Protein AF-A0A3M2SW89-F1 (afdb_monomer_lite)

Sequence (391 aa):
MASAILSFVYPYAQQLALNALGRISGAHLKVIIQYQDPPEVIRVGDINGPEQPESTATLIVRNPSLWLRICSCFDIGFAEAYMFQEVDCDDLSKIFDIYINNRSRLGSGNPIFQLLPRLEWLLQPSNSTKEARENISSHYDISNKLFAAFLSPDMNYSCAHWEGSPFESLEKAQTRKAQNLLRKAQISSSCHVLDIGCGWGDLAIKAAQTTGCRVTGLTLSDKQKSLADQRIKEAGLDDRVHILLRDYRDVSGPEDNGGFYDRVISVGMFEHVGPGYLDQYFAIISRLLHPTHGLMVVDGITMTSMLRETKSNLPNFIGRYVFPGGYLPTIHMLLDSLHRGSSRSLEATFVQNIGPHYGRTLLAWRENFLRNWKTIELDYRAAHHEASDSE

Radius of gyration: 23.94 Å; chains: 1; bounding box: 55×47×70 Å

pLDDT: mean 90.37, std 8.99, range [48.16, 98.75]

Structure (mmCIF, N/CA/C/O backbone):
data_AF-A0A3M2SW89-F1
#
_entry.id   AF-A0A3M2SW89-F1
#
loop_
_atom_site.group_PDB
_atom_site.id
_atom_site.type_symbol
_atom_site.label_atom_id
_atom_site.label_alt_id
_atom_site.label_comp_id
_atom_site.label_asym_id
_atom_site.label_entity_id
_atom_site.label_seq_id
_atom_site.pdbx_PDB_ins_code
_atom_site.Cartn_x
_atom_site.Cartn_y
_atom_site.Cartn_z
_atom_site.occupancy
_atom_site.B_iso_or_equiv
_atom_site.auth_seq_id
_atom_site.auth_comp_id
_atom_site.auth_asym_id
_atom_site.auth_atom_id
_atom_site.pdbx_PDB_model_num
ATOM 1 N N . MET A 1 1 ? 5.355 -18.061 -40.032 1.00 49.56 1 MET A N 1
ATOM 2 C CA . MET A 1 1 ? 4.328 -17.004 -40.182 1.00 49.56 1 MET A CA 1
ATOM 3 C C . MET A 1 1 ? 4.399 -15.982 -39.041 1.00 49.56 1 MET A C 1
ATOM 5 O O . MET A 1 1 ? 4.578 -14.814 -39.343 1.00 49.56 1 MET A O 1
ATOM 9 N N . ALA A 1 2 ? 4.397 -16.391 -37.762 1.00 56.34 2 ALA A N 1
ATOM 10 C CA . ALA A 1 2 ? 4.561 -15.474 -36.617 1.00 56.34 2 ALA A CA 1
ATOM 11 C C . ALA A 1 2 ? 5.868 -14.647 -36.645 1.00 56.34 2 ALA A C 1
ATOM 13 O O . ALA A 1 2 ? 5.822 -13.430 -36.519 1.00 56.34 2 ALA A O 1
ATOM 14 N N . SER A 1 3 ? 7.020 -15.275 -36.916 1.00 63.03 3 SER A N 1
ATOM 15 C CA . SER A 1 3 ? 8.322 -14.582 -37.007 1.00 63.03 3 SER A CA 1
ATOM 16 C C . SER A 1 3 ? 8.372 -13.486 -38.091 1.00 63.03 3 SER A C 1
ATOM 18 O O . SER A 1 3 ? 8.949 -12.430 -37.854 1.00 63.03 3 SER A O 1
ATOM 20 N N . ALA A 1 4 ? 7.697 -13.686 -39.230 1.00 62.38 4 ALA A N 1
ATOM 21 C CA . ALA A 1 4 ? 7.629 -12.696 -40.310 1.00 62.38 4 ALA A CA 1
ATOM 22 C C . ALA A 1 4 ? 6.674 -11.531 -39.999 1.00 62.38 4 ALA A C 1
ATOM 24 O O . ALA A 1 4 ? 6.843 -10.441 -40.524 1.00 62.38 4 ALA A O 1
ATOM 25 N N . ILE A 1 5 ? 5.663 -11.738 -39.151 1.00 66.81 5 ILE A N 1
ATOM 26 C CA . ILE A 1 5 ? 4.781 -10.657 -38.689 1.00 66.81 5 ILE A CA 1
ATOM 27 C C . ILE A 1 5 ? 5.524 -9.804 -37.653 1.00 66.81 5 ILE A C 1
ATOM 29 O O . ILE A 1 5 ? 5.523 -8.578 -37.742 1.00 66.81 5 ILE A O 1
ATOM 33 N N . LEU A 1 6 ? 6.231 -10.447 -36.719 1.00 76.81 6 LEU A N 1
ATOM 34 C CA . LEU A 1 6 ? 7.014 -9.763 -35.687 1.00 76.81 6 LEU A CA 1
ATOM 35 C C . LEU A 1 6 ? 8.131 -8.886 -36.274 1.00 76.81 6 LEU A C 1
ATOM 37 O O . LEU A 1 6 ? 8.362 -7.790 -35.766 1.00 76.81 6 LEU A O 1
ATOM 41 N N . SER A 1 7 ? 8.750 -9.294 -37.390 1.00 75.31 7 SER A N 1
ATOM 42 C CA . SER A 1 7 ? 9.772 -8.488 -38.075 1.00 75.31 7 SER A CA 1
ATOM 43 C C . SER A 1 7 ? 9.255 -7.165 -38.653 1.00 75.31 7 SER A C 1
ATOM 45 O O . SER A 1 7 ? 10.051 -6.254 -38.848 1.00 75.31 7 SER A O 1
ATOM 47 N N . PHE A 1 8 ? 7.946 -7.024 -38.902 1.00 78.50 8 PHE A N 1
ATOM 48 C CA . PHE A 1 8 ? 7.336 -5.747 -39.309 1.00 78.50 8 PHE A CA 1
ATOM 49 C C . PHE A 1 8 ? 6.704 -4.993 -38.136 1.00 78.50 8 PHE A C 1
ATOM 51 O O . PHE A 1 8 ? 6.726 -3.763 -38.102 1.00 78.50 8 PHE A O 1
ATOM 58 N N . VAL A 1 9 ? 6.149 -5.719 -37.164 1.00 86.12 9 VAL A N 1
ATOM 59 C CA . VAL A 1 9 ? 5.445 -5.122 -36.024 1.00 86.12 9 VAL A CA 1
ATOM 60 C C . VAL A 1 9 ? 6.412 -4.438 -35.058 1.00 86.12 9 VAL A C 1
ATOM 62 O O . VAL A 1 9 ? 6.115 -3.330 -34.613 1.00 86.12 9 VAL A O 1
ATOM 65 N N . TYR A 1 10 ? 7.567 -5.042 -34.751 1.00 89.00 10 TYR A N 1
ATOM 66 C CA . TYR A 1 10 ? 8.503 -4.447 -33.790 1.00 89.00 10 TYR A CA 1
ATOM 67 C C . TYR A 1 10 ? 9.091 -3.107 -34.254 1.00 89.00 10 TYR A C 1
ATOM 69 O O . TYR A 1 10 ? 9.004 -2.160 -33.472 1.00 89.00 10 TYR A O 1
ATOM 77 N N . PRO A 1 11 ? 9.600 -2.946 -35.495 1.00 89.56 11 PRO A N 1
ATOM 78 C CA . PRO A 1 11 ? 10.103 -1.647 -35.950 1.00 89.56 11 PRO A CA 1
ATOM 79 C C . PRO A 1 11 ? 9.023 -0.559 -35.954 1.00 89.56 11 PRO A C 1
ATOM 81 O O . PRO A 1 11 ? 9.279 0.582 -35.569 1.00 89.56 11 PRO A O 1
ATOM 84 N N . TYR A 1 12 ? 7.790 -0.914 -36.330 1.00 89.31 12 TYR A N 1
ATOM 85 C CA . TYR A 1 12 ? 6.665 0.019 -36.307 1.00 89.31 12 TYR A CA 1
ATOM 86 C C . TYR A 1 12 ? 6.302 0.451 -34.876 1.00 89.31 12 TYR A C 1
ATOM 88 O O . TYR A 1 12 ? 6.148 1.643 -34.603 1.00 89.31 12 TYR A O 1
ATOM 96 N N . ALA A 1 13 ? 6.212 -0.501 -33.942 1.00 91.06 13 ALA A N 1
ATOM 97 C CA . ALA A 1 13 ? 5.956 -0.216 -32.532 1.00 91.06 13 ALA A CA 1
ATOM 98 C C . ALA A 1 13 ? 7.085 0.621 -31.906 1.00 91.06 13 ALA A C 1
ATOM 100 O O . ALA A 1 13 ? 6.812 1.568 -31.169 1.00 91.06 13 ALA A O 1
ATOM 101 N N . GLN A 1 14 ? 8.344 0.328 -32.249 1.00 93.12 14 GLN A N 1
ATOM 102 C CA . GLN A 1 14 ? 9.504 1.112 -31.826 1.00 93.12 14 GLN A CA 1
ATOM 103 C C . GLN A 1 14 ? 9.381 2.561 -32.297 1.00 93.12 14 GLN A C 1
ATOM 105 O O . GLN A 1 14 ? 9.525 3.480 -31.495 1.00 93.12 14 GLN A O 1
ATOM 110 N N . GLN A 1 15 ? 9.066 2.784 -33.575 1.00 91.88 15 GLN A N 1
ATOM 111 C CA . GLN A 1 15 ? 8.909 4.131 -34.116 1.00 91.88 15 GLN A CA 1
ATOM 112 C C . GLN A 1 15 ? 7.794 4.907 -33.398 1.00 91.88 15 GLN A C 1
ATOM 114 O O . GLN A 1 15 ? 7.981 6.072 -33.045 1.00 91.88 15 GLN A O 1
ATOM 119 N N . LEU A 1 16 ? 6.646 4.273 -33.138 1.00 90.50 16 LEU A N 1
ATOM 120 C CA . LEU A 1 16 ? 5.553 4.892 -32.384 1.00 90.50 16 LEU A CA 1
ATOM 121 C C . LEU A 1 16 ? 5.972 5.270 -30.959 1.00 90.50 16 LEU A C 1
ATOM 123 O O . LEU A 1 16 ? 5.694 6.386 -30.516 1.00 90.50 16 LEU A O 1
ATOM 127 N N . ALA A 1 17 ? 6.648 4.360 -30.258 1.00 90.75 17 ALA A N 1
ATOM 128 C CA . ALA A 1 17 ? 7.125 4.596 -28.905 1.00 90.75 17 ALA A CA 1
ATOM 129 C C . ALA A 1 17 ? 8.168 5.719 -28.850 1.00 90.75 17 ALA A C 1
ATOM 131 O O . ALA A 1 17 ? 8.022 6.645 -28.057 1.00 90.75 17 ALA A O 1
ATOM 132 N N . LEU A 1 18 ? 9.176 5.695 -29.725 1.00 91.88 18 LEU A N 1
ATOM 133 C CA . LEU A 1 18 ? 10.206 6.735 -29.793 1.00 91.88 18 LEU A CA 1
ATOM 134 C C . LEU A 1 18 ? 9.615 8.103 -30.151 1.00 91.88 18 LEU A C 1
ATOM 136 O O . LEU A 1 18 ? 10.004 9.105 -29.558 1.00 91.88 18 LEU A O 1
ATOM 140 N N . ASN A 1 19 ? 8.620 8.156 -31.042 1.00 90.81 19 ASN A N 1
ATOM 141 C CA . ASN A 1 19 ? 7.894 9.391 -31.345 1.00 90.81 19 ASN A CA 1
ATOM 142 C C . ASN A 1 19 ? 7.141 9.947 -30.127 1.00 90.81 19 ASN A C 1
ATOM 144 O O . ASN A 1 19 ? 7.025 11.165 -29.984 1.00 90.81 19 ASN A O 1
ATOM 148 N N . ALA A 1 20 ? 6.604 9.081 -29.263 1.00 89.94 20 ALA A N 1
ATOM 149 C CA . ALA A 1 20 ? 5.984 9.506 -28.012 1.00 89.94 20 ALA A CA 1
ATOM 150 C C . ALA A 1 20 ? 7.043 10.002 -27.016 1.00 89.94 20 ALA A C 1
ATOM 152 O O . ALA A 1 20 ? 6.905 11.105 -26.491 1.00 89.94 20 ALA A O 1
ATOM 153 N N . LEU A 1 21 ? 8.127 9.245 -26.819 1.00 90.75 21 LEU A N 1
ATOM 154 C CA . LEU A 1 21 ? 9.237 9.620 -25.935 1.00 90.75 21 LEU A CA 1
ATOM 155 C C . LEU A 1 21 ? 9.938 10.914 -26.384 1.00 90.75 21 LEU A C 1
ATOM 157 O O . LEU A 1 21 ? 10.375 11.698 -25.549 1.00 90.75 21 LEU A O 1
ATOM 161 N N . GLY A 1 22 ? 9.971 11.208 -27.685 1.00 90.94 22 GLY A N 1
ATOM 162 C CA . GLY A 1 22 ? 10.468 12.478 -28.222 1.00 90.94 22 GLY A CA 1
ATOM 163 C C . GLY A 1 22 ? 9.682 13.714 -27.762 1.00 90.94 22 GLY A C 1
ATOM 164 O O . GLY A 1 22 ? 10.161 14.829 -27.924 1.00 90.94 22 GLY A O 1
ATOM 165 N N . ARG A 1 23 ? 8.492 13.542 -27.170 1.00 91.81 23 ARG A N 1
ATOM 166 C CA . ARG A 1 23 ? 7.667 14.631 -26.611 1.00 91.81 23 ARG A CA 1
ATOM 167 C C . ARG A 1 23 ? 7.963 14.919 -25.140 1.00 91.81 23 ARG A C 1
ATOM 169 O O . ARG A 1 23 ? 7.302 15.778 -24.552 1.00 91.81 23 ARG A O 1
ATOM 176 N N . ILE A 1 24 ? 8.892 14.181 -24.528 1.00 92.19 24 ILE A N 1
ATOM 177 C CA . ILE A 1 24 ? 9.372 14.461 -23.174 1.00 92.19 24 ILE A CA 1
ATOM 178 C C . ILE A 1 24 ? 9.949 15.879 -23.149 1.00 92.19 24 ILE A C 1
ATOM 180 O O . ILE A 1 24 ? 10.661 16.298 -24.055 1.00 92.19 24 ILE A O 1
ATOM 184 N N . SER A 1 25 ? 9.622 16.628 -22.104 1.00 90.75 25 SER A N 1
ATOM 185 C CA . SER A 1 25 ? 10.114 17.984 -21.886 1.00 90.75 25 SER A CA 1
ATOM 186 C C . SER A 1 25 ? 10.620 18.114 -20.452 1.00 90.75 25 SER A C 1
ATOM 188 O O . SER A 1 25 ? 10.052 17.520 -19.531 1.00 90.75 25 SER A O 1
ATOM 190 N N . GLY A 1 26 ? 11.713 18.865 -20.283 1.00 89.31 26 GLY A N 1
ATOM 191 C CA . GLY A 1 26 ? 12.393 19.041 -18.997 1.00 89.31 26 GLY A CA 1
ATOM 192 C C . GLY A 1 26 ? 13.233 17.840 -18.550 1.00 89.31 26 GLY A C 1
ATOM 193 O O . GLY A 1 26 ? 13.627 17.793 -17.390 1.00 89.31 26 GLY A O 1
ATOM 194 N N . ALA A 1 27 ? 13.484 16.871 -19.437 1.00 91.81 27 ALA A N 1
ATOM 195 C CA . ALA A 1 27 ? 14.310 15.703 -19.155 1.00 91.81 27 ALA A CA 1
ATOM 196 C C . ALA A 1 27 ? 14.979 15.142 -20.417 1.00 91.81 27 ALA A C 1
ATOM 198 O O . ALA A 1 27 ? 14.480 15.316 -21.533 1.00 91.81 27 ALA A O 1
ATOM 199 N N . HIS A 1 28 ? 16.083 14.429 -20.200 1.00 92.12 28 HIS A N 1
ATOM 200 C CA . HIS A 1 28 ? 16.868 13.712 -21.198 1.00 92.12 28 HIS A CA 1
ATOM 201 C C . HIS A 1 28 ? 16.760 12.213 -20.946 1.00 92.12 28 HIS A C 1
ATOM 203 O O . HIS A 1 28 ? 17.066 11.724 -19.859 1.00 92.12 28 HIS A O 1
ATOM 209 N N . LEU A 1 29 ? 16.351 11.463 -21.963 1.00 94.12 29 LEU A N 1
ATOM 210 C CA . LEU A 1 29 ? 16.259 10.013 -21.881 1.00 94.12 29 LEU A CA 1
ATOM 211 C C . LEU A 1 29 ? 17.193 9.386 -22.913 1.00 94.12 29 LEU A C 1
ATOM 213 O O . LEU A 1 29 ? 17.025 9.560 -24.123 1.00 94.12 29 LEU A O 1
ATOM 217 N N . LYS A 1 30 ? 18.186 8.644 -22.426 1.00 95.00 30 LYS A N 1
ATOM 218 C CA . LYS A 1 30 ? 19.082 7.839 -23.253 1.00 95.00 30 LYS A CA 1
ATOM 219 C C . LYS A 1 30 ? 18.504 6.435 -23.383 1.00 95.00 30 LYS A C 1
ATOM 221 O O . LYS A 1 30 ? 18.341 5.742 -22.389 1.00 95.00 30 LYS A O 1
ATOM 226 N N . VAL A 1 31 ? 18.230 5.995 -24.602 1.00 96.38 31 VAL A N 1
ATOM 227 C CA . VAL A 1 31 ? 17.732 4.652 -24.903 1.00 96.38 31 VAL A CA 1
ATOM 228 C C . VAL A 1 31 ? 18.833 3.870 -25.611 1.00 96.38 31 VAL A C 1
ATOM 230 O O . VAL A 1 31 ? 19.263 4.244 -26.699 1.00 96.38 31 VAL A O 1
ATOM 233 N N . ILE A 1 32 ? 19.308 2.797 -24.988 1.00 97.12 32 ILE A N 1
ATOM 234 C CA . ILE A 1 32 ? 20.323 1.892 -25.529 1.00 97.12 32 ILE A CA 1
ATOM 235 C C . ILE A 1 32 ? 19.612 0.643 -26.040 1.00 97.12 32 ILE A C 1
ATOM 237 O O . ILE A 1 32 ? 19.048 -0.116 -25.258 1.00 97.12 32 ILE A O 1
ATOM 241 N N . ILE A 1 33 ? 19.637 0.421 -27.346 1.00 96.38 33 ILE A N 1
ATOM 242 C CA . ILE A 1 33 ? 19.058 -0.751 -27.993 1.00 96.38 33 ILE A CA 1
ATOM 243 C C . ILE A 1 33 ? 20.134 -1.836 -28.072 1.00 96.38 33 ILE A C 1
ATOM 245 O O . ILE A 1 33 ? 20.974 -1.837 -28.967 1.00 96.38 33 ILE A O 1
ATOM 249 N N . GLN A 1 34 ? 20.119 -2.757 -27.109 1.00 95.50 34 GLN A N 1
ATOM 250 C CA . GLN A 1 34 ? 21.165 -3.767 -26.930 1.00 95.50 34 GLN A CA 1
ATOM 251 C C . GLN A 1 34 ? 20.965 -5.021 -27.796 1.00 95.50 34 GLN A C 1
ATOM 253 O O . GLN A 1 34 ? 21.912 -5.769 -28.009 1.00 95.50 34 GLN A O 1
ATOM 258 N N . TYR A 1 35 ? 19.758 -5.256 -28.319 1.00 92.38 35 TYR A N 1
ATOM 259 C CA . TYR A 1 35 ? 19.481 -6.391 -29.213 1.00 92.38 35 TYR A CA 1
ATOM 260 C C . TYR A 1 35 ? 19.924 -6.162 -30.671 1.00 92.38 35 TYR A C 1
ATOM 262 O O . TYR A 1 35 ? 19.685 -7.019 -31.520 1.00 92.38 35 TYR A O 1
ATOM 270 N N . GLN A 1 36 ? 20.530 -5.011 -30.976 1.00 90.56 36 GLN A N 1
ATOM 271 C CA . GLN A 1 36 ? 21.172 -4.727 -32.261 1.00 90.56 36 GLN A CA 1
ATOM 272 C C . GLN A 1 36 ? 22.696 -4.852 -32.133 1.00 90.56 36 GLN A C 1
ATOM 274 O O . GLN A 1 36 ? 23.248 -4.640 -31.052 1.00 90.56 36 GLN A O 1
ATOM 279 N N . ASP A 1 37 ? 23.368 -5.169 -33.241 1.00 89.38 37 ASP A N 1
ATOM 280 C CA . ASP A 1 37 ? 24.828 -5.266 -33.311 1.00 89.38 37 ASP A CA 1
ATOM 281 C C . ASP A 1 37 ? 25.379 -4.354 -34.431 1.00 89.38 37 ASP A C 1
ATOM 283 O O . ASP A 1 37 ? 25.113 -4.621 -35.609 1.00 89.38 37 ASP A O 1
ATOM 287 N N . PRO A 1 38 ? 26.108 -3.266 -34.101 1.00 92.38 38 PRO A N 1
ATOM 288 C CA . PRO A 1 38 ? 26.408 -2.791 -32.745 1.00 92.38 38 PRO A CA 1
ATOM 289 C C . PRO A 1 38 ? 25.164 -2.212 -32.036 1.00 92.38 38 PRO A C 1
ATOM 291 O O . PRO A 1 38 ? 24.223 -1.792 -32.714 1.00 92.38 38 PRO A O 1
ATOM 294 N N . PRO A 1 39 ? 25.159 -2.120 -30.689 1.00 94.88 39 PRO A N 1
ATOM 295 C CA . PRO A 1 39 ? 24.069 -1.482 -29.959 1.00 94.88 39 PRO A CA 1
ATOM 296 C C . PRO A 1 39 ? 23.826 -0.041 -30.416 1.00 94.88 39 PRO A C 1
ATOM 298 O O . PRO A 1 39 ? 24.740 0.788 -30.430 1.00 94.88 39 PRO A O 1
ATOM 301 N N . GLU A 1 40 ? 22.577 0.271 -30.746 1.00 95.94 40 GLU A N 1
ATOM 302 C CA . GLU A 1 40 ? 22.159 1.609 -31.162 1.00 95.94 40 GLU A CA 1
ATOM 303 C C . GLU A 1 40 ? 21.858 2.475 -29.928 1.00 95.94 40 GLU A C 1
ATOM 305 O O . GLU A 1 40 ? 21.247 2.021 -28.960 1.00 95.94 40 GLU A O 1
ATOM 310 N N . VAL A 1 41 ? 22.282 3.742 -29.942 1.00 95.88 41 VAL A N 1
ATOM 311 C CA . VAL A 1 41 ? 22.015 4.697 -28.855 1.00 95.88 41 VAL A CA 1
ATOM 312 C C . VAL A 1 41 ? 21.168 5.842 -29.385 1.00 95.88 41 VAL A C 1
ATOM 314 O O . VAL A 1 41 ? 21.612 6.612 -30.233 1.00 95.88 41 VAL A O 1
ATOM 317 N N . ILE A 1 42 ? 19.971 5.989 -28.827 1.00 94.88 42 ILE A N 1
ATOM 318 C CA . ILE A 1 42 ? 19.006 7.026 -29.186 1.00 94.88 42 ILE A CA 1
ATOM 319 C C . ILE A 1 42 ? 18.843 7.976 -28.001 1.00 94.88 42 ILE A C 1
ATOM 321 O O . ILE A 1 42 ? 18.740 7.545 -26.853 1.00 94.88 42 ILE A O 1
ATOM 325 N N . ARG A 1 43 ? 18.813 9.283 -28.264 1.00 93.94 43 ARG A N 1
ATOM 326 C CA . ARG A 1 43 ? 18.529 10.311 -27.254 1.00 93.94 43 ARG A CA 1
ATOM 327 C C . ARG A 1 43 ? 17.190 10.961 -27.570 1.00 93.94 43 ARG A C 1
ATOM 329 O O . ARG A 1 43 ? 16.971 11.382 -28.703 1.00 93.94 43 ARG A O 1
ATOM 336 N N . VAL A 1 44 ? 16.306 11.019 -26.581 1.00 92.62 44 VAL A N 1
ATOM 337 C CA . VAL A 1 44 ? 14.962 11.601 -26.699 1.00 92.62 44 VAL A CA 1
ATOM 338 C C . VAL A 1 44 ? 14.683 12.557 -25.539 1.00 92.62 44 VAL A C 1
ATOM 340 O O . VAL A 1 44 ? 15.346 12.500 -24.502 1.00 92.62 44 VAL A O 1
ATOM 343 N N . GLY A 1 45 ? 13.700 13.438 -25.721 1.00 89.38 45 GLY A N 1
ATOM 344 C CA . GLY A 1 45 ? 13.378 14.512 -24.783 1.00 89.38 45 GLY A CA 1
ATOM 345 C C . GLY A 1 45 ? 14.009 15.840 -25.190 1.00 89.38 45 GLY A C 1
ATOM 346 O O . GLY A 1 45 ? 14.115 16.139 -26.381 1.00 89.38 45 GLY A O 1
ATOM 347 N N . ASP A 1 46 ? 14.437 16.637 -24.215 1.00 86.62 46 ASP A N 1
ATOM 348 C CA . ASP A 1 46 ? 14.962 17.988 -24.445 1.00 86.62 46 ASP A CA 1
ATOM 349 C C . ASP A 1 46 ? 16.439 17.989 -24.870 1.00 86.62 46 ASP A C 1
ATOM 351 O O . ASP A 1 46 ? 17.281 18.638 -24.261 1.00 86.62 46 ASP A O 1
ATOM 355 N N . ILE A 1 47 ? 16.765 17.253 -25.937 1.00 83.12 47 ILE A N 1
ATOM 356 C CA . ILE A 1 47 ? 18.144 16.972 -26.381 1.00 83.12 47 ILE A CA 1
ATOM 357 C C . ILE A 1 47 ? 18.984 18.215 -26.724 1.00 83.12 47 ILE A C 1
ATOM 359 O O . ILE A 1 47 ? 20.198 18.107 -26.875 1.00 83.12 47 ILE A O 1
ATOM 363 N N . ASN A 1 48 ? 18.347 19.378 -26.883 1.00 80.44 48 ASN A N 1
ATOM 364 C CA . ASN A 1 48 ? 19.011 20.652 -27.168 1.00 80.44 48 ASN A CA 1
ATOM 365 C C . ASN A 1 48 ? 19.182 21.528 -25.912 1.00 80.44 48 ASN A C 1
ATOM 367 O O . ASN A 1 48 ? 19.866 22.550 -25.972 1.00 80.44 48 ASN A O 1
ATOM 371 N N . GLY A 1 49 ? 18.544 21.162 -24.798 1.00 77.88 49 GLY A N 1
ATOM 372 C CA . GLY A 1 49 ? 18.673 21.823 -23.505 1.00 77.88 49 GLY A CA 1
ATOM 373 C C . GLY A 1 49 ? 19.894 21.338 -22.711 1.00 77.88 49 GLY A C 1
ATOM 374 O O . GLY A 1 49 ? 20.535 20.352 -23.079 1.00 77.88 49 GLY A O 1
ATOM 375 N N . PRO A 1 50 ? 20.241 22.011 -21.600 1.00 76.25 50 PRO A N 1
ATOM 376 C CA . PRO A 1 50 ? 21.331 21.571 -20.732 1.00 76.25 50 PRO A CA 1
ATOM 377 C C . PRO A 1 50 ? 21.029 20.188 -20.126 1.00 76.25 50 PRO A C 1
ATOM 379 O O . PRO A 1 50 ? 19.940 19.965 -19.596 1.00 76.25 50 PRO A O 1
ATOM 382 N N . GLU A 1 51 ? 21.991 19.261 -20.191 1.00 77.81 51 GLU A N 1
ATOM 383 C CA . GLU A 1 51 ? 21.915 17.974 -19.485 1.00 77.81 51 GLU A CA 1
ATOM 384 C C . GLU A 1 51 ? 22.155 18.205 -17.986 1.00 77.81 51 GLU A C 1
ATOM 386 O O . GLU A 1 51 ? 23.223 18.667 -17.577 1.00 77.81 51 GLU A O 1
ATOM 391 N N . GLN A 1 52 ? 21.158 17.882 -17.160 1.00 79.00 52 GLN A N 1
ATOM 392 C CA . GLN A 1 52 ? 21.280 17.875 -15.703 1.00 79.00 52 GLN A CA 1
ATOM 393 C C . GLN A 1 52 ? 21.206 16.427 -15.189 1.00 79.00 52 GLN A C 1
ATOM 395 O O . GLN A 1 52 ? 20.344 15.670 -15.649 1.00 79.00 52 GLN A O 1
ATOM 400 N N . PRO A 1 53 ? 22.071 16.002 -14.246 1.00 78.69 53 PRO A N 1
ATOM 401 C CA . PRO A 1 53 ? 22.077 14.626 -13.732 1.00 78.69 53 PRO A CA 1
ATOM 402 C C . PRO A 1 53 ? 20.726 14.172 -13.162 1.00 78.69 53 PRO A C 1
ATOM 404 O O . PRO A 1 53 ? 20.328 13.016 -13.317 1.00 78.69 53 PRO A O 1
ATOM 407 N N . GLU A 1 54 ? 20.014 15.082 -12.508 1.00 76.25 54 GLU A N 1
ATOM 408 C CA . GLU A 1 54 ? 18.680 14.897 -11.935 1.00 76.25 54 GLU A CA 1
ATOM 409 C C . GLU A 1 54 ? 17.577 14.705 -12.984 1.00 76.25 54 GLU A C 1
ATOM 411 O O . GLU A 1 54 ? 16.582 14.048 -12.695 1.00 76.25 54 GLU A O 1
ATOM 416 N N . SER A 1 55 ? 17.761 15.211 -14.206 1.00 80.12 55 SER A N 1
ATOM 417 C CA . SER A 1 55 ? 16.789 15.101 -15.299 1.00 80.12 55 SER A CA 1
ATOM 418 C C . SER A 1 55 ? 17.230 14.140 -16.405 1.00 80.12 55 SER A C 1
ATOM 420 O O . SER A 1 55 ? 16.604 14.090 -17.462 1.00 80.12 55 SER A O 1
ATOM 422 N N . THR A 1 56 ? 18.288 13.360 -16.161 1.00 89.56 56 THR A N 1
ATOM 423 C CA . THR A 1 56 ? 18.838 12.390 -17.114 1.00 89.56 56 THR A CA 1
ATOM 424 C C . THR A 1 56 ? 18.656 10.963 -16.605 1.00 89.56 56 THR A C 1
ATOM 426 O O . THR A 1 56 ? 19.032 10.653 -15.472 1.00 89.56 56 THR A O 1
ATOM 429 N N . ALA A 1 57 ? 18.108 10.094 -17.456 1.00 94.19 57 ALA A N 1
ATOM 430 C CA . ALA A 1 57 ? 17.949 8.666 -17.182 1.00 94.19 57 ALA A CA 1
ATOM 431 C C . ALA A 1 57 ? 18.314 7.809 -18.402 1.00 94.19 57 ALA A C 1
ATOM 433 O O . ALA A 1 57 ? 18.251 8.268 -19.550 1.00 94.19 57 ALA A O 1
ATOM 434 N N . THR A 1 58 ? 18.665 6.550 -18.154 1.00 95.75 58 THR A N 1
ATOM 435 C CA . THR A 1 58 ? 19.044 5.573 -19.177 1.00 95.75 58 THR A CA 1
ATOM 436 C C . THR A 1 58 ? 18.094 4.382 -19.159 1.00 95.75 58 THR A C 1
ATOM 438 O O . THR A 1 58 ? 17.931 3.729 -18.134 1.00 95.75 58 THR A O 1
ATOM 441 N N . LEU A 1 59 ? 17.523 4.049 -20.317 1.00 96.06 59 LEU A N 1
ATOM 442 C CA . LEU A 1 59 ? 16.839 2.783 -20.576 1.00 96.06 59 LEU A CA 1
ATOM 443 C C . LEU A 1 59 ? 17.728 1.883 -21.428 1.00 96.06 59 LEU A C 1
ATOM 445 O O . LEU A 1 59 ? 18.254 2.307 -22.456 1.00 96.06 59 LEU A O 1
ATOM 449 N N . ILE A 1 60 ? 17.857 0.626 -21.027 1.00 97.25 60 ILE A N 1
ATOM 450 C CA . ILE A 1 60 ? 18.593 -0.415 -21.737 1.00 97.25 60 ILE A CA 1
ATOM 451 C C . ILE A 1 60 ? 17.567 -1.423 -22.241 1.00 97.25 60 ILE A C 1
ATOM 453 O O . ILE A 1 60 ? 16.999 -2.189 -21.470 1.00 97.25 60 ILE A O 1
ATOM 457 N N . VAL A 1 61 ? 17.302 -1.415 -23.543 1.00 97.06 61 VAL A N 1
ATOM 458 C CA . VAL A 1 61 ? 16.339 -2.314 -24.178 1.00 97.06 61 VAL A CA 1
ATOM 459 C C . VAL A 1 61 ? 17.064 -3.569 -24.643 1.00 97.06 61 VAL A C 1
ATOM 461 O O . VAL A 1 61 ? 17.833 -3.537 -25.606 1.00 97.06 61 VAL A O 1
ATOM 464 N N . ARG A 1 62 ? 16.800 -4.684 -23.964 1.00 96.06 62 ARG A N 1
ATOM 465 C CA . ARG A 1 62 ? 17.429 -5.990 -24.203 1.00 96.06 62 ARG A CA 1
ATOM 466 C C . ARG A 1 62 ? 16.632 -6.852 -25.179 1.00 96.06 62 ARG A C 1
ATOM 468 O O . ARG A 1 62 ? 17.211 -7.718 -25.824 1.00 96.06 62 ARG A O 1
ATOM 475 N N . ASN A 1 63 ? 15.327 -6.609 -25.322 1.00 94.75 63 ASN A N 1
ATOM 476 C CA . ASN A 1 63 ? 14.449 -7.367 -26.215 1.00 94.75 63 ASN A CA 1
ATOM 477 C C . ASN 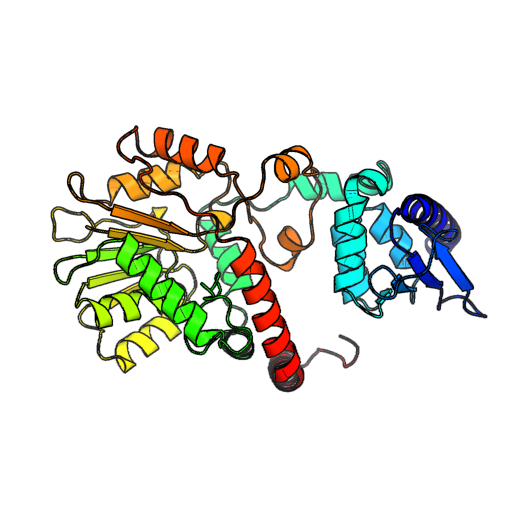A 1 63 ? 13.464 -6.439 -26.963 1.00 94.75 63 ASN A C 1
ATOM 479 O O . ASN A 1 63 ? 12.859 -5.567 -26.335 1.00 94.75 63 ASN A O 1
ATOM 483 N N . PRO A 1 64 ? 13.239 -6.624 -28.282 1.00 94.56 64 PRO A N 1
ATOM 484 C CA . PRO A 1 64 ? 12.306 -5.795 -29.056 1.00 94.56 64 PRO A CA 1
ATOM 485 C C . PRO A 1 64 ? 10.832 -5.929 -28.627 1.00 94.56 64 PRO A C 1
ATOM 487 O O . PRO A 1 64 ? 10.013 -5.080 -28.984 1.00 94.56 64 PRO A O 1
ATOM 490 N N . SER A 1 65 ? 10.479 -6.953 -27.843 1.00 92.38 65 SER A N 1
ATOM 491 C CA . SER A 1 65 ? 9.122 -7.156 -27.312 1.00 92.38 65 SER A CA 1
ATOM 492 C C . SER A 1 65 ? 8.627 -5.989 -26.453 1.00 92.38 65 SER A C 1
ATOM 494 O O . SER A 1 65 ? 7.425 -5.703 -26.476 1.00 92.38 65 SER A O 1
ATOM 496 N N . LEU A 1 66 ? 9.539 -5.243 -25.808 1.00 94.00 66 LEU A N 1
ATOM 497 C CA . LEU A 1 66 ? 9.229 -4.022 -25.057 1.00 94.00 66 LEU A CA 1
ATOM 498 C C . LEU A 1 66 ? 8.321 -3.078 -25.855 1.00 94.00 66 LEU A C 1
ATOM 500 O O . LEU A 1 66 ? 7.320 -2.590 -25.334 1.00 94.00 66 LEU A O 1
ATOM 504 N N . TRP A 1 67 ? 8.654 -2.823 -27.123 1.00 92.75 67 TRP A N 1
ATOM 505 C CA . TRP A 1 67 ? 7.968 -1.818 -27.937 1.00 92.75 67 TRP A CA 1
ATOM 506 C C . TRP A 1 67 ? 6.494 -2.146 -28.146 1.00 92.75 67 TRP A C 1
ATOM 508 O O . TRP A 1 67 ? 5.633 -1.266 -28.067 1.00 92.75 67 TRP A O 1
ATOM 518 N N . LEU A 1 68 ? 6.200 -3.425 -28.380 1.00 89.75 68 LEU A N 1
ATOM 519 C CA . LEU A 1 68 ? 4.834 -3.900 -28.541 1.00 89.75 68 LEU A CA 1
ATOM 520 C C . LEU A 1 68 ? 4.068 -3.816 -27.216 1.00 89.75 68 LEU A C 1
ATOM 522 O O . LEU A 1 68 ? 2.923 -3.354 -27.202 1.00 89.75 68 LEU A O 1
ATOM 526 N N . ARG A 1 69 ? 4.705 -4.201 -26.102 1.00 89.94 69 ARG A N 1
ATOM 527 C CA . ARG A 1 69 ? 4.110 -4.137 -24.760 1.00 89.94 69 ARG A CA 1
ATOM 528 C C . ARG A 1 69 ? 3.709 -2.709 -24.389 1.00 89.94 69 ARG A C 1
ATOM 530 O O . ARG A 1 69 ? 2.545 -2.471 -24.066 1.00 89.94 69 ARG A O 1
ATOM 537 N N . ILE A 1 70 ? 4.620 -1.742 -24.525 1.00 88.69 70 ILE A N 1
ATOM 538 C CA . ILE A 1 70 ? 4.342 -0.345 -24.149 1.00 88.69 70 ILE A CA 1
ATOM 539 C C . ILE A 1 70 ? 3.331 0.339 -25.078 1.00 88.69 70 ILE A C 1
ATOM 541 O O . ILE A 1 70 ? 2.564 1.189 -24.626 1.00 88.69 70 ILE A O 1
ATOM 545 N N . CYS A 1 71 ? 3.271 -0.047 -26.360 1.00 87.12 71 CYS A N 1
ATOM 546 C CA . CYS A 1 71 ? 2.235 0.440 -27.276 1.00 87.12 71 CYS A CA 1
ATOM 547 C C . CYS A 1 71 ? 0.838 -0.093 -26.920 1.00 87.12 71 CYS A C 1
ATOM 549 O O . CYS A 1 71 ? -0.154 0.609 -27.142 1.00 87.12 71 CYS A O 1
ATOM 551 N N . SER A 1 72 ? 0.766 -1.316 -26.382 1.00 83.25 72 SER A N 1
ATOM 552 C CA . SER A 1 72 ? -0.483 -1.999 -26.018 1.00 83.25 72 SER A CA 1
ATOM 553 C C . SER A 1 72 ? -1.056 -1.479 -24.706 1.00 83.25 72 SER A C 1
ATOM 555 O O . SER A 1 72 ? -2.212 -1.065 -24.642 1.00 83.25 72 SER A O 1
ATOM 557 N N . CYS A 1 73 ? -0.238 -1.445 -23.659 1.00 81.38 73 CYS A N 1
ATOM 558 C CA . CYS A 1 73 ? -0.592 -0.866 -22.374 1.00 81.38 73 CYS A CA 1
ATOM 559 C C . CYS A 1 73 ? 0.693 -0.345 -21.740 1.00 81.38 73 CYS A C 1
ATOM 561 O O . CYS A 1 73 ? 1.471 -1.139 -21.237 1.00 81.38 73 CYS A O 1
ATOM 563 N N . PHE A 1 74 ? 0.942 0.965 -21.785 1.00 83.19 74 PHE A N 1
ATOM 564 C CA . PHE A 1 74 ? 2.218 1.528 -21.328 1.00 83.19 74 PHE A CA 1
ATOM 565 C C . PHE A 1 74 ? 2.586 1.095 -19.899 1.00 83.19 74 PHE A C 1
ATOM 567 O O . PHE A 1 74 ? 3.697 0.637 -19.670 1.00 83.19 74 PHE A O 1
ATOM 574 N N . ASP A 1 75 ? 1.631 1.191 -18.972 1.00 85.12 75 ASP A N 1
ATOM 575 C CA . ASP A 1 75 ? 1.802 0.885 -17.546 1.00 85.12 75 ASP A CA 1
ATOM 576 C C . ASP A 1 75 ? 2.202 -0.588 -17.317 1.00 85.12 75 ASP A C 1
ATOM 578 O O . ASP A 1 75 ? 3.340 -0.879 -16.949 1.00 85.12 75 ASP A O 1
ATOM 582 N N . ILE A 1 76 ? 1.308 -1.531 -17.641 1.00 87.56 76 ILE A N 1
ATOM 583 C CA . ILE A 1 76 ? 1.578 -2.970 -17.485 1.00 87.56 76 ILE A CA 1
ATOM 584 C C . ILE A 1 76 ? 2.699 -3.427 -18.408 1.00 87.56 76 ILE A C 1
ATOM 586 O O . ILE A 1 76 ? 3.542 -4.215 -18.007 1.00 87.56 76 ILE A O 1
ATOM 590 N N . GLY A 1 77 ? 2.718 -2.943 -19.644 1.00 89.50 77 GLY A N 1
ATOM 591 C CA . GLY A 1 77 ? 3.664 -3.377 -20.654 1.00 89.50 77 GLY A CA 1
ATOM 592 C C . GLY A 1 77 ? 5.104 -3.018 -20.307 1.00 89.50 77 GLY A C 1
ATOM 593 O O . GLY A 1 77 ? 5.990 -3.841 -20.520 1.00 89.50 77 GLY A O 1
ATOM 594 N N . PHE A 1 78 ? 5.342 -1.831 -19.741 1.00 92.00 78 PHE A N 1
ATOM 595 C CA . PHE A 1 78 ? 6.659 -1.477 -19.217 1.00 92.00 78 PHE A CA 1
ATOM 596 C C . PHE A 1 78 ? 7.001 -2.308 -17.975 1.00 92.00 78 PHE A C 1
ATOM 598 O O . PHE A 1 78 ? 8.109 -2.829 -17.885 1.00 92.00 78 PHE A O 1
ATOM 605 N N . ALA A 1 79 ? 6.054 -2.477 -17.047 1.00 92.19 79 ALA A N 1
ATOM 606 C CA . ALA A 1 79 ? 6.281 -3.247 -15.826 1.00 92.19 79 ALA A CA 1
ATOM 607 C C . ALA A 1 79 ? 6.611 -4.723 -16.108 1.00 92.19 79 ALA A C 1
ATOM 609 O O . ALA A 1 79 ? 7.593 -5.241 -15.587 1.00 92.19 79 ALA A O 1
ATOM 610 N N . GLU A 1 80 ? 5.849 -5.385 -16.980 1.00 92.31 80 GLU A N 1
ATOM 611 C CA . GLU A 1 80 ? 6.115 -6.755 -17.421 1.00 92.31 80 GLU A CA 1
ATOM 612 C C . GLU A 1 80 ? 7.448 -6.850 -18.164 1.00 92.31 80 GLU A C 1
ATOM 614 O O . GLU A 1 80 ? 8.219 -7.765 -17.901 1.00 92.31 80 GLU A O 1
ATOM 619 N N . ALA A 1 81 ? 7.759 -5.902 -19.055 1.00 94.06 81 ALA A N 1
ATOM 620 C CA . ALA A 1 81 ? 9.055 -5.885 -19.730 1.00 94.06 81 ALA A CA 1
ATOM 621 C C . ALA A 1 81 ? 10.217 -5.775 -18.728 1.00 94.06 81 ALA A C 1
ATOM 623 O O . ALA A 1 81 ? 11.247 -6.416 -18.916 1.00 94.06 81 ALA A O 1
ATOM 624 N N . TYR A 1 82 ? 10.054 -4.988 -17.662 1.00 94.19 82 TYR A N 1
ATOM 625 C CA . TYR A 1 82 ? 11.051 -4.867 -16.600 1.00 94.19 82 TYR A CA 1
ATOM 626 C C . TYR A 1 82 ? 11.165 -6.165 -15.785 1.00 94.19 82 TYR A C 1
ATOM 628 O O . TYR A 1 82 ? 12.264 -6.667 -15.570 1.00 94.19 82 TYR A O 1
ATOM 636 N N . MET A 1 83 ? 10.033 -6.766 -15.399 1.00 91.56 83 MET A N 1
ATOM 637 C CA . MET A 1 83 ? 9.993 -8.049 -14.683 1.00 91.56 83 MET A CA 1
ATOM 638 C C . MET A 1 83 ? 10.632 -9.187 -15.491 1.00 91.56 83 MET A C 1
ATOM 640 O O . MET A 1 83 ? 11.383 -9.979 -14.936 1.00 91.56 83 MET A O 1
ATOM 644 N N . PHE A 1 84 ? 10.385 -9.239 -16.803 1.00 91.19 84 PHE A N 1
ATOM 645 C CA . PHE A 1 84 ? 10.960 -10.232 -17.716 1.00 91.19 84 PHE A CA 1
ATOM 646 C C . PHE A 1 84 ? 12.385 -9.898 -18.183 1.00 91.19 84 PHE A C 1
ATOM 648 O O . PHE A 1 84 ? 12.899 -10.571 -19.077 1.00 91.19 84 PHE A O 1
ATOM 655 N N . GLN A 1 85 ? 13.024 -8.861 -17.627 1.00 92.06 85 GLN A N 1
ATOM 656 C CA . GLN A 1 85 ? 14.374 -8.426 -18.011 1.00 92.06 85 GLN A CA 1
ATOM 657 C C . GLN A 1 85 ? 14.505 -8.091 -19.516 1.00 92.06 85 GLN A C 1
ATOM 659 O O . GLN A 1 85 ? 15.584 -8.164 -20.106 1.00 92.06 85 GLN A O 1
ATOM 664 N N . GLU A 1 86 ? 13.403 -7.702 -20.166 1.00 94.75 86 GLU A N 1
ATOM 665 C CA . GLU A 1 86 ? 13.371 -7.214 -21.551 1.00 94.75 86 GLU A CA 1
ATOM 666 C C . GLU A 1 86 ? 13.850 -5.756 -21.644 1.00 94.75 86 GLU A C 1
ATOM 668 O O . GLU A 1 86 ? 14.358 -5.323 -22.685 1.00 94.75 86 GLU A O 1
ATOM 673 N N . VAL A 1 87 ? 13.701 -5.004 -20.551 1.00 96.00 87 VAL A N 1
ATOM 674 C CA . VAL A 1 87 ? 14.206 -3.642 -20.370 1.00 96.00 87 VAL A CA 1
ATOM 675 C C . VAL A 1 87 ? 14.821 -3.495 -18.985 1.00 96.00 87 VAL A C 1
ATOM 677 O O . VAL A 1 87 ? 14.362 -4.102 -18.024 1.00 96.00 87 VAL A O 1
ATOM 680 N N . ASP A 1 88 ? 15.848 -2.665 -18.892 1.00 95.62 88 ASP A N 1
ATOM 681 C CA . ASP A 1 88 ? 16.543 -2.327 -17.656 1.00 95.62 88 ASP A CA 1
ATOM 682 C C . ASP A 1 88 ? 16.829 -0.816 -17.627 1.00 95.62 88 ASP A C 1
ATOM 684 O O . ASP A 1 88 ? 16.653 -0.122 -18.636 1.00 95.62 88 ASP A O 1
ATOM 688 N N . CYS A 1 89 ? 17.238 -0.274 -16.485 1.00 95.38 89 CYS A N 1
ATOM 689 C CA . CYS A 1 89 ? 17.501 1.153 -16.332 1.00 95.38 89 CYS A CA 1
ATOM 690 C C . CYS A 1 89 ? 18.545 1.454 -15.258 1.00 95.38 89 CYS A C 1
ATOM 692 O O . CYS A 1 89 ? 18.748 0.673 -14.334 1.00 95.38 89 CYS A O 1
ATOM 694 N N . ASP A 1 90 ? 19.167 2.627 -15.350 1.00 93.38 90 ASP A N 1
ATOM 695 C CA . ASP A 1 90 ? 20.093 3.115 -14.324 1.00 93.38 90 ASP A CA 1
ATOM 696 C C . ASP A 1 90 ? 19.380 3.527 -13.025 1.00 93.38 90 ASP A C 1
ATOM 698 O O . ASP A 1 90 ? 19.852 3.211 -11.933 1.00 93.38 90 ASP A O 1
ATOM 702 N N . ASP A 1 91 ? 18.237 4.205 -13.134 1.00 91.38 91 ASP A N 1
ATOM 703 C CA . ASP A 1 91 ? 17.419 4.626 -11.998 1.00 91.38 91 ASP A CA 1
ATOM 704 C C . ASP A 1 91 ? 15.926 4.604 -12.346 1.00 91.38 91 ASP A C 1
ATOM 706 O O . ASP A 1 91 ? 15.388 5.498 -13.007 1.00 91.38 91 ASP A O 1
ATOM 710 N N . LEU A 1 92 ? 15.233 3.582 -11.843 1.00 91.31 92 LEU A N 1
ATOM 711 C CA . LEU A 1 92 ? 13.802 3.401 -1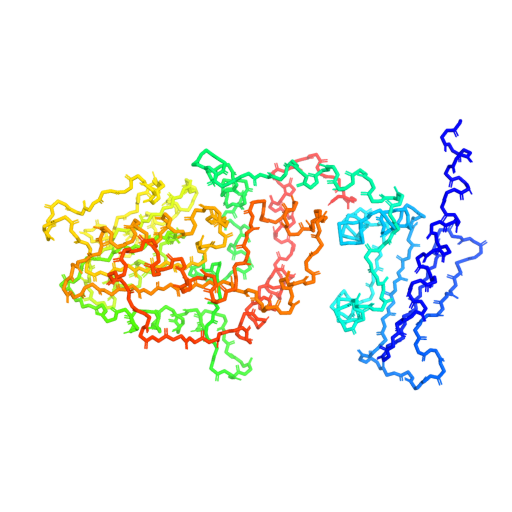2.067 1.00 91.31 92 LEU A CA 1
ATOM 712 C C . LEU A 1 92 ? 12.967 4.573 -11.516 1.00 91.31 92 LEU A C 1
ATOM 714 O O . LEU A 1 92 ? 11.931 4.909 -12.088 1.00 91.31 92 LEU A O 1
ATOM 718 N N . SER A 1 93 ? 13.421 5.231 -10.443 1.00 89.56 93 SER A N 1
ATOM 719 C CA . SER A 1 93 ? 12.714 6.371 -9.840 1.00 89.56 93 SER A CA 1
ATOM 720 C C . SER A 1 93 ? 12.705 7.559 -10.796 1.00 89.56 93 SER A C 1
ATOM 722 O O . SER A 1 93 ? 11.653 8.150 -11.028 1.00 89.56 93 SER A O 1
ATOM 724 N N . LYS A 1 94 ? 13.843 7.838 -11.446 1.00 91.06 94 LYS A N 1
ATOM 725 C CA . LYS A 1 94 ? 13.928 8.889 -12.469 1.00 91.06 94 LYS A CA 1
ATOM 726 C C . LYS A 1 94 ? 13.051 8.585 -13.677 1.00 91.06 94 LYS A C 1
ATOM 728 O O . LYS A 1 94 ? 12.417 9.492 -14.207 1.00 91.06 94 LYS A O 1
ATOM 733 N N . ILE A 1 95 ? 12.968 7.320 -14.102 1.00 91.81 95 ILE A N 1
ATOM 734 C CA . ILE A 1 95 ? 12.051 6.918 -15.180 1.00 91.81 95 ILE A CA 1
ATOM 735 C C . ILE A 1 95 ? 10.597 7.237 -14.801 1.00 91.81 95 ILE A C 1
ATOM 737 O O . ILE A 1 95 ? 9.865 7.815 -15.612 1.00 91.81 95 ILE A O 1
ATOM 741 N N . PHE A 1 96 ? 10.188 6.933 -13.565 1.00 89.62 96 PHE A N 1
ATOM 742 C CA . PHE A 1 96 ? 8.859 7.295 -13.068 1.00 89.62 96 PHE A CA 1
ATOM 743 C C . PHE A 1 96 ? 8.652 8.810 -12.980 1.00 89.62 96 PHE A C 1
ATOM 745 O O . PHE A 1 96 ? 7.605 9.284 -13.419 1.00 89.62 96 PHE A O 1
ATOM 752 N N . ASP A 1 97 ? 9.628 9.578 -12.495 1.00 89.62 97 ASP A N 1
ATOM 753 C CA . ASP A 1 97 ? 9.534 11.041 -12.421 1.00 89.62 97 ASP A CA 1
ATOM 754 C C . ASP A 1 97 ? 9.367 11.667 -13.810 1.00 89.62 97 ASP A C 1
ATOM 756 O O . ASP A 1 97 ? 8.497 12.519 -14.021 1.00 89.62 97 ASP A O 1
ATOM 760 N N . ILE A 1 98 ? 10.147 11.206 -14.793 1.00 90.00 98 ILE A N 1
ATOM 761 C CA . ILE A 1 98 ? 10.025 11.637 -16.189 1.00 90.00 98 ILE A CA 1
ATOM 762 C C . ILE A 1 98 ? 8.622 11.322 -16.715 1.00 90.00 98 ILE A C 1
ATOM 764 O O . ILE A 1 98 ? 7.984 12.198 -17.308 1.00 90.00 98 ILE A O 1
ATOM 768 N N . TYR A 1 99 ? 8.121 10.106 -16.482 1.00 88.00 99 TYR A N 1
ATOM 769 C CA . TYR A 1 99 ? 6.785 9.697 -16.913 1.00 88.00 99 TYR A CA 1
ATOM 770 C C . TYR A 1 99 ? 5.680 10.535 -16.257 1.00 88.00 99 TYR A C 1
ATOM 772 O O . TYR A 1 99 ? 4.825 11.071 -16.962 1.00 88.00 99 TYR A O 1
ATOM 780 N N . ILE A 1 100 ? 5.701 10.698 -14.931 1.00 86.75 100 ILE A N 1
ATOM 781 C CA . ILE A 1 100 ? 4.686 11.443 -14.173 1.00 86.75 100 ILE A CA 1
ATOM 782 C C . ILE A 1 100 ? 4.627 12.900 -14.647 1.00 86.75 100 ILE A C 1
ATOM 784 O O . ILE A 1 100 ? 3.540 13.404 -14.938 1.00 86.75 100 ILE A O 1
ATOM 788 N N . ASN A 1 101 ? 5.785 13.545 -14.821 1.00 88.31 101 ASN A N 1
ATOM 789 C CA . ASN A 1 101 ? 5.879 14.936 -15.273 1.00 88.31 101 ASN A CA 1
ATOM 790 C C . ASN A 1 101 ? 5.517 15.132 -16.757 1.00 88.31 101 ASN A C 1
ATOM 792 O O . ASN A 1 101 ? 5.245 16.254 -17.186 1.00 88.31 101 ASN A O 1
ATOM 796 N N . ASN A 1 102 ? 5.484 14.058 -17.553 1.00 88.25 102 ASN A N 1
ATOM 797 C CA . ASN A 1 102 ? 5.193 14.105 -18.990 1.00 88.25 102 ASN A CA 1
ATOM 798 C C . ASN A 1 102 ? 3.964 13.284 -19.403 1.00 88.25 102 ASN A C 1
ATOM 800 O O . ASN A 1 102 ? 3.718 13.112 -20.598 1.00 88.25 102 ASN A O 1
ATOM 804 N N . ARG A 1 103 ? 3.148 12.817 -18.451 1.00 83.19 103 ARG A N 1
ATOM 805 C CA . ARG A 1 103 ? 2.025 11.898 -18.705 1.00 83.19 103 ARG A CA 1
ATOM 806 C C . ARG A 1 103 ? 1.055 12.408 -19.776 1.00 83.19 103 ARG A C 1
ATOM 808 O O . ARG A 1 103 ? 0.633 11.649 -20.643 1.00 83.19 103 ARG A O 1
ATOM 815 N N . SER A 1 104 ? 0.735 13.703 -19.761 1.00 82.12 104 SER A N 1
ATOM 816 C CA . SER A 1 104 ? -0.142 14.333 -20.761 1.00 82.12 104 SER A CA 1
ATOM 817 C C . SER A 1 104 ? 0.489 14.435 -22.156 1.00 82.12 104 SER A C 1
ATOM 819 O O . SER A 1 104 ? -0.235 14.461 -23.148 1.00 82.12 104 SER A O 1
ATOM 821 N N . ARG A 1 105 ? 1.826 14.467 -22.250 1.00 85.00 105 ARG A N 1
ATOM 822 C CA . ARG A 1 105 ? 2.584 14.582 -23.509 1.00 85.00 105 ARG A CA 1
ATOM 823 C C . ARG A 1 105 ? 2.839 13.227 -24.166 1.00 85.00 105 ARG A C 1
ATOM 825 O O . ARG A 1 105 ? 2.791 13.117 -25.392 1.00 85.00 105 ARG A O 1
ATOM 832 N N . LEU A 1 106 ? 3.082 12.203 -23.348 1.00 82.56 106 LEU A N 1
ATOM 833 C CA . LEU A 1 106 ? 3.321 10.828 -23.794 1.00 82.56 106 LEU A CA 1
ATOM 834 C C . LEU A 1 106 ? 2.046 10.168 -24.349 1.00 82.56 106 LEU A C 1
ATOM 836 O O . LEU A 1 106 ? 2.126 9.279 -25.196 1.00 82.56 106 LEU A O 1
ATOM 840 N N . GLY A 1 107 ? 0.869 10.662 -23.952 1.00 73.25 107 GLY A N 1
ATOM 841 C CA . GLY A 1 107 ? -0.421 10.119 -24.372 1.00 73.25 107 GLY A CA 1
ATOM 842 C C . GLY A 1 107 ? -0.731 8.777 -23.705 1.00 73.25 107 GLY A C 1
ATOM 843 O O . GLY A 1 107 ? 0.003 8.301 -22.845 1.00 73.25 107 GLY A O 1
ATOM 844 N N . SER A 1 108 ? -1.855 8.161 -24.077 1.00 65.12 108 SER A N 1
ATOM 845 C CA . SER A 1 108 ? -2.304 6.898 -23.472 1.00 65.12 108 SER A CA 1
ATOM 846 C C . SER A 1 108 ? -1.855 5.645 -24.229 1.00 65.12 108 SER A C 1
ATOM 848 O O . SER A 1 108 ? -2.093 4.548 -23.735 1.00 65.12 108 SER A O 1
ATOM 850 N N . GLY A 1 109 ? -1.228 5.789 -25.403 1.00 68.31 109 GLY A N 1
ATOM 851 C CA . GLY A 1 109 ? -0.816 4.702 -26.303 1.00 68.31 109 GLY A CA 1
ATOM 852 C C . GLY A 1 109 ? -1.608 4.675 -27.618 1.00 68.31 109 GLY A C 1
ATOM 853 O O . GLY A 1 109 ? -2.244 5.662 -27.993 1.00 68.31 109 GLY A O 1
ATOM 854 N N . ASN A 1 110 ? -1.558 3.552 -28.341 1.00 73.69 110 ASN A N 1
ATOM 855 C CA . ASN A 1 110 ? -2.208 3.405 -29.647 1.00 73.69 110 ASN A CA 1
ATOM 856 C C . ASN A 1 110 ? -3.560 2.662 -29.518 1.00 73.69 110 ASN A C 1
ATOM 858 O O . ASN A 1 110 ? -3.580 1.540 -29.007 1.00 73.69 110 ASN A O 1
ATOM 862 N N . PRO A 1 111 ? -4.682 3.216 -30.023 1.00 75.50 111 PRO A N 1
ATOM 863 C CA . PRO A 1 111 ? -6.006 2.599 -29.895 1.00 75.50 111 PRO A CA 1
ATOM 864 C C . PRO A 1 111 ? -6.123 1.172 -30.446 1.00 75.50 111 PRO A C 1
ATOM 866 O O . PRO A 1 111 ? -6.895 0.388 -29.902 1.00 75.50 111 PRO A O 1
ATOM 869 N N . ILE A 1 112 ? -5.370 0.832 -31.498 1.00 78.06 112 ILE A N 1
ATOM 870 C CA . ILE A 1 112 ? -5.394 -0.497 -32.128 1.00 78.06 112 ILE A CA 1
ATOM 871 C C . ILE A 1 112 ? -4.747 -1.525 -31.196 1.00 78.06 112 ILE A C 1
ATOM 873 O O . ILE A 1 112 ? -5.331 -2.574 -30.932 1.00 78.06 112 ILE A O 1
ATOM 877 N N . PHE A 1 113 ? -3.578 -1.199 -30.639 1.00 77.00 113 PHE A N 1
ATOM 878 C CA . PHE A 1 113 ? -2.872 -2.073 -29.697 1.00 77.00 113 PHE A CA 1
ATOM 879 C C . PHE A 1 113 ? -3.582 -2.171 -28.330 1.00 77.00 113 PHE A C 1
ATOM 881 O O . PHE A 1 113 ? -3.368 -3.120 -27.584 1.00 77.00 113 PHE A O 1
ATOM 888 N N . GLN A 1 114 ? -4.482 -1.234 -28.020 1.00 82.62 114 GLN A N 1
ATOM 889 C CA . GLN A 1 114 ? -5.252 -1.208 -26.772 1.00 82.62 114 GLN A CA 1
ATOM 890 C C . GLN A 1 114 ? -6.551 -2.019 -26.790 1.00 82.62 114 GLN A C 1
ATOM 892 O O . GLN A 1 114 ? -7.202 -2.106 -25.749 1.00 82.62 114 GLN A O 1
ATOM 897 N N . LEU A 1 115 ? -6.968 -2.591 -27.925 1.00 81.44 115 LEU A N 1
ATOM 898 C CA . LEU A 1 115 ? -8.255 -3.293 -28.009 1.00 81.44 115 LEU A CA 1
ATOM 899 C C . LEU A 1 115 ? -8.366 -4.432 -26.985 1.00 81.44 115 LEU A C 1
ATOM 901 O O . LEU A 1 115 ? -9.349 -4.489 -26.251 1.00 81.44 115 LEU A O 1
ATOM 905 N N . LEU A 1 116 ? -7.344 -5.289 -26.890 1.00 80.44 116 LEU A N 1
ATOM 906 C CA . LEU A 1 116 ? -7.328 -6.408 -25.942 1.00 80.44 116 LEU A CA 1
ATOM 907 C C . LEU A 1 116 ? -7.267 -5.933 -24.476 1.00 80.44 116 LEU A C 1
ATOM 909 O O . LEU A 1 116 ? -8.169 -6.297 -23.723 1.00 80.44 116 LEU A O 1
ATOM 913 N N . PRO A 1 117 ? -6.334 -5.048 -24.062 1.00 79.25 117 PRO A N 1
ATOM 914 C CA . PRO A 1 117 ? -6.335 -4.497 -22.705 1.00 79.25 117 PRO A CA 1
ATOM 915 C C . PRO A 1 117 ? -7.650 -3.820 -22.293 1.00 79.25 117 PRO A C 1
ATOM 917 O O . PRO A 1 117 ? -8.059 -3.914 -21.140 1.00 79.25 117 PRO A O 1
ATOM 920 N N . ARG A 1 118 ? -8.349 -3.141 -23.215 1.00 81.75 118 ARG A N 1
ATOM 921 C CA . ARG A 1 118 ? -9.662 -2.536 -22.922 1.00 81.75 118 ARG A CA 1
ATOM 922 C C . ARG A 1 118 ? -10.743 -3.578 -22.655 1.00 81.75 118 ARG A C 1
ATOM 924 O O . ARG A 1 118 ? -11.621 -3.324 -21.838 1.00 81.75 118 ARG A O 1
ATOM 931 N N . LEU A 1 119 ? -10.690 -4.726 -23.328 1.00 80.50 119 LEU A N 1
ATOM 932 C CA . LEU A 1 119 ? -11.585 -5.848 -23.041 1.00 80.50 119 LEU A CA 1
ATOM 933 C C . LEU A 1 119 ? -11.230 -6.498 -21.701 1.00 80.50 119 LEU A C 1
ATOM 935 O O . LEU A 1 119 ? -12.128 -6.753 -20.906 1.00 80.50 119 LEU A O 1
ATOM 939 N N . GLU A 1 120 ? -9.940 -6.686 -21.407 1.00 79.06 120 GLU A N 1
ATOM 940 C CA . GLU A 1 120 ? -9.481 -7.178 -20.098 1.00 79.06 120 GLU A CA 1
ATOM 941 C C . GLU A 1 120 ? -9.924 -6.265 -18.950 1.00 79.06 120 GLU A C 1
ATOM 943 O O . GLU A 1 120 ? -10.284 -6.743 -17.878 1.00 79.06 120 GLU A O 1
ATOM 948 N N . TRP A 1 121 ? -9.960 -4.948 -19.170 1.00 77.31 121 TRP A N 1
ATOM 949 C CA . TRP A 1 121 ? -10.450 -3.995 -18.173 1.00 77.31 121 TRP A CA 1
ATOM 950 C C . TRP A 1 121 ? -11.908 -4.249 -17.757 1.00 77.31 121 TRP A C 1
ATOM 952 O O . TRP A 1 121 ? -12.267 -3.987 -16.612 1.00 77.31 121 TRP A O 1
ATOM 962 N N . LEU A 1 122 ? -12.742 -4.805 -18.641 1.00 77.56 122 LEU A N 1
ATOM 963 C CA . LEU A 1 122 ? -14.127 -5.167 -18.314 1.00 77.56 122 LEU A CA 1
ATOM 964 C C . LEU A 1 122 ? -14.226 -6.398 -17.399 1.00 77.56 122 LEU A C 1
ATOM 966 O O . LEU A 1 122 ? -15.286 -6.643 -16.832 1.00 77.56 122 LEU A O 1
ATOM 970 N N . LEU A 1 123 ? -13.138 -7.158 -17.253 1.00 77.56 123 LEU A N 1
ATOM 971 C CA . LEU A 1 123 ? -13.047 -8.361 -16.424 1.00 77.56 123 LEU A CA 1
ATOM 972 C C . LEU A 1 123 ? -12.394 -8.086 -15.061 1.00 77.56 123 LEU A C 1
ATOM 974 O O . LEU A 1 123 ? -11.948 -9.021 -14.398 1.00 77.56 123 LEU A O 1
ATOM 978 N N . GLN A 1 124 ? -12.284 -6.818 -14.645 1.00 70.56 124 GLN A N 1
ATOM 979 C CA . GLN A 1 124 ? -11.684 -6.498 -13.351 1.00 70.56 124 GLN A CA 1
ATOM 980 C C . GLN A 1 124 ? -12.461 -7.140 -12.190 1.00 70.56 124 GLN A C 1
ATOM 982 O O . GLN A 1 124 ? -13.695 -7.158 -12.231 1.00 70.56 124 GLN A O 1
ATOM 987 N N . PRO A 1 125 ? -11.754 -7.628 -11.148 1.00 71.56 125 PRO A N 1
ATOM 988 C CA . PRO A 1 125 ? -12.397 -8.187 -9.968 1.00 71.56 125 PRO A CA 1
ATOM 989 C C . PRO A 1 125 ? -13.376 -7.186 -9.354 1.00 71.56 125 PRO A C 1
ATOM 991 O O . PRO A 1 125 ? -13.089 -5.990 -9.259 1.00 71.56 125 PRO A O 1
ATOM 994 N N . SER A 1 126 ? -14.527 -7.682 -8.919 1.00 76.12 126 SER A N 1
ATOM 995 C CA . SER A 1 126 ? -15.451 -6.950 -8.064 1.00 76.12 126 SER A CA 1
ATOM 996 C C . SER A 1 126 ? -14.971 -6.966 -6.603 1.00 76.12 126 SER A C 1
ATOM 998 O O . SER A 1 126 ? -13.995 -7.616 -6.226 1.00 76.12 126 SER A O 1
ATOM 1000 N N . ASN A 1 127 ? -15.679 -6.232 -5.745 1.00 81.25 127 ASN A N 1
ATOM 1001 C CA . ASN A 1 127 ? -15.432 -6.193 -4.300 1.00 81.25 127 ASN A CA 1
ATOM 1002 C C . ASN A 1 127 ? -16.540 -6.920 -3.511 1.00 81.25 127 ASN A C 1
ATOM 1004 O O . ASN A 1 127 ? -16.870 -6.550 -2.379 1.00 81.25 127 ASN A O 1
ATOM 1008 N N . SER A 1 128 ? -17.143 -7.958 -4.110 1.00 81.50 128 SER A N 1
ATOM 1009 C CA . SER A 1 128 ? -18.070 -8.857 -3.407 1.00 81.50 128 SER A CA 1
ATOM 1010 C C . SER A 1 128 ? -17.401 -9.497 -2.176 1.00 81.50 128 SER A C 1
ATOM 1012 O O . SER A 1 128 ? -16.180 -9.471 -2.031 1.00 81.50 128 SER A O 1
ATOM 1014 N N . THR A 1 129 ? -18.174 -10.064 -1.246 1.00 77.69 129 THR A N 1
ATOM 1015 C CA . THR A 1 129 ? -17.622 -10.723 -0.040 1.00 77.69 129 THR A CA 1
ATOM 1016 C C . THR A 1 129 ? -16.639 -11.837 -0.371 1.00 77.69 129 THR A C 1
ATOM 1018 O O . THR A 1 129 ? -15.557 -11.907 0.211 1.00 77.69 129 THR A O 1
ATOM 1021 N N . LYS A 1 130 ? -16.985 -12.667 -1.358 1.00 78.56 130 LYS A N 1
ATOM 1022 C CA . LYS A 1 130 ? -16.128 -13.751 -1.834 1.00 78.56 130 LYS A CA 1
ATOM 1023 C C . LYS A 1 130 ? -14.819 -13.218 -2.424 1.00 78.56 130 LYS A C 1
ATOM 1025 O O . LYS A 1 130 ? -13.750 -13.645 -2.005 1.00 78.56 130 LYS A O 1
ATOM 1030 N N . GLU A 1 131 ? -14.899 -12.258 -3.340 1.00 79.56 131 GLU A N 1
ATOM 1031 C CA . GLU A 1 131 ? -13.716 -11.736 -4.036 1.00 79.56 131 GLU A CA 1
ATOM 1032 C C . GLU A 1 131 ? -12.829 -10.887 -3.124 1.00 79.56 131 GLU A C 1
ATOM 1034 O O . GLU A 1 131 ? -11.611 -10.957 -3.221 1.00 79.56 131 GLU A O 1
ATOM 1039 N N . ALA A 1 132 ? -13.399 -10.155 -2.161 1.00 75.69 132 ALA A N 1
ATOM 1040 C CA . ALA A 1 132 ? -12.611 -9.452 -1.148 1.00 75.69 132 ALA A CA 1
ATOM 1041 C C . ALA A 1 132 ? -11.729 -10.419 -0.337 1.00 75.69 132 ALA A C 1
ATOM 1043 O O . ALA A 1 132 ? -10.570 -10.108 -0.058 1.00 75.69 132 ALA A O 1
ATOM 1044 N N . ARG A 1 133 ? -12.252 -11.610 -0.006 1.00 76.19 133 ARG A N 1
ATOM 1045 C CA . ARG A 1 133 ? -11.489 -12.667 0.671 1.00 76.19 133 ARG A CA 1
ATOM 1046 C C . ARG A 1 133 ? -10.408 -13.276 -0.228 1.00 76.19 133 ARG A C 1
ATOM 1048 O O . ARG A 1 133 ? -9.315 -13.557 0.251 1.00 76.19 133 ARG A O 1
ATOM 1055 N N . GLU A 1 134 ? -10.685 -13.470 -1.512 1.00 78.25 134 GLU A N 1
ATOM 1056 C CA . GLU A 1 134 ? -9.683 -13.961 -2.470 1.00 78.25 134 GLU A CA 1
ATOM 1057 C C . GLU A 1 134 ? -8.560 -12.927 -2.676 1.00 78.25 134 GLU A C 1
ATOM 1059 O O . GLU A 1 134 ? -7.380 -13.270 -2.590 1.00 78.25 134 GLU A O 1
ATOM 1064 N N . ASN A 1 135 ? -8.910 -11.646 -2.829 1.00 79.06 135 ASN A N 1
ATOM 1065 C CA . ASN A 1 135 ? -7.958 -10.551 -3.025 1.00 79.06 135 ASN A CA 1
ATOM 1066 C C . ASN A 1 135 ? -7.020 -10.395 -1.817 1.00 79.06 135 ASN A C 1
ATOM 1068 O O . ASN A 1 135 ? -5.801 -10.360 -1.987 1.00 79.06 135 ASN A O 1
ATOM 1072 N N . ILE A 1 136 ? -7.556 -10.362 -0.589 1.00 73.44 136 ILE A N 1
ATOM 1073 C CA . ILE A 1 136 ? -6.725 -10.235 0.619 1.00 73.44 136 ILE A CA 1
ATOM 1074 C C . ILE A 1 136 ? -5.860 -11.480 0.850 1.00 73.44 136 ILE A C 1
ATOM 1076 O O . ILE A 1 136 ? -4.694 -11.338 1.208 1.00 73.44 136 ILE A O 1
ATOM 1080 N N . SER A 1 137 ? -6.383 -12.684 0.592 1.00 69.44 137 SER A N 1
ATOM 1081 C CA . SER A 1 137 ? -5.604 -13.917 0.735 1.00 69.44 137 SER A CA 1
ATOM 1082 C C . SER A 1 137 ? -4.443 -13.946 -0.260 1.00 69.44 137 SER A C 1
ATOM 1084 O O . SER A 1 137 ? -3.301 -14.163 0.136 1.00 69.44 137 SER A O 1
ATOM 1086 N N . SER A 1 138 ? -4.690 -13.594 -1.527 1.00 67.81 138 SER A N 1
ATOM 1087 C CA . SER A 1 138 ? -3.638 -13.564 -2.551 1.00 67.81 138 SER A CA 1
ATOM 1088 C C . SER A 1 138 ? -2.489 -12.596 -2.227 1.00 67.81 138 SER A C 1
ATOM 1090 O O . SER A 1 138 ? -1.342 -12.885 -2.557 1.00 67.81 138 SER A O 1
ATOM 1092 N N . HIS A 1 139 ? -2.772 -11.480 -1.543 1.00 73.19 139 HIS A N 1
ATOM 1093 C CA . HIS A 1 139 ? -1.768 -10.467 -1.211 1.00 73.19 139 HIS A CA 1
ATOM 1094 C C . HIS A 1 139 ? -1.091 -10.692 0.151 1.00 73.19 139 HIS A C 1
ATOM 1096 O O . HIS A 1 139 ? 0.129 -10.593 0.277 1.00 73.19 139 HIS A O 1
ATOM 1102 N N . TYR A 1 140 ? -1.864 -10.983 1.199 1.00 70.88 140 TYR A N 1
ATOM 1103 C CA . TYR A 1 140 ? -1.356 -11.034 2.574 1.00 70.88 140 TYR A CA 1
ATOM 1104 C C . TYR A 1 140 ? -0.984 -12.442 3.033 1.00 70.88 140 TYR A C 1
ATOM 1106 O O . TYR A 1 140 ? -0.168 -12.582 3.947 1.00 70.88 140 TYR A O 1
ATOM 1114 N N . ASP A 1 141 ? -1.489 -13.487 2.370 1.00 72.19 141 ASP A N 1
ATOM 1115 C CA . ASP A 1 141 ? -1.118 -14.862 2.699 1.00 72.19 141 ASP A CA 1
ATOM 1116 C C . ASP A 1 141 ? 0.152 -15.327 1.966 1.00 72.19 141 ASP A C 1
ATOM 1118 O O . ASP A 1 141 ? 0.495 -16.506 2.038 1.00 72.19 141 ASP A O 1
ATOM 1122 N N . ILE A 1 142 ? 0.917 -14.420 1.341 1.00 72.44 142 ILE A N 1
ATOM 1123 C CA . ILE A 1 142 ? 2.220 -14.730 0.729 1.00 72.44 142 ILE A CA 1
ATOM 1124 C C . ILE A 1 142 ? 3.187 -15.224 1.817 1.00 72.44 142 ILE A C 1
ATOM 1126 O O . ILE A 1 142 ? 3.458 -16.421 1.937 1.00 72.44 142 ILE A O 1
ATOM 1130 N N . SER A 1 143 ? 3.675 -14.332 2.687 1.00 82.06 143 SER A N 1
ATOM 1131 C CA . SER A 1 143 ? 4.596 -14.704 3.766 1.00 82.06 143 SER A CA 1
ATOM 1132 C C . SER A 1 143 ? 4.768 -13.595 4.803 1.00 82.06 143 SER A C 1
ATOM 1134 O O . SER A 1 143 ? 5.221 -12.502 4.476 1.00 82.06 143 SER A O 1
ATOM 1136 N N . ASN A 1 144 ? 4.531 -13.904 6.084 1.00 86.00 144 ASN A N 1
ATOM 1137 C CA . ASN A 1 144 ? 4.868 -12.988 7.182 1.00 86.00 144 ASN A CA 1
ATOM 1138 C C . ASN A 1 144 ? 6.374 -12.671 7.220 1.00 86.00 144 ASN A C 1
ATOM 1140 O O . ASN A 1 144 ? 6.740 -11.570 7.617 1.00 86.00 144 ASN A O 1
ATOM 1144 N N . LYS A 1 145 ? 7.247 -13.590 6.772 1.00 89.00 145 LYS A N 1
ATOM 1145 C CA . LYS A 1 145 ? 8.696 -13.338 6.694 1.00 89.00 145 LYS A CA 1
ATOM 1146 C C . LYS A 1 145 ? 9.035 -12.271 5.655 1.00 89.00 145 LYS A C 1
ATOM 1148 O O . LYS A 1 145 ? 9.862 -11.410 5.930 1.00 89.00 145 LYS A O 1
ATOM 1153 N N . LEU A 1 146 ? 8.364 -12.301 4.498 1.00 91.31 146 LEU A N 1
ATOM 1154 C CA . LEU A 1 146 ? 8.537 -11.288 3.455 1.00 91.31 146 LEU A CA 1
ATOM 1155 C C . LEU A 1 146 ? 8.186 -9.902 4.002 1.00 91.31 146 LEU A C 1
ATOM 1157 O O . LEU A 1 146 ? 8.997 -8.988 3.914 1.00 91.31 146 LEU A O 1
ATOM 1161 N N . PHE A 1 147 ? 7.010 -9.763 4.620 1.00 93.56 147 PHE A N 1
ATOM 1162 C CA . PHE A 1 147 ? 6.590 -8.496 5.220 1.00 93.56 147 PHE A CA 1
ATOM 1163 C C . PHE A 1 147 ? 7.538 -8.054 6.345 1.00 93.56 147 PHE A C 1
ATOM 1165 O O . PHE A 1 147 ? 7.987 -6.910 6.355 1.00 93.56 147 PHE A O 1
ATOM 1172 N N . ALA A 1 148 ? 7.935 -8.961 7.240 1.00 94.56 148 ALA A N 1
ATOM 1173 C CA . ALA A 1 148 ? 8.876 -8.655 8.319 1.00 94.56 148 ALA A CA 1
ATOM 1174 C C . ALA A 1 148 ? 10.253 -8.181 7.819 1.00 94.56 148 ALA A C 1
ATOM 1176 O O . ALA A 1 148 ? 10.944 -7.457 8.530 1.00 94.56 148 ALA A O 1
ATOM 1177 N N . ALA A 1 149 ? 10.657 -8.557 6.601 1.00 95.44 149 ALA A N 1
ATOM 1178 C CA . ALA A 1 149 ? 11.942 -8.158 6.036 1.00 95.44 149 ALA A CA 1
ATOM 1179 C C . ALA A 1 149 ? 12.003 -6.675 5.632 1.00 95.44 149 ALA A C 1
ATOM 1181 O O . ALA A 1 149 ? 13.101 -6.121 5.539 1.00 95.44 149 ALA A O 1
ATOM 1182 N N . PHE A 1 150 ? 10.865 -6.016 5.383 1.00 96.50 150 PHE A N 1
ATOM 1183 C CA . PHE A 1 150 ? 10.856 -4.609 4.963 1.00 96.50 150 PHE A CA 1
ATOM 1184 C C . PHE A 1 150 ? 10.024 -3.670 5.844 1.00 96.50 150 PHE A C 1
ATOM 1186 O O . PHE A 1 150 ? 10.281 -2.460 5.854 1.00 96.50 150 PHE A O 1
ATOM 1193 N N . LEU A 1 151 ? 9.066 -4.200 6.605 1.00 97.44 151 LEU A N 1
ATOM 1194 C CA . LEU A 1 151 ? 8.293 -3.434 7.580 1.00 97.44 151 LEU A CA 1
ATOM 1195 C C . LEU A 1 151 ? 9.096 -3.158 8.860 1.00 97.44 151 LEU A C 1
ATOM 1197 O O . LEU A 1 151 ? 10.173 -3.703 9.092 1.00 97.44 151 LEU A O 1
ATOM 1201 N N . SER A 1 152 ? 8.562 -2.280 9.705 1.00 96.31 152 SER A N 1
ATOM 1202 C CA . SER A 1 152 ? 9.001 -2.143 11.096 1.00 96.31 152 SER A CA 1
ATOM 1203 C C . SER A 1 152 ? 8.586 -3.364 11.935 1.00 96.31 152 SER A C 1
ATOM 1205 O O . SER A 1 152 ? 7.684 -4.100 11.529 1.00 96.31 152 SER A O 1
ATOM 1207 N N . PRO A 1 153 ? 9.196 -3.581 13.121 1.00 95.38 153 PRO A N 1
ATOM 1208 C CA . PRO A 1 153 ? 8.903 -4.738 13.983 1.00 95.38 153 PRO A CA 1
ATOM 1209 C C . PRO A 1 153 ? 7.431 -4.881 14.393 1.00 95.38 153 PRO A C 1
ATOM 1211 O O . PRO A 1 153 ? 6.965 -5.971 14.717 1.00 95.38 153 PRO A O 1
ATOM 1214 N N . ASP A 1 154 ? 6.685 -3.779 14.364 1.00 93.94 154 ASP A N 1
ATOM 1215 C CA . ASP A 1 154 ? 5.249 -3.745 14.612 1.00 93.94 154 ASP A CA 1
ATOM 1216 C C . ASP A 1 154 ? 4.397 -4.357 13.478 1.00 93.94 154 ASP A C 1
ATOM 1218 O O . ASP A 1 154 ? 3.193 -4.554 13.657 1.00 93.94 154 ASP A O 1
ATOM 1222 N N . MET A 1 155 ? 5.009 -4.719 12.345 1.00 96.06 155 MET A N 1
ATOM 1223 C CA . MET A 1 155 ? 4.363 -5.270 11.149 1.00 96.06 155 MET A CA 1
ATOM 1224 C C . MET A 1 155 ? 3.310 -4.329 10.550 1.00 96.06 155 MET A C 1
ATOM 1226 O O . MET A 1 155 ? 2.295 -4.772 10.020 1.00 96.06 155 MET A O 1
ATOM 1230 N N . ASN A 1 156 ? 3.508 -3.011 10.629 1.00 94.44 156 ASN A N 1
ATOM 1231 C CA . ASN A 1 156 ? 2.526 -2.063 10.112 1.00 94.44 156 ASN A CA 1
ATOM 1232 C C . ASN A 1 156 ? 2.710 -1.800 8.601 1.00 94.44 156 ASN A C 1
ATOM 1234 O O . ASN A 1 156 ? 3.592 -1.038 8.198 1.00 94.44 156 ASN A O 1
ATOM 1238 N N . TYR A 1 157 ? 1.857 -2.395 7.755 1.00 96.38 157 TYR A N 1
ATOM 1239 C CA . TYR A 1 157 ? 1.832 -2.148 6.302 1.00 96.38 157 TYR A CA 1
ATOM 1240 C C . TYR A 1 157 ? 0.868 -1.015 5.919 1.00 96.38 157 TYR A C 1
ATOM 1242 O O . TYR A 1 157 ? -0.070 -1.190 5.149 1.00 96.38 157 TYR A O 1
ATOM 1250 N N . SER A 1 158 ? 1.082 0.164 6.502 1.00 96.75 158 SER A N 1
ATOM 1251 C CA . SER A 1 158 ? 0.369 1.400 6.151 1.00 96.75 158 SER A CA 1
ATOM 1252 C C . SER A 1 158 ? 1.252 2.627 6.413 1.00 96.75 158 SER A C 1
ATOM 1254 O O . SER A 1 158 ? 2.381 2.487 6.893 1.00 96.75 158 SER A O 1
ATOM 1256 N N . CYS A 1 159 ? 0.770 3.827 6.078 1.00 97.81 159 CYS A N 1
ATOM 1257 C CA . CYS A 1 159 ? 1.526 5.072 6.236 1.00 97.81 159 CYS A CA 1
ATOM 1258 C C . CYS A 1 159 ? 2.036 5.273 7.673 1.00 97.81 159 CYS A C 1
ATOM 1260 O O . CYS A 1 159 ? 1.261 5.192 8.624 1.00 97.81 159 CYS A O 1
ATOM 1262 N N . ALA A 1 160 ? 3.313 5.635 7.821 1.00 97.75 160 ALA A N 1
ATOM 1263 C CA . ALA A 1 160 ? 3.872 6.100 9.092 1.00 97.75 160 ALA A CA 1
ATOM 1264 C C . ALA A 1 160 ? 3.691 7.622 9.236 1.00 97.75 160 ALA A C 1
ATOM 1266 O O . ALA A 1 160 ? 3.482 8.310 8.241 1.00 97.75 160 ALA A O 1
ATOM 1267 N N . HIS A 1 161 ? 3.793 8.180 10.448 1.00 97.25 161 HIS A N 1
ATOM 1268 C CA . HIS A 1 161 ? 3.725 9.632 10.683 1.00 97.25 161 HIS A CA 1
ATOM 1269 C C . HIS A 1 161 ? 5.093 10.150 11.136 1.00 97.25 161 HIS A C 1
ATOM 1271 O O . HIS A 1 161 ? 5.495 9.960 12.285 1.00 97.25 161 HIS A O 1
ATOM 1277 N N . TRP A 1 162 ? 5.795 10.822 10.228 1.00 97.00 162 TRP A N 1
ATOM 1278 C CA . TRP A 1 162 ? 7.152 11.340 10.435 1.00 97.00 162 TRP A CA 1
ATOM 1279 C C . TRP A 1 162 ? 7.163 12.720 11.099 1.00 97.00 162 TRP A C 1
ATOM 1281 O O . TRP A 1 162 ? 6.301 13.549 10.829 1.00 97.00 162 TRP A O 1
ATOM 1291 N N . GLU A 1 163 ? 8.179 12.995 11.908 1.00 93.44 163 GLU A N 1
ATOM 1292 C CA . GLU A 1 163 ? 8.403 14.304 12.545 1.00 93.44 163 GLU A CA 1
ATOM 1293 C C . GLU A 1 163 ? 9.292 15.233 11.700 1.00 93.44 163 GLU A C 1
ATOM 1295 O O . GLU A 1 163 ? 9.441 16.412 11.995 1.00 93.44 163 GLU A O 1
ATOM 1300 N N . GLY A 1 164 ? 9.873 14.705 10.619 1.00 86.62 164 GLY A N 1
ATOM 1301 C CA . GLY A 1 164 ? 10.718 15.459 9.688 1.00 86.62 164 GLY A CA 1
ATOM 1302 C C . GLY A 1 164 ? 12.217 15.343 9.964 1.00 86.62 164 GLY A C 1
ATOM 1303 O O . GLY A 1 164 ? 13.014 15.698 9.101 1.00 86.62 164 GLY A O 1
ATOM 1304 N N . SER A 1 165 ? 12.627 14.757 11.095 1.00 91.19 165 SER A N 1
ATOM 1305 C CA . SER A 1 165 ? 14.039 14.428 11.337 1.00 91.19 165 SER A CA 1
ATOM 1306 C C . SER A 1 165 ? 14.533 13.395 10.313 1.00 91.19 165 SER A C 1
ATOM 1308 O O . SER A 1 165 ? 13.868 12.368 10.147 1.00 91.19 165 SER A O 1
ATOM 1310 N N . PRO A 1 166 ? 15.678 13.597 9.637 1.00 86.62 166 PRO A N 1
ATOM 1311 C CA . PRO A 1 166 ? 16.195 12.652 8.644 1.00 86.62 166 PRO A CA 1
ATOM 1312 C C . PRO A 1 166 ? 16.667 11.327 9.265 1.00 86.62 166 PRO A C 1
ATOM 1314 O O . PRO A 1 166 ? 16.642 10.302 8.596 1.00 86.62 166 PRO A O 1
ATOM 1317 N N . PHE A 1 167 ? 17.020 11.322 10.554 1.00 91.19 167 PHE A N 1
ATOM 1318 C CA . PHE A 1 167 ? 17.520 10.140 11.277 1.00 91.19 167 PHE A CA 1
ATOM 1319 C C . PHE A 1 167 ? 16.432 9.371 12.029 1.00 91.19 167 PHE A C 1
ATOM 1321 O O . PHE A 1 167 ? 16.712 8.434 12.777 1.00 91.19 167 PHE A O 1
ATOM 1328 N N . GLU A 1 168 ? 15.182 9.801 11.897 1.00 95.31 168 GLU A N 1
ATOM 1329 C CA . GLU A 1 168 ? 14.062 9.083 12.475 1.00 95.31 168 GLU A CA 1
ATOM 1330 C C . GLU A 1 168 ? 13.914 7.687 11.848 1.00 95.31 168 GLU A C 1
ATOM 1332 O O . GLU A 1 168 ? 13.940 7.545 10.626 1.00 95.31 168 GLU A O 1
ATOM 1337 N N . SER A 1 169 ? 13.721 6.667 12.691 1.00 96.44 169 SER A N 1
ATOM 1338 C CA . SER A 1 169 ? 13.449 5.300 12.250 1.00 96.44 169 SER A CA 1
ATOM 1339 C C . SER A 1 169 ? 11.979 5.106 11.868 1.00 96.44 169 SER A C 1
ATOM 1341 O O . SER A 1 169 ? 11.082 5.735 12.437 1.00 96.44 169 SER A O 1
ATOM 1343 N N . LEU A 1 170 ? 11.725 4.167 10.949 1.00 97.44 170 LEU A N 1
ATOM 1344 C CA . LEU A 1 170 ? 10.371 3.761 10.554 1.00 97.44 170 LEU A CA 1
ATOM 1345 C C . LEU A 1 170 ? 9.517 3.345 11.763 1.00 97.44 170 LEU A C 1
ATOM 1347 O O . LEU A 1 170 ? 8.368 3.755 11.869 1.00 97.44 170 LEU A O 1
ATOM 1351 N N . GLU A 1 171 ? 10.096 2.602 12.707 1.00 97.25 171 GLU A N 1
ATOM 1352 C CA . GLU A 1 171 ? 9.429 2.155 13.939 1.00 97.25 171 GLU A CA 1
ATOM 1353 C C . GLU A 1 171 ? 8.917 3.322 14.800 1.00 97.25 171 GLU A C 1
ATOM 1355 O O . GLU A 1 171 ? 7.775 3.309 15.267 1.00 97.25 171 GLU A O 1
ATOM 1360 N N . LYS A 1 172 ? 9.728 4.376 14.982 1.00 97.19 172 LYS A N 1
ATOM 1361 C CA . LYS A 1 172 ? 9.300 5.576 15.718 1.00 97.19 172 LYS A CA 1
ATOM 1362 C C . LYS A 1 172 ? 8.165 6.289 14.988 1.00 97.19 172 LYS A C 1
ATOM 1364 O O . LYS A 1 172 ? 7.189 6.696 15.621 1.00 97.19 172 LYS A O 1
ATOM 1369 N N . ALA A 1 173 ? 8.261 6.392 13.663 1.00 97.81 173 ALA A N 1
ATOM 1370 C CA . ALA A 1 173 ? 7.225 7.001 12.839 1.00 97.81 173 ALA A CA 1
ATOM 1371 C C . ALA A 1 173 ? 5.900 6.216 12.870 1.00 97.81 173 ALA A C 1
ATOM 1373 O O . ALA A 1 173 ? 4.829 6.828 12.929 1.00 97.81 173 A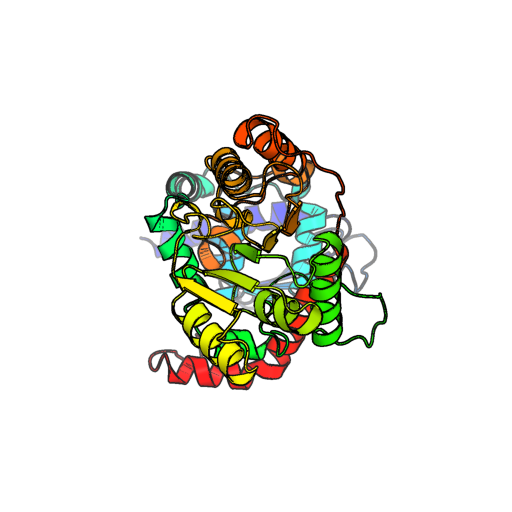LA A O 1
ATOM 1374 N N . GLN A 1 174 ? 5.945 4.881 12.889 1.00 97.94 174 GLN A N 1
ATOM 1375 C CA . GLN A 1 174 ? 4.748 4.043 13.021 1.00 97.94 174 GLN A CA 1
ATOM 1376 C C . GLN A 1 174 ? 4.148 4.108 14.426 1.00 97.94 174 GLN A C 1
ATOM 1378 O O . GLN A 1 174 ? 2.942 4.317 14.576 1.00 97.94 174 GLN A O 1
ATOM 1383 N N . THR A 1 175 ? 4.988 4.082 15.466 1.00 97.00 175 THR A N 1
ATOM 1384 C CA . THR A 1 175 ? 4.542 4.297 16.852 1.00 97.00 175 THR A CA 1
ATOM 1385 C C . THR A 1 175 ? 3.813 5.635 16.993 1.00 97.00 175 THR A C 1
ATOM 1387 O O . THR A 1 175 ? 2.746 5.706 17.609 1.00 97.00 175 THR A O 1
ATOM 1390 N N . ARG A 1 176 ? 4.342 6.702 16.381 1.00 97.00 176 ARG A N 1
ATOM 1391 C CA . ARG A 1 176 ? 3.693 8.019 16.376 1.00 97.00 176 ARG A CA 1
ATOM 1392 C C . ARG A 1 176 ? 2.371 8.002 15.616 1.00 97.00 176 ARG A C 1
ATOM 1394 O O . ARG A 1 176 ? 1.412 8.635 16.060 1.00 97.00 176 ARG A O 1
ATOM 1401 N N . LYS A 1 177 ? 2.290 7.303 14.482 1.00 97.62 177 LYS A N 1
ATOM 1402 C CA . LYS A 1 177 ? 1.033 7.116 13.744 1.00 97.62 177 LYS A CA 1
ATOM 1403 C C . LYS A 1 177 ? -0.017 6.441 14.622 1.00 97.62 177 LYS A C 1
ATOM 1405 O O . LYS A 1 177 ? -1.096 7.007 14.783 1.00 97.62 177 LYS A O 1
ATOM 1410 N N . ALA A 1 178 ? 0.319 5.335 15.284 1.00 97.12 178 ALA A N 1
ATOM 1411 C CA . ALA A 1 178 ? -0.587 4.671 16.220 1.00 97.12 178 ALA A CA 1
ATOM 1412 C C . ALA A 1 178 ? -1.056 5.634 17.327 1.00 97.12 178 ALA A C 1
ATOM 1414 O O . ALA A 1 178 ? -2.254 5.843 17.495 1.00 97.12 178 ALA A O 1
ATOM 1415 N N . GLN A 1 179 ? -0.138 6.326 18.008 1.00 96.50 179 GLN A N 1
ATOM 1416 C CA . GLN A 1 179 ? -0.484 7.313 19.043 1.00 96.50 179 GLN A CA 1
ATOM 1417 C C . GLN A 1 179 ? -1.397 8.437 18.528 1.00 96.50 179 GLN A C 1
ATOM 1419 O O . GLN A 1 179 ? -2.318 8.861 19.225 1.00 96.50 179 GLN A O 1
ATOM 1424 N N . ASN A 1 180 ? -1.157 8.930 17.310 1.00 96.44 180 ASN A N 1
ATOM 1425 C CA . ASN A 1 180 ? -1.999 9.942 16.677 1.00 96.44 180 ASN A CA 1
ATOM 1426 C C . ASN A 1 180 ? -3.421 9.430 16.433 1.00 96.44 180 ASN A C 1
ATOM 1428 O O . ASN A 1 180 ? -4.371 10.155 16.730 1.00 96.44 180 ASN A O 1
ATOM 1432 N N . LEU A 1 181 ? -3.571 8.207 15.918 1.00 97.38 181 LEU A N 1
ATOM 1433 C CA . LEU A 1 181 ? -4.877 7.589 15.683 1.00 97.38 181 LEU A CA 1
ATOM 1434 C C . LEU A 1 181 ? -5.639 7.388 16.996 1.00 97.38 181 LEU A C 1
ATOM 1436 O O . LEU A 1 181 ? -6.784 7.819 17.100 1.00 97.38 181 LEU A O 1
ATOM 1440 N N . LEU A 1 182 ? -4.984 6.839 18.026 1.00 97.12 182 LEU A N 1
ATOM 1441 C CA . LEU A 1 182 ? -5.602 6.621 19.339 1.00 97.12 182 LEU A CA 1
ATOM 1442 C C . LEU A 1 182 ? -6.050 7.935 19.996 1.00 97.12 182 LEU A C 1
ATOM 1444 O O . LEU A 1 182 ? -7.133 8.004 20.576 1.00 97.12 182 LEU A O 1
ATOM 1448 N N . ARG A 1 183 ? -5.247 9.002 19.864 1.00 96.81 183 ARG A N 1
ATOM 1449 C CA . ARG A 1 183 ? -5.597 10.337 20.372 1.00 96.81 183 ARG A CA 1
ATOM 1450 C C . ARG A 1 183 ? -6.794 10.929 19.636 1.00 96.81 183 ARG A C 1
ATOM 1452 O O . ARG A 1 183 ? -7.697 11.447 20.282 1.00 96.81 183 ARG A O 1
ATOM 1459 N N . LYS A 1 184 ? -6.811 10.852 18.300 1.00 96.94 184 LYS A N 1
ATOM 1460 C CA . LYS A 1 184 ? -7.944 11.316 17.480 1.00 96.94 184 LYS A CA 1
ATOM 1461 C C . LYS A 1 184 ? -9.221 10.551 17.814 1.00 96.94 184 LYS A C 1
ATOM 1463 O O . LYS A 1 184 ? -10.285 11.155 17.885 1.00 96.94 184 LYS A O 1
ATOM 1468 N N . ALA A 1 185 ? -9.093 9.253 18.073 1.00 97.31 185 ALA A N 1
ATOM 1469 C CA . ALA A 1 185 ? -10.194 8.413 18.504 1.00 97.31 185 ALA A CA 1
ATOM 1470 C C . ALA A 1 185 ? -10.623 8.695 19.952 1.00 97.31 185 ALA A C 1
ATOM 1472 O O . ALA A 1 185 ? -11.675 8.226 20.339 1.00 97.31 185 ALA A O 1
ATOM 1473 N N . GLN A 1 186 ? -9.874 9.444 20.769 1.00 97.56 186 GLN A N 1
ATOM 1474 C CA . GLN A 1 186 ? -10.224 9.714 22.174 1.00 97.56 186 GLN A CA 1
ATOM 1475 C C . GLN A 1 186 ? -10.566 8.428 22.952 1.00 97.56 186 GLN A C 1
ATOM 1477 O O . GLN A 1 186 ? -11.616 8.331 23.594 1.00 97.56 186 GLN A O 1
ATOM 1482 N N . ILE A 1 187 ? -9.722 7.402 22.816 1.00 97.50 187 ILE A N 1
ATOM 1483 C CA . ILE A 1 187 ? -9.921 6.110 23.485 1.00 97.50 187 ILE A CA 1
ATOM 1484 C C . ILE A 1 187 ? -9.598 6.249 24.978 1.00 97.50 187 ILE A C 1
ATOM 1486 O O . ILE A 1 187 ? -8.523 6.727 25.341 1.00 97.50 187 ILE A O 1
ATOM 1490 N N . SER A 1 188 ? -10.502 5.774 25.833 1.00 96.75 188 SER A N 1
ATOM 1491 C CA . SER A 1 188 ? -10.299 5.612 27.278 1.00 96.75 188 SER A CA 1
ATOM 1492 C C . SER A 1 188 ? -10.358 4.133 27.678 1.00 96.75 188 SER A C 1
ATOM 1494 O O . SER A 1 188 ? -10.716 3.278 26.869 1.00 96.75 188 SER A O 1
ATOM 1496 N N . SER A 1 189 ? -10.043 3.825 28.938 1.00 97.25 189 SER A N 1
ATOM 1497 C CA . SER A 1 189 ? -10.133 2.467 29.500 1.00 97.25 189 SER A CA 1
ATOM 1498 C C . SER A 1 189 ? -11.539 1.869 29.456 1.00 97.25 189 SER A C 1
ATOM 1500 O O . SER A 1 189 ? -11.682 0.652 29.408 1.00 97.25 189 SER A O 1
ATOM 1502 N N . SER A 1 190 ? -12.579 2.706 29.462 1.00 96.00 190 SER A N 1
ATOM 1503 C CA . SER A 1 190 ? -13.973 2.260 29.403 1.00 96.00 190 SER A CA 1
ATOM 1504 C C . SER A 1 190 ? -14.441 1.919 27.989 1.00 96.00 190 SER A C 1
ATOM 1506 O O . SER A 1 190 ? -15.528 1.375 27.845 1.00 96.00 190 SER A O 1
ATOM 1508 N N . CYS A 1 191 ? -13.663 2.257 26.955 1.00 98.19 191 CYS A N 1
ATOM 1509 C CA . CYS A 1 191 ? -14.071 2.035 25.576 1.00 98.19 191 CYS A CA 1
ATOM 1510 C C . CYS A 1 191 ? -13.961 0.561 25.159 1.00 98.19 191 CYS A C 1
ATOM 1512 O O . CYS A 1 191 ? -12.993 -0.133 25.485 1.00 98.19 191 CYS A O 1
ATOM 1514 N N . HIS A 1 192 ? -14.895 0.134 24.315 1.00 98.38 192 HIS A N 1
ATOM 1515 C CA . HIS A 1 192 ? -14.762 -0.999 23.410 1.00 98.38 192 HIS A CA 1
ATOM 1516 C C . HIS A 1 192 ? -14.548 -0.485 21.983 1.00 98.38 192 HIS A C 1
ATOM 1518 O O . HIS A 1 192 ? -15.400 0.190 21.403 1.00 98.38 192 HIS A O 1
ATOM 1524 N N . VAL A 1 193 ? -13.376 -0.783 21.427 1.00 98.69 193 VAL A N 1
ATOM 1525 C CA . VAL A 1 193 ? -12.933 -0.350 20.100 1.00 98.69 193 VAL A CA 1
ATOM 1526 C C . VAL A 1 193 ? -13.150 -1.465 19.077 1.00 98.69 193 VAL A C 1
ATOM 1528 O O . VAL A 1 193 ? -12.778 -2.610 19.325 1.00 98.69 193 VAL A O 1
ATOM 1531 N N . LEU A 1 194 ? -13.691 -1.124 17.911 1.00 98.75 194 LEU A N 1
ATOM 1532 C CA . LEU A 1 194 ? -13.666 -1.970 16.719 1.00 98.75 194 LEU A CA 1
ATOM 1533 C C . LEU A 1 194 ? -12.528 -1.520 15.794 1.00 98.75 194 LEU A C 1
ATOM 1535 O O . LEU A 1 194 ? -12.512 -0.370 15.360 1.00 98.75 194 LEU A O 1
ATOM 1539 N N . ASP A 1 195 ? -11.600 -2.419 15.479 1.00 98.69 195 ASP A N 1
ATOM 1540 C CA . ASP A 1 195 ? -10.508 -2.198 14.523 1.00 98.69 195 ASP A CA 1
ATOM 1541 C C . ASP A 1 195 ? -10.798 -2.968 13.222 1.00 98.69 195 ASP A C 1
ATOM 1543 O O . ASP A 1 195 ? -10.644 -4.191 13.151 1.00 98.69 195 ASP A O 1
ATOM 1547 N N . ILE A 1 196 ? -11.303 -2.263 12.207 1.00 98.38 196 ILE A N 1
ATOM 1548 C CA . ILE A 1 196 ? -11.678 -2.842 10.912 1.00 98.38 196 ILE A CA 1
ATOM 1549 C C . ILE A 1 196 ? -10.437 -2.902 10.023 1.00 98.38 196 ILE A C 1
ATOM 1551 O O . ILE A 1 196 ? -9.924 -1.856 9.619 1.00 98.38 196 ILE A O 1
ATOM 1555 N N . GLY A 1 197 ? -10.010 -4.118 9.671 1.00 96.44 197 GLY A N 1
ATOM 1556 C CA . GLY A 1 197 ? -8.759 -4.346 8.948 1.00 96.44 197 GLY A CA 1
ATOM 1557 C C . GLY A 1 197 ? -7.551 -4.255 9.875 1.00 96.44 197 GLY A C 1
ATOM 1558 O O . GLY A 1 197 ? -6.589 -3.554 9.582 1.00 96.44 197 GLY A O 1
ATOM 1559 N N . CYS A 1 198 ? -7.584 -4.976 10.997 1.00 97.00 198 CYS A N 1
ATOM 1560 C CA . CYS A 1 198 ? -6.608 -4.847 12.085 1.00 97.00 198 CYS A CA 1
ATOM 1561 C C . CYS A 1 198 ? -5.179 -5.311 11.734 1.00 97.00 198 CYS A C 1
ATOM 1563 O O . CYS A 1 198 ? -4.267 -5.216 12.562 1.00 97.00 198 CYS A O 1
ATOM 1565 N N . GLY A 1 199 ? -4.973 -5.874 10.538 1.00 95.56 199 GLY A N 1
ATOM 1566 C CA . GLY A 1 199 ? -3.701 -6.441 10.104 1.00 95.56 199 GLY A CA 1
ATOM 1567 C C . GLY A 1 199 ? -3.162 -7.456 11.113 1.00 95.56 199 GLY A C 1
ATOM 1568 O O . GLY A 1 199 ? -3.890 -8.314 11.608 1.00 95.56 199 GLY A O 1
ATOM 1569 N N . TRP A 1 200 ? -1.887 -7.312 11.477 1.00 96.75 200 TRP A N 1
ATOM 1570 C CA . TRP A 1 200 ? -1.216 -8.148 12.479 1.00 96.75 200 TRP A CA 1
ATOM 1571 C C . TRP A 1 200 ? -1.443 -7.697 13.937 1.00 96.75 200 TRP A C 1
ATOM 1573 O O . TRP A 1 200 ? -0.644 -8.038 14.809 1.00 96.75 200 TRP A O 1
ATOM 1583 N N . GLY A 1 201 ? -2.494 -6.913 14.206 1.00 97.00 201 GLY A N 1
ATOM 1584 C CA . GLY A 1 201 ? -2.970 -6.584 15.555 1.00 97.00 201 GLY A CA 1
ATOM 1585 C C . GLY A 1 201 ? -2.222 -5.463 16.281 1.00 97.00 201 GLY A C 1
ATOM 1586 O O . GLY A 1 201 ? -2.519 -5.195 17.440 1.00 97.00 201 GLY A O 1
ATOM 1587 N N . ASP A 1 202 ? -1.273 -4.789 15.629 1.00 96.69 202 ASP A N 1
ATOM 1588 C CA . ASP A 1 202 ? -0.435 -3.757 16.255 1.00 96.69 202 ASP A CA 1
ATOM 1589 C C . ASP A 1 202 ? -1.242 -2.623 16.902 1.00 96.69 202 ASP A C 1
ATOM 1591 O O . ASP A 1 202 ? -1.061 -2.309 18.079 1.00 96.69 202 ASP A O 1
ATOM 1595 N N . LEU A 1 203 ? -2.186 -2.043 16.154 1.00 97.44 203 LEU A N 1
ATOM 1596 C CA . LEU A 1 203 ? -2.993 -0.936 16.656 1.00 97.44 203 LEU A CA 1
ATOM 1597 C C . LEU A 1 203 ? -3.886 -1.375 17.823 1.00 97.44 203 LEU A C 1
ATOM 1599 O O . LEU A 1 203 ? -3.987 -0.653 18.816 1.00 97.44 203 LEU A O 1
ATOM 1603 N N . ALA A 1 204 ? -4.471 -2.570 17.730 1.00 98.25 204 ALA A N 1
ATOM 1604 C CA . ALA A 1 204 ? -5.280 -3.166 18.785 1.00 98.25 204 ALA A CA 1
ATOM 1605 C C . ALA A 1 204 ? -4.473 -3.398 20.074 1.00 98.25 204 ALA A C 1
ATOM 1607 O O . ALA A 1 204 ? -4.890 -2.974 21.154 1.00 98.25 204 ALA A O 1
ATOM 1608 N N . ILE A 1 205 ? -3.279 -3.989 19.956 1.00 98.31 205 ILE A N 1
ATOM 1609 C CA . ILE A 1 205 ? -2.340 -4.179 21.070 1.00 98.31 205 ILE A CA 1
ATOM 1610 C C . ILE A 1 205 ? -1.978 -2.822 21.679 1.00 98.31 205 ILE A C 1
ATOM 1612 O O . ILE A 1 205 ? -2.087 -2.635 22.892 1.00 98.31 205 ILE A O 1
ATOM 1616 N N . LYS A 1 206 ? -1.603 -1.838 20.852 1.00 97.81 206 LYS A N 1
ATOM 1617 C CA . LYS A 1 206 ? -1.183 -0.519 21.334 1.00 97.81 206 LYS A CA 1
ATOM 1618 C C . LYS A 1 206 ? -2.307 0.227 22.046 1.00 97.81 206 LYS A C 1
ATOM 1620 O O . LYS A 1 206 ? -2.046 0.864 23.069 1.00 97.81 206 LYS A O 1
ATOM 1625 N N . ALA A 1 207 ? -3.534 0.148 21.531 1.00 98.25 207 ALA A N 1
ATOM 1626 C CA . ALA A 1 207 ? -4.715 0.730 22.158 1.00 98.25 207 ALA A CA 1
ATOM 1627 C C . ALA A 1 207 ? -4.907 0.159 23.567 1.00 98.25 207 ALA A C 1
ATOM 1629 O O . ALA A 1 207 ? -4.907 0.908 24.544 1.00 98.25 207 ALA A O 1
ATOM 1630 N N . ALA A 1 208 ? -4.964 -1.167 23.677 1.00 98.38 208 ALA A N 1
ATOM 1631 C CA . ALA A 1 208 ? -5.170 -1.869 24.935 1.00 98.38 208 ALA A CA 1
ATOM 1632 C C . ALA A 1 208 ? -4.041 -1.631 25.955 1.00 98.38 208 ALA A C 1
ATOM 1634 O O . ALA A 1 208 ? -4.322 -1.411 27.133 1.00 98.38 208 ALA A O 1
ATOM 1635 N N . GLN A 1 209 ? -2.775 -1.602 25.520 1.00 97.62 209 GLN A N 1
ATOM 1636 C CA . GLN A 1 209 ? -1.630 -1.296 26.393 1.00 97.62 209 GLN A CA 1
ATOM 1637 C C . GLN A 1 209 ? -1.648 0.141 26.913 1.00 97.62 209 GLN A C 1
ATOM 1639 O O . GLN A 1 209 ? -1.292 0.390 28.061 1.00 97.62 209 GLN A O 1
ATOM 1644 N N . THR A 1 210 ? -2.020 1.096 26.059 1.00 96.81 210 THR A N 1
ATOM 1645 C CA . THR A 1 210 ? -1.906 2.524 26.386 1.00 96.81 210 THR A CA 1
ATOM 1646 C C . THR A 1 210 ? -3.076 3.004 27.237 1.00 96.81 210 THR A C 1
ATOM 1648 O O . THR A 1 210 ? -2.896 3.872 28.087 1.00 96.81 210 THR A O 1
ATOM 1651 N N . THR A 1 211 ? -4.277 2.472 27.003 1.00 97.69 211 THR A N 1
ATOM 1652 C CA . THR A 1 211 ? -5.504 2.990 27.625 1.00 97.69 211 THR A CA 1
ATOM 1653 C C . THR A 1 211 ? -6.198 1.984 28.530 1.00 97.69 211 THR A C 1
ATOM 1655 O O . THR A 1 211 ? -7.022 2.393 29.338 1.00 97.69 211 THR A O 1
ATOM 1658 N N . GLY A 1 212 ? -5.901 0.687 28.413 1.00 97.88 212 GLY A N 1
ATOM 1659 C CA . GLY A 1 212 ? -6.648 -0.372 29.094 1.00 97.88 212 GLY A CA 1
ATOM 1660 C C . GLY A 1 212 ? -8.002 -0.702 28.457 1.00 97.88 212 GLY A C 1
ATOM 1661 O O . GLY A 1 212 ? -8.770 -1.437 29.066 1.00 97.88 212 GLY A O 1
ATOM 1662 N N . CYS A 1 213 ? -8.308 -0.164 27.271 1.00 98.31 213 CYS A N 1
ATOM 1663 C CA . CYS A 1 213 ? -9.557 -0.448 26.557 1.00 98.31 213 CYS A CA 1
ATOM 1664 C C . CYS A 1 213 ? -9.667 -1.908 26.089 1.00 98.31 213 CYS A C 1
ATOM 1666 O O . CYS A 1 213 ? -8.675 -2.642 26.024 1.00 98.31 213 CYS A O 1
ATOM 1668 N N . ARG A 1 214 ? -10.884 -2.294 25.694 1.00 98.50 214 ARG A N 1
ATOM 1669 C CA . ARG A 1 214 ? -11.144 -3.544 24.971 1.00 98.50 214 ARG A CA 1
ATOM 1670 C C . ARG A 1 214 ? -11.106 -3.297 23.473 1.00 98.50 214 ARG A C 1
ATOM 1672 O O . ARG A 1 214 ? -11.566 -2.253 23.010 1.00 98.50 214 ARG A O 1
ATOM 1679 N N . VAL A 1 215 ? -10.613 -4.264 22.707 1.00 98.69 215 VAL A N 1
ATOM 1680 C CA . VAL A 1 215 ? -10.531 -4.166 21.248 1.00 98.69 215 VAL A CA 1
ATOM 1681 C C . VAL A 1 215 ? -11.030 -5.444 20.587 1.00 98.69 215 VAL A C 1
ATOM 1683 O O . VAL A 1 215 ? -10.572 -6.542 20.894 1.00 98.69 215 VAL A O 1
ATOM 1686 N N . THR A 1 216 ? -11.934 -5.291 19.626 1.00 98.62 216 THR A N 1
ATOM 1687 C CA . THR A 1 216 ? -12.272 -6.329 18.653 1.00 98.62 216 THR A CA 1
ATOM 1688 C C . THR A 1 216 ? -11.643 -5.954 17.317 1.00 98.62 216 THR A C 1
ATOM 1690 O O . THR A 1 216 ? -12.031 -4.959 16.715 1.00 98.62 216 THR A O 1
ATOM 1693 N N . GLY A 1 217 ? -10.664 -6.728 16.856 1.00 98.44 217 GLY A N 1
ATOM 1694 C CA . GLY A 1 217 ? -10.049 -6.557 15.541 1.00 98.44 217 GLY A CA 1
ATOM 1695 C C . GLY A 1 217 ? -10.663 -7.491 14.507 1.00 98.44 217 GLY A C 1
ATOM 1696 O O . GLY A 1 217 ? -11.005 -8.629 14.827 1.00 98.44 217 GLY A O 1
ATOM 1697 N N . LEU A 1 218 ? -10.798 -7.026 13.268 1.00 98.31 218 LEU A N 1
ATOM 1698 C CA . LEU A 1 218 ? -11.293 -7.818 12.144 1.00 98.31 218 LEU A CA 1
ATOM 1699 C C . LEU A 1 218 ? -10.214 -7.967 11.074 1.00 98.31 218 LEU A C 1
ATOM 1701 O O . LEU A 1 218 ? -9.640 -6.976 10.623 1.00 98.31 218 LEU A O 1
ATOM 1705 N N . THR A 1 219 ? -10.001 -9.192 10.606 1.00 96.06 219 THR A N 1
ATOM 1706 C CA . THR A 1 219 ? -9.221 -9.477 9.396 1.00 96.06 219 THR A CA 1
ATOM 1707 C C . THR A 1 219 ? -9.875 -10.602 8.597 1.00 96.06 219 THR A C 1
ATOM 1709 O O . THR A 1 219 ? -10.674 -11.377 9.120 1.00 96.06 219 THR A O 1
ATOM 1712 N N . LEU A 1 220 ? -9.535 -10.691 7.315 1.00 93.81 220 LEU A N 1
ATOM 1713 C CA . LEU A 1 220 ? -9.891 -11.803 6.435 1.00 93.81 220 LEU A CA 1
ATOM 1714 C C . LEU A 1 220 ? -8.697 -12.731 6.141 1.00 93.81 220 LEU A C 1
ATOM 1716 O O . LEU A 1 220 ? -8.892 -13.750 5.484 1.00 93.81 220 LEU A O 1
ATOM 1720 N N . SER A 1 221 ? -7.490 -12.404 6.624 1.00 93.44 221 SER A N 1
ATOM 1721 C CA . SER A 1 221 ? -6.282 -13.221 6.451 1.00 93.44 221 SER A CA 1
ATOM 1722 C C . SER A 1 221 ? -6.029 -14.109 7.670 1.00 93.44 221 SER A C 1
ATOM 1724 O O . SER A 1 221 ? -5.837 -13.635 8.796 1.00 93.44 221 SER A O 1
ATOM 1726 N N . ASP A 1 222 ? -5.958 -15.417 7.424 1.00 92.00 222 ASP A N 1
ATOM 1727 C CA . ASP A 1 222 ? -5.608 -16.424 8.426 1.00 92.00 222 ASP A CA 1
ATOM 1728 C C . ASP A 1 222 ? -4.175 -16.226 8.954 1.00 92.00 222 ASP A C 1
ATOM 1730 O O . ASP A 1 222 ? -3.923 -16.387 10.155 1.00 92.00 222 ASP A O 1
ATOM 1734 N N . LYS A 1 223 ? -3.230 -15.807 8.094 1.00 91.38 223 LYS A N 1
ATOM 1735 C CA . LYS A 1 223 ? -1.838 -15.534 8.499 1.00 91.38 223 LYS A CA 1
ATOM 1736 C C . LYS A 1 223 ? -1.720 -14.294 9.383 1.00 91.38 223 LYS A C 1
ATOM 1738 O O . LYS A 1 223 ? -0.926 -14.305 10.330 1.00 91.38 223 LYS A O 1
ATOM 1743 N N . GLN A 1 224 ? -2.503 -13.250 9.100 1.00 94.69 224 GLN A N 1
ATOM 1744 C CA . GLN A 1 224 ? -2.572 -12.056 9.943 1.00 94.69 224 GLN A CA 1
ATOM 1745 C C . GLN A 1 224 ? -3.155 -12.382 11.313 1.00 94.69 224 GLN A C 1
ATOM 1747 O O . GLN A 1 224 ? -2.520 -12.070 12.319 1.00 94.69 224 GLN A O 1
ATOM 1752 N N . LYS A 1 225 ? -4.308 -13.066 11.355 1.00 95.81 225 LYS A N 1
ATOM 1753 C CA . LYS A 1 225 ? -4.939 -13.474 12.616 1.00 95.81 225 LYS A CA 1
ATOM 1754 C C . LYS A 1 225 ? -3.991 -14.314 13.466 1.00 95.81 225 LYS A C 1
ATOM 1756 O O . LYS A 1 225 ? -3.801 -14.007 14.637 1.00 95.81 225 LYS A O 1
ATOM 1761 N N . SER A 1 226 ? -3.379 -15.339 12.875 1.00 95.88 226 SER A N 1
ATOM 1762 C CA . SER A 1 226 ? -2.517 -16.272 13.611 1.00 95.88 226 SER A CA 1
ATOM 1763 C C . SER A 1 226 ? -1.345 -15.560 14.298 1.00 95.88 226 SER A C 1
ATOM 1765 O O . SER A 1 226 ? -1.076 -15.802 15.472 1.00 95.88 226 SER A O 1
ATOM 1767 N N . LEU A 1 227 ? -0.671 -14.642 13.593 1.00 95.94 227 LEU A N 1
ATOM 1768 C CA . LEU A 1 227 ? 0.423 -13.860 14.179 1.00 95.94 227 LEU A CA 1
ATOM 1769 C C . LEU A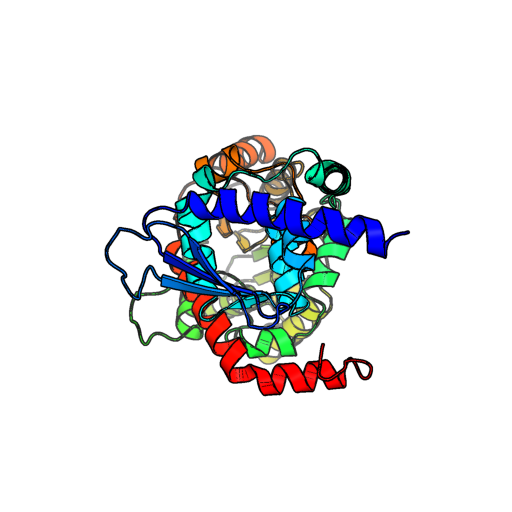 1 227 ? -0.089 -12.779 15.146 1.00 95.94 227 LEU A C 1
ATOM 1771 O O . LEU A 1 227 ? 0.560 -12.513 16.154 1.00 95.94 227 LEU A O 1
ATOM 1775 N N . ALA A 1 228 ? -1.249 -12.172 14.884 1.00 97.44 228 ALA A N 1
ATOM 1776 C CA . ALA A 1 228 ? -1.859 -11.216 15.805 1.00 97.44 228 ALA A CA 1
ATOM 1777 C C . ALA A 1 228 ? -2.202 -11.872 17.154 1.00 97.44 228 ALA A C 1
ATOM 1779 O O . ALA A 1 228 ? -1.821 -11.341 18.193 1.00 97.44 228 ALA A O 1
ATOM 1780 N N . ASP A 1 229 ? -2.840 -13.047 17.147 1.00 98.25 229 ASP A N 1
ATOM 1781 C CA . ASP A 1 229 ? -3.182 -13.804 18.359 1.00 98.25 229 ASP A CA 1
ATOM 1782 C C . ASP A 1 229 ? -1.927 -14.159 19.173 1.00 98.25 229 ASP A C 1
ATOM 1784 O O . ASP A 1 229 ? -1.915 -14.014 20.398 1.00 98.25 229 ASP A O 1
ATOM 1788 N N . GLN A 1 230 ? -0.846 -14.574 18.499 1.00 97.81 230 GLN A N 1
ATOM 1789 C CA . GLN A 1 230 ? 0.442 -14.823 19.148 1.00 97.81 230 GLN A CA 1
ATOM 1790 C C . GLN A 1 230 ? 0.964 -13.557 19.843 1.00 97.81 230 GLN A C 1
ATOM 1792 O O . GLN A 1 230 ? 1.266 -13.595 21.035 1.00 97.81 230 GLN A O 1
ATOM 1797 N N . ARG A 1 231 ? 1.020 -12.428 19.126 1.00 97.81 231 ARG A N 1
ATOM 1798 C CA . ARG A 1 231 ? 1.512 -11.148 19.663 1.00 97.81 231 ARG A CA 1
ATOM 1799 C C . ARG A 1 231 ? 0.660 -10.635 20.826 1.00 97.81 231 ARG A C 1
ATOM 1801 O O . ARG A 1 231 ? 1.198 -10.091 21.785 1.00 97.81 231 ARG A O 1
ATOM 1808 N N . ILE A 1 232 ? -0.659 -10.816 20.761 1.00 98.56 232 ILE A N 1
ATOM 1809 C CA . ILE A 1 232 ? -1.598 -10.449 21.832 1.00 98.56 232 ILE A CA 1
ATOM 1810 C C . ILE A 1 232 ? -1.316 -11.261 23.096 1.00 98.56 232 ILE A C 1
ATOM 1812 O O . ILE A 1 232 ? -1.234 -10.693 24.186 1.00 98.56 232 ILE A O 1
ATOM 1816 N N . LYS A 1 233 ? -1.125 -12.576 22.948 1.00 98.19 233 LYS A N 1
ATOM 1817 C CA . LYS A 1 233 ? -0.807 -13.471 24.062 1.00 98.19 233 LYS A CA 1
ATOM 1818 C C . LYS A 1 233 ? 0.560 -13.161 24.672 1.00 98.19 233 LYS A C 1
ATOM 1820 O O . LYS A 1 233 ? 0.686 -13.112 25.889 1.00 98.19 233 LYS A O 1
ATOM 1825 N N . GLU A 1 234 ? 1.573 -12.916 23.843 1.00 97.94 234 GLU A N 1
ATOM 1826 C CA . GLU A 1 234 ? 2.909 -12.499 24.294 1.00 97.94 234 GLU A CA 1
ATOM 1827 C C . GLU A 1 234 ? 2.873 -11.163 25.052 1.00 97.94 234 GLU A C 1
ATOM 1829 O O . GLU A 1 234 ? 3.635 -10.966 25.996 1.00 97.94 234 GLU A O 1
ATOM 1834 N N . ALA A 1 235 ? 1.954 -10.268 24.682 1.00 97.88 235 ALA A N 1
ATOM 1835 C CA . ALA A 1 235 ? 1.718 -9.010 25.380 1.00 97.88 235 ALA A CA 1
ATOM 1836 C C . ALA A 1 235 ? 0.843 -9.144 26.645 1.00 97.88 235 ALA A C 1
ATOM 1838 O O . ALA A 1 235 ? 0.703 -8.157 27.368 1.00 97.88 235 ALA A O 1
ATOM 1839 N N . GLY A 1 236 ? 0.257 -10.319 26.914 1.00 98.38 236 GLY A N 1
ATOM 1840 C CA . GLY A 1 236 ? -0.637 -10.563 28.053 1.00 98.38 236 GLY A CA 1
ATOM 1841 C C . GLY A 1 236 ? -1.961 -9.795 27.978 1.00 98.38 236 GLY A C 1
ATOM 1842 O O . GLY A 1 236 ? -2.420 -9.277 28.993 1.00 98.38 236 GLY A O 1
ATOM 1843 N N . LEU A 1 237 ? -2.525 -9.648 26.773 1.00 98.50 237 LEU A N 1
ATOM 1844 C CA . LEU A 1 237 ? -3.740 -8.857 26.506 1.00 98.50 237 LEU A CA 1
ATOM 1845 C C . LEU A 1 237 ? -4.905 -9.713 25.988 1.00 98.50 237 LEU A C 1
ATOM 1847 O O . LEU A 1 237 ? -5.859 -9.183 25.414 1.00 98.50 237 LEU A O 1
ATOM 1851 N N . ASP A 1 238 ? -4.826 -11.032 26.138 1.00 96.44 238 ASP A N 1
ATOM 1852 C CA . ASP A 1 238 ? -5.848 -11.976 25.678 1.00 96.44 238 ASP A CA 1
ATOM 1853 C C . ASP A 1 238 ? -7.196 -11.816 26.401 1.00 96.44 238 ASP A C 1
ATOM 1855 O O . ASP A 1 238 ? -8.218 -12.261 25.886 1.00 96.44 238 ASP A O 1
ATOM 1859 N N . ASP A 1 239 ? -7.220 -11.113 27.537 1.00 97.12 239 ASP A N 1
ATOM 1860 C CA . ASP A 1 239 ? -8.423 -10.740 28.288 1.00 97.12 239 ASP A CA 1
ATOM 1861 C C . ASP A 1 239 ? -9.212 -9.575 27.664 1.00 97.12 239 ASP A C 1
ATOM 1863 O O . ASP A 1 239 ? -10.371 -9.356 28.018 1.00 97.12 239 ASP A O 1
ATOM 1867 N N . ARG A 1 240 ? -8.589 -8.798 26.769 1.00 97.25 240 ARG A N 1
ATOM 1868 C CA . ARG A 1 240 ? -9.151 -7.527 26.278 1.00 97.25 240 ARG A CA 1
ATOM 1869 C C . ARG A 1 240 ? -9.037 -7.306 24.777 1.00 97.25 240 ARG A C 1
ATOM 1871 O O . ARG A 1 240 ? -9.770 -6.470 24.252 1.00 97.25 240 ARG A O 1
ATOM 1878 N N . VAL A 1 241 ? -8.135 -8.003 24.088 1.00 98.62 241 VAL A N 1
ATOM 1879 C CA . VAL A 1 241 ? -7.980 -7.916 22.631 1.00 98.62 241 VAL A CA 1
ATOM 1880 C C . VAL A 1 241 ? -8.376 -9.238 21.990 1.00 98.62 241 VAL A C 1
ATOM 1882 O O . VAL A 1 241 ? -7.786 -10.280 22.264 1.00 98.62 241 VAL A O 1
ATOM 1885 N N . HIS A 1 242 ? -9.344 -9.181 21.079 1.00 97.81 242 HIS A N 1
ATOM 1886 C CA . HIS A 1 242 ? -9.817 -10.346 20.339 1.00 97.81 242 HIS A CA 1
ATOM 1887 C C . HIS A 1 242 ? -9.813 -10.074 18.838 1.00 97.81 242 HIS A C 1
ATOM 1889 O O . HIS A 1 242 ? -10.436 -9.117 18.378 1.00 97.81 242 HIS A O 1
ATOM 1895 N N . ILE A 1 243 ? -9.147 -10.935 18.066 1.00 98.25 243 ILE A N 1
ATOM 1896 C CA . ILE A 1 243 ? -9.112 -10.847 16.603 1.00 98.25 243 ILE A CA 1
ATOM 1897 C C . ILE A 1 243 ? -10.065 -11.873 16.002 1.00 98.25 243 ILE A C 1
ATOM 1899 O O . ILE A 1 243 ? -9.943 -13.077 16.245 1.00 98.25 243 ILE A O 1
ATOM 1903 N N . LEU A 1 244 ? -11.001 -11.405 15.185 1.00 97.69 244 LEU A N 1
ATOM 1904 C CA . LEU A 1 244 ? -11.970 -12.231 14.479 1.00 97.69 244 LEU A CA 1
ATOM 1905 C C . LEU A 1 244 ? -11.571 -12.356 13.008 1.00 97.69 244 LEU A C 1
ATOM 1907 O O . LEU A 1 244 ? -11.322 -11.357 12.332 1.00 97.69 244 LEU A O 1
ATOM 1911 N N . LEU A 1 245 ? -11.569 -13.592 12.505 1.00 96.69 245 LEU A N 1
ATOM 1912 C CA . LEU A 1 245 ? -11.482 -13.857 11.073 1.00 96.69 245 LEU A CA 1
ATOM 1913 C C . LEU A 1 245 ? -12.876 -13.690 10.462 1.00 96.69 245 LEU A C 1
ATOM 1915 O O . LEU A 1 245 ? -13.666 -14.638 10.417 1.00 96.69 245 LEU A O 1
ATOM 1919 N N . ARG A 1 246 ? -13.230 -12.459 10.102 1.00 95.56 246 ARG A N 1
ATOM 1920 C CA . ARG A 1 246 ? -14.591 -12.107 9.693 1.00 95.56 246 ARG A CA 1
ATOM 1921 C C . ARG A 1 246 ? -14.598 -10.889 8.784 1.00 95.56 246 ARG A C 1
ATOM 1923 O O . ARG A 1 246 ? -13.850 -9.939 8.996 1.00 95.56 246 ARG A O 1
ATOM 1930 N N . ASP A 1 247 ? -15.494 -10.914 7.803 1.00 95.62 247 ASP A N 1
ATOM 1931 C CA . ASP A 1 247 ? -15.795 -9.743 6.991 1.00 95.62 247 ASP A CA 1
ATOM 1932 C C . ASP A 1 247 ? -16.530 -8.704 7.843 1.00 95.62 247 ASP A C 1
ATOM 1934 O O . ASP A 1 247 ? -17.484 -9.025 8.554 1.00 95.62 247 ASP A O 1
ATOM 1938 N N . TYR A 1 248 ? -16.114 -7.444 7.761 1.00 96.06 248 TYR A N 1
ATOM 1939 C CA . TYR A 1 248 ? -16.754 -6.356 8.498 1.00 96.06 248 TYR A CA 1
ATOM 1940 C C . TYR A 1 248 ? -18.238 -6.189 8.138 1.00 96.06 248 TYR A C 1
ATOM 1942 O O . TYR A 1 248 ? -19.012 -5.692 8.952 1.00 96.06 248 TYR A O 1
ATOM 1950 N N . ARG A 1 249 ? -18.663 -6.647 6.954 1.00 95.44 249 ARG A N 1
ATOM 1951 C CA . ARG A 1 249 ? -20.070 -6.647 6.526 1.00 95.44 249 ARG A CA 1
ATOM 1952 C C . ARG A 1 249 ? -20.960 -7.555 7.372 1.00 95.44 249 ARG A C 1
ATOM 1954 O O . ARG A 1 249 ? -22.133 -7.235 7.562 1.00 95.44 249 ARG A O 1
ATOM 1961 N N . ASP A 1 250 ? -20.382 -8.604 7.950 1.00 95.00 250 ASP A N 1
ATOM 1962 C CA . ASP A 1 250 ? -21.088 -9.623 8.732 1.00 95.00 250 ASP A CA 1
ATOM 1963 C C . ASP A 1 250 ? -20.871 -9.468 10.247 1.00 95.00 250 ASP A C 1
ATOM 1965 O O . ASP A 1 250 ? -21.290 -10.315 11.042 1.00 95.00 250 ASP A O 1
ATOM 1969 N N . VAL A 1 251 ? -20.192 -8.402 10.684 1.00 94.31 251 VAL A N 1
ATOM 1970 C CA . VAL A 1 251 ? -19.940 -8.173 12.109 1.00 94.31 251 VAL A CA 1
ATOM 1971 C C . VAL A 1 251 ? -21.203 -7.662 12.812 1.00 94.31 251 VAL A C 1
ATOM 1973 O O . VAL A 1 251 ? -21.943 -6.815 12.301 1.00 94.31 251 VAL A O 1
ATOM 1976 N N . SER A 1 252 ? -21.440 -8.200 14.006 1.00 94.00 252 SER A N 1
ATOM 1977 C CA . SER A 1 252 ? -22.455 -7.728 14.950 1.00 94.00 252 SER A CA 1
ATOM 1978 C C . SER A 1 252 ? -21.779 -6.941 16.070 1.00 94.00 252 SER A C 1
ATOM 1980 O O . SER A 1 252 ? -20.578 -7.094 16.289 1.00 94.00 252 SER A O 1
ATOM 1982 N N . GLY A 1 253 ? -22.539 -6.098 16.764 1.00 93.62 253 GLY A N 1
ATOM 1983 C CA . GLY A 1 253 ? -22.036 -5.391 17.938 1.00 93.62 253 GLY A CA 1
ATOM 1984 C C . GLY A 1 253 ? -21.678 -6.325 19.101 1.00 93.62 253 GLY A C 1
ATOM 1985 O O . GLY A 1 253 ? -22.037 -7.507 19.067 1.00 93.62 253 GLY A O 1
ATOM 1986 N N . PRO A 1 254 ? -20.977 -5.812 20.127 1.00 94.25 254 PRO A N 1
ATOM 1987 C CA . PRO A 1 254 ? -20.704 -6.572 21.343 1.00 94.25 254 PRO A CA 1
ATOM 1988 C C . PRO A 1 254 ? -22.000 -6.948 22.075 1.00 94.25 254 PRO A C 1
ATOM 1990 O O . PRO A 1 254 ? -23.023 -6.292 21.923 1.00 94.25 254 PRO A O 1
ATOM 1993 N N . GLU A 1 255 ? -21.974 -8.005 22.888 1.00 91.56 255 GLU A N 1
ATOM 1994 C CA . GLU A 1 255 ? -23.147 -8.403 23.692 1.00 91.56 255 GLU A CA 1
ATOM 1995 C C . GLU A 1 255 ? -23.474 -7.388 24.801 1.00 91.56 255 GLU A C 1
ATOM 1997 O O . GLU A 1 255 ? -24.599 -7.331 25.297 1.00 91.56 255 GLU A O 1
ATOM 2002 N N . ASP A 1 256 ? -22.492 -6.570 25.177 1.00 89.88 256 ASP A N 1
ATOM 2003 C CA . ASP A 1 256 ? -22.642 -5.467 26.115 1.00 89.88 256 ASP A CA 1
ATOM 2004 C C . ASP A 1 256 ? -22.797 -4.114 25.402 1.00 89.88 256 ASP A C 1
ATOM 2006 O O . ASP A 1 256 ? -22.983 -4.036 24.188 1.00 89.88 256 ASP A O 1
ATOM 2010 N N . ASN A 1 257 ? -22.817 -3.031 26.185 1.00 89.69 257 ASN A N 1
ATOM 2011 C CA . ASN A 1 257 ? -22.921 -1.654 25.691 1.00 89.69 257 ASN A CA 1
ATOM 2012 C C . ASN A 1 257 ? -24.089 -1.424 24.707 1.00 89.69 257 ASN A C 1
ATOM 2014 O O . ASN A 1 257 ? -24.000 -0.630 23.772 1.00 89.69 257 ASN A O 1
ATOM 2018 N N . GLY A 1 258 ? -25.185 -2.172 24.885 1.00 92.56 258 GLY A N 1
ATOM 2019 C CA . GLY A 1 258 ? -26.364 -2.103 24.023 1.00 92.56 258 GLY A CA 1
ATOM 2020 C C . GLY A 1 258 ? -26.140 -2.570 22.581 1.00 92.56 258 GLY A C 1
ATOM 2021 O O . GLY A 1 258 ? -26.960 -2.235 21.731 1.00 92.56 258 GLY A O 1
ATOM 2022 N N . GLY A 1 259 ? -25.069 -3.316 22.287 1.00 95.88 259 GLY A N 1
ATOM 2023 C CA . GLY A 1 259 ? -24.750 -3.715 20.916 1.00 95.88 259 GLY A CA 1
ATOM 2024 C C . GLY A 1 259 ? -23.872 -2.724 20.158 1.00 95.88 259 GLY A C 1
ATOM 2025 O O . GLY A 1 259 ? -23.835 -2.786 18.930 1.00 95.88 259 GLY A O 1
ATOM 2026 N N . PHE A 1 260 ? -23.183 -1.807 20.845 1.00 98.00 260 PHE A N 1
ATOM 2027 C CA . PHE A 1 260 ? -22.419 -0.741 20.198 1.00 98.00 260 PHE A CA 1
ATOM 2028 C C . PHE A 1 260 ? -20.952 -0.701 20.622 1.00 98.00 260 PHE A C 1
ATOM 2030 O O . PHE A 1 260 ? -20.597 -0.918 21.779 1.00 98.00 260 PHE A O 1
ATOM 2037 N N . TYR A 1 261 ? -20.098 -0.334 19.674 1.00 98.56 261 TYR A N 1
ATOM 2038 C CA . TYR A 1 261 ? -18.722 0.062 19.931 1.00 98.56 261 TYR A CA 1
ATOM 2039 C C . TYR A 1 261 ? -18.652 1.559 20.218 1.00 98.56 261 TYR A C 1
ATOM 2041 O O . TYR A 1 261 ? -19.279 2.373 19.536 1.00 98.56 261 TYR A O 1
ATOM 2049 N N . ASP A 1 262 ? -17.821 1.947 21.180 1.00 98.56 262 ASP A N 1
ATOM 2050 C CA . ASP A 1 262 ? -17.612 3.361 21.497 1.00 98.56 262 ASP A CA 1
ATOM 2051 C C . ASP A 1 262 ? -16.742 4.032 20.435 1.00 98.56 262 ASP A C 1
ATOM 2053 O O . ASP A 1 262 ? -16.858 5.236 20.191 1.00 98.56 262 ASP A O 1
ATOM 2057 N N . ARG A 1 263 ? -15.841 3.254 19.822 1.00 98.62 263 ARG A N 1
ATOM 2058 C CA . ARG A 1 263 ? -14.860 3.717 18.841 1.00 98.62 263 ARG A CA 1
ATOM 2059 C C . ARG A 1 263 ? -14.744 2.750 17.678 1.00 98.62 263 ARG A C 1
ATOM 2061 O O . ARG A 1 263 ? -14.713 1.542 17.882 1.00 98.62 263 ARG A O 1
ATOM 2068 N N . VAL A 1 264 ? -14.579 3.292 16.479 1.00 98.62 264 VAL A N 1
ATOM 2069 C CA . VAL A 1 264 ? -14.189 2.526 15.292 1.00 98.62 264 VAL A CA 1
ATOM 2070 C C . VAL A 1 264 ? -12.887 3.102 14.756 1.00 98.62 264 VAL A C 1
ATOM 2072 O O . VAL A 1 264 ? -12.780 4.308 14.544 1.00 98.62 264 VAL A O 1
ATOM 2075 N N . ILE A 1 265 ? -11.892 2.260 14.516 1.00 98.62 265 ILE A N 1
ATOM 2076 C CA . ILE A 1 265 ? -10.720 2.636 13.732 1.00 98.62 265 ILE A CA 1
ATOM 2077 C C . ILE A 1 265 ? -10.678 1.754 12.492 1.00 98.62 265 ILE A C 1
ATOM 2079 O O . ILE A 1 265 ? -10.966 0.563 12.557 1.00 98.62 265 ILE A O 1
ATOM 2083 N N . SER A 1 266 ? -10.367 2.352 11.348 1.00 98.44 266 SER A N 1
ATOM 2084 C CA . SER A 1 266 ? -10.176 1.618 10.107 1.00 98.44 266 SER A CA 1
ATOM 2085 C C . SER A 1 266 ? -9.028 2.221 9.315 1.00 98.44 266 SER A C 1
ATOM 2087 O O . SER A 1 266 ? -9.088 3.387 8.923 1.00 98.44 266 SER A O 1
ATOM 2089 N N . VAL A 1 267 ? -7.967 1.438 9.122 1.00 98.06 267 VAL A N 1
ATOM 2090 C CA . VAL A 1 267 ? -6.737 1.878 8.455 1.00 98.06 267 VAL A CA 1
ATOM 2091 C C . VAL A 1 267 ? -6.495 1.038 7.208 1.00 98.06 267 VAL A C 1
ATOM 2093 O O . VAL A 1 267 ? -6.448 -0.183 7.302 1.00 98.06 267 VAL A O 1
ATOM 2096 N N . GLY A 1 268 ? -6.302 1.685 6.057 1.00 94.88 268 GLY A N 1
ATOM 2097 C CA . GLY A 1 268 ? -5.965 1.010 4.799 1.00 94.88 268 GLY A CA 1
ATOM 2098 C C . GLY A 1 268 ? -7.050 0.052 4.298 1.00 94.88 268 GLY A C 1
ATOM 2099 O O . GLY A 1 268 ? -6.741 -0.967 3.688 1.00 94.88 268 GLY A O 1
ATOM 2100 N N . MET A 1 269 ? -8.315 0.325 4.630 1.00 94.00 269 MET A N 1
ATOM 2101 C CA . MET A 1 269 ? -9.438 -0.570 4.345 1.00 94.00 269 MET A CA 1
ATOM 2102 C C . MET A 1 269 ? -10.308 -0.117 3.181 1.00 94.00 269 MET A C 1
ATOM 2104 O O . MET A 1 269 ? -10.702 -0.941 2.354 1.00 94.00 269 MET A O 1
ATOM 2108 N N . PHE A 1 270 ? -10.660 1.170 3.107 1.00 95.00 270 PHE A N 1
ATOM 2109 C CA . PHE A 1 270 ? -11.633 1.631 2.112 1.00 95.00 270 PHE A CA 1
ATOM 2110 C C . PHE A 1 270 ? -11.097 1.525 0.676 1.00 95.00 270 PHE A C 1
ATOM 2112 O O . PHE A 1 270 ? -11.882 1.473 -0.271 1.00 95.00 270 PHE A O 1
ATOM 2119 N N . GLU A 1 271 ? -9.778 1.417 0.514 1.00 94.56 271 GLU A N 1
ATOM 2120 C CA . GLU A 1 271 ? -9.096 1.124 -0.743 1.00 94.56 271 GLU A CA 1
ATOM 2121 C C . GLU A 1 271 ? -9.514 -0.226 -1.339 1.00 94.56 271 GLU A C 1
ATOM 2123 O O . GLU A 1 271 ? -9.428 -0.425 -2.548 1.00 94.56 271 GLU A O 1
ATOM 2128 N N . HIS A 1 272 ? -10.004 -1.147 -0.508 1.00 91.38 272 HIS A N 1
ATOM 2129 C CA . HIS A 1 272 ? -10.421 -2.493 -0.903 1.00 91.38 272 HIS A CA 1
ATOM 2130 C C . HIS A 1 272 ? -11.945 -2.680 -0.908 1.00 91.38 272 HIS A C 1
ATOM 2132 O O . HIS A 1 272 ? -12.436 -3.747 -1.278 1.00 91.38 272 HIS A O 1
ATOM 2138 N N . VAL A 1 273 ? -12.705 -1.649 -0.526 1.00 91.81 273 VAL A N 1
ATOM 2139 C CA . VAL A 1 273 ? -14.177 -1.689 -0.478 1.00 91.81 273 VAL A CA 1
ATOM 2140 C C . VAL A 1 273 ? -14.780 -1.610 -1.878 1.00 91.81 273 VAL A C 1
ATOM 2142 O O . VAL A 1 273 ? -15.779 -2.264 -2.161 1.00 91.81 273 VAL A O 1
ATOM 2145 N N . GLY A 1 274 ? -14.170 -0.830 -2.769 1.00 86.88 274 GLY A N 1
ATOM 2146 C CA . GLY A 1 274 ? -14.699 -0.591 -4.109 1.00 86.88 274 GLY A CA 1
ATOM 2147 C C . GLY A 1 274 ? -15.810 0.468 -4.149 1.00 86.88 274 GLY A C 1
ATOM 2148 O O . GLY A 1 274 ? -16.521 0.695 -3.169 1.00 86.88 274 GLY A O 1
ATOM 2149 N N . PRO A 1 275 ? -16.000 1.139 -5.298 1.00 86.31 275 PRO A N 1
ATOM 2150 C CA . PRO A 1 275 ? -16.840 2.333 -5.388 1.00 86.31 275 PRO A CA 1
ATOM 2151 C C . PRO A 1 275 ? -18.323 2.062 -5.104 1.00 86.31 275 PRO A C 1
ATOM 2153 O O . PRO A 1 275 ? -18.985 2.905 -4.509 1.00 86.31 275 PRO A O 1
ATOM 2156 N N . GLY A 1 276 ? -18.840 0.894 -5.501 1.00 89.19 276 GLY A N 1
ATOM 2157 C CA . GLY A 1 276 ? -20.248 0.524 -5.309 1.00 89.19 276 GLY A CA 1
ATOM 2158 C C . GLY A 1 276 ? -20.627 0.174 -3.867 1.00 89.19 276 GLY A C 1
ATOM 2159 O O . GLY A 1 276 ? -21.811 0.072 -3.567 1.00 89.19 276 GLY A O 1
ATOM 2160 N N . TYR A 1 277 ? -19.643 0.009 -2.978 1.00 93.75 277 TYR A N 1
ATOM 2161 C CA . TYR A 1 277 ? -19.856 -0.437 -1.600 1.00 93.75 277 TYR A CA 1
ATOM 2162 C C . TYR A 1 277 ? -19.456 0.614 -0.554 1.00 93.75 277 TYR A C 1
ATOM 2164 O O . TYR A 1 277 ? -19.593 0.358 0.641 1.00 93.75 277 TYR A O 1
ATOM 2172 N N . LEU A 1 278 ? -19.003 1.808 -0.962 1.00 96.12 278 LEU A N 1
ATOM 2173 C CA . LEU A 1 278 ? -18.612 2.874 -0.026 1.00 96.12 278 LEU A CA 1
ATOM 2174 C C . LEU A 1 278 ? -19.782 3.335 0.859 1.00 96.12 278 LEU A C 1
ATOM 2176 O O . LEU A 1 278 ? -19.603 3.501 2.064 1.00 96.12 278 LEU A O 1
ATOM 2180 N N . ASP A 1 279 ? -20.985 3.480 0.295 1.00 97.75 279 ASP A N 1
ATOM 2181 C CA . ASP A 1 279 ? -22.188 3.814 1.070 1.00 97.75 279 ASP A CA 1
ATOM 2182 C C . ASP A 1 279 ? -22.489 2.697 2.098 1.00 97.75 279 ASP A C 1
ATOM 2184 O O . ASP A 1 279 ? -22.739 2.976 3.270 1.00 97.75 279 ASP A O 1
ATOM 2188 N N . GLN A 1 280 ? -22.377 1.419 1.705 1.00 97.56 280 GLN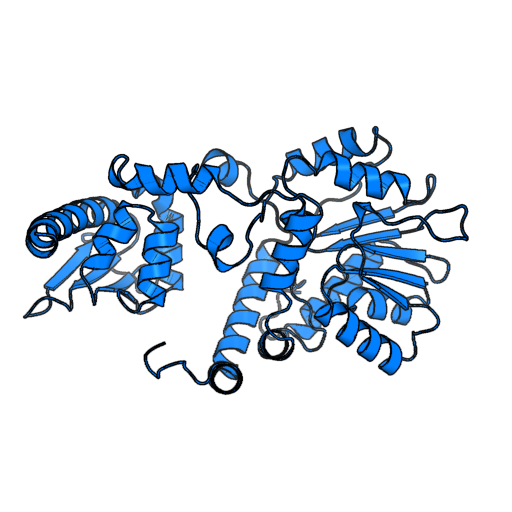 A N 1
ATOM 2189 C CA . GLN A 1 280 ? -22.557 0.280 2.619 1.00 97.56 280 GLN A CA 1
ATOM 2190 C C . GLN A 1 280 ? -21.496 0.266 3.731 1.00 97.56 280 GLN A C 1
ATOM 2192 O O . GLN A 1 280 ? -21.816 -0.018 4.884 1.00 97.56 280 GLN A O 1
ATOM 2197 N N . TYR A 1 281 ? -20.244 0.591 3.405 1.00 97.88 281 TYR A N 1
ATOM 2198 C CA . TYR A 1 281 ? -19.146 0.663 4.365 1.00 97.88 281 TYR A CA 1
ATOM 2199 C C . TYR A 1 281 ? -19.444 1.646 5.503 1.00 97.88 281 TYR A C 1
ATOM 2201 O O . TYR A 1 281 ? -19.378 1.268 6.674 1.00 97.88 281 TYR A O 1
ATOM 2209 N N . PHE A 1 282 ? -19.881 2.866 5.180 1.00 98.25 282 PHE A N 1
ATOM 2210 C CA . PHE A 1 282 ? -20.271 3.837 6.205 1.00 98.25 282 PHE A CA 1
ATOM 2211 C C . PHE A 1 282 ? -21.592 3.489 6.901 1.00 98.25 282 PHE A C 1
ATOM 2213 O O . PHE A 1 282 ? -21.728 3.771 8.091 1.00 98.25 282 PHE A O 1
ATOM 2220 N N . ALA A 1 283 ? -22.537 2.835 6.216 1.00 98.19 283 ALA A N 1
ATOM 2221 C CA . ALA A 1 283 ? -23.767 2.340 6.840 1.00 98.19 283 ALA A CA 1
ATOM 2222 C C . ALA A 1 283 ? -23.476 1.320 7.953 1.00 98.19 283 ALA A C 1
ATOM 2224 O O . ALA A 1 283 ? -24.054 1.385 9.037 1.00 98.19 283 ALA A O 1
ATOM 2225 N N . ILE A 1 284 ? -22.541 0.397 7.707 1.00 97.94 284 ILE A N 1
ATOM 2226 C CA . ILE A 1 284 ? -22.121 -0.609 8.689 1.00 97.94 284 ILE A CA 1
ATOM 2227 C C . ILE A 1 284 ? -21.447 0.054 9.888 1.00 97.94 284 ILE A C 1
ATOM 2229 O O . ILE A 1 284 ? -21.813 -0.251 11.023 1.00 97.94 284 ILE A O 1
ATOM 2233 N N . ILE A 1 285 ? -20.516 0.984 9.654 1.00 98.12 285 ILE A N 1
ATOM 2234 C CA . ILE A 1 285 ? -19.862 1.725 10.740 1.00 98.12 285 ILE A CA 1
ATOM 2235 C C . ILE A 1 285 ? -20.905 2.481 11.566 1.00 98.12 285 ILE A C 1
ATOM 2237 O O . ILE A 1 285 ? -20.929 2.341 12.784 1.00 98.12 285 ILE A O 1
ATOM 2241 N N . SER A 1 286 ? -21.815 3.212 10.915 1.00 97.94 286 SER A N 1
ATOM 2242 C CA . SER A 1 286 ? -22.887 3.946 11.594 1.00 97.94 286 SER A CA 1
ATOM 2243 C C . SER A 1 286 ? -23.777 3.045 12.449 1.00 97.94 286 SER A C 1
ATOM 2245 O O . SER A 1 286 ? -24.195 3.473 13.519 1.00 97.94 286 SER A O 1
ATOM 2247 N N . ARG A 1 287 ? -24.086 1.826 11.991 1.00 97.31 287 ARG A N 1
ATOM 2248 C CA . ARG A 1 287 ? -24.916 0.864 12.732 1.00 97.31 287 ARG A CA 1
ATOM 2249 C C . ARG A 1 287 ? -24.225 0.346 13.994 1.00 97.31 287 ARG A C 1
ATOM 2251 O O . ARG A 1 287 ? -24.899 0.046 14.971 1.00 97.31 287 ARG A O 1
ATOM 2258 N N . LEU A 1 288 ? -22.907 0.172 13.939 1.00 97.88 288 LEU A N 1
ATOM 2259 C CA . LEU A 1 288 ? -22.108 -0.448 15.000 1.00 97.88 288 LEU A CA 1
ATOM 2260 C C . LEU A 1 288 ? -21.586 0.557 16.025 1.00 97.88 288 LEU A C 1
ATOM 2262 O O . LEU A 1 288 ? -21.155 0.161 17.104 1.00 97.88 288 LEU A O 1
ATOM 2266 N N . LEU A 1 289 ? -21.575 1.839 15.678 1.00 98.12 289 LEU A N 1
ATOM 2267 C CA . LEU A 1 289 ? -21.023 2.897 16.504 1.00 98.12 289 LEU A CA 1
ATOM 2268 C C . LEU A 1 289 ? -22.075 3.423 17.493 1.00 98.12 289 LEU A C 1
ATOM 2270 O O . LEU A 1 289 ? -23.243 3.582 17.143 1.00 98.12 289 LEU A O 1
ATOM 2274 N N . HIS A 1 290 ? -21.662 3.721 18.727 1.00 97.94 290 HIS A N 1
ATOM 2275 C CA . HIS A 1 290 ? -22.573 4.219 19.755 1.00 97.94 290 HIS A CA 1
ATOM 2276 C C . HIS A 1 290 ? -23.257 5.532 19.316 1.00 97.94 290 HIS A C 1
ATOM 2278 O O . HIS A 1 290 ? -22.563 6.491 18.961 1.00 97.94 290 HIS A O 1
ATOM 2284 N N . PRO A 1 291 ? -24.599 5.646 19.397 1.00 95.50 291 PRO A N 1
ATOM 2285 C CA . PRO A 1 291 ? -25.353 6.721 18.741 1.00 95.50 291 PRO A CA 1
ATOM 2286 C C . PRO A 1 291 ? -25.108 8.131 19.298 1.00 95.50 291 PRO A C 1
ATOM 2288 O O . PRO A 1 291 ? -25.393 9.109 18.616 1.00 95.50 291 PRO A O 1
ATOM 2291 N N . THR A 1 292 ? -24.618 8.263 20.536 1.00 93.81 292 THR A N 1
ATOM 2292 C CA . THR A 1 292 ? -24.470 9.578 21.198 1.00 93.81 292 THR A CA 1
ATOM 2293 C C . THR A 1 292 ? -23.034 10.048 21.411 1.00 93.81 292 THR A C 1
ATOM 2295 O O . THR A 1 292 ? -22.804 11.246 21.541 1.00 93.81 292 THR A O 1
ATOM 2298 N N . HIS A 1 293 ? -22.069 9.133 21.486 1.00 95.12 293 HIS A N 1
ATOM 2299 C CA . HIS A 1 293 ? -20.673 9.451 21.820 1.00 95.12 293 HIS A CA 1
ATOM 2300 C C . HIS A 1 293 ? -19.666 8.645 20.994 1.00 95.12 293 HIS A C 1
ATOM 2302 O O . HIS A 1 293 ? -18.470 8.624 21.297 1.00 95.12 293 HIS A O 1
ATOM 2308 N N . GLY A 1 294 ? -20.165 7.955 19.971 1.00 97.62 294 GLY A N 1
ATOM 2309 C CA . GLY A 1 294 ? -19.377 7.211 19.020 1.00 97.62 294 GLY A CA 1
ATOM 2310 C C . GLY A 1 294 ? -18.398 8.099 18.266 1.00 97.62 294 GLY A C 1
ATOM 2311 O O . GLY A 1 294 ? -18.773 9.162 17.776 1.00 97.62 294 GLY A O 1
ATOM 2312 N N . LEU A 1 295 ? -17.150 7.652 18.132 1.00 98.25 295 LEU A N 1
ATOM 2313 C CA . LEU A 1 295 ? -16.160 8.308 17.275 1.00 98.25 295 LEU A CA 1
ATOM 2314 C C . LEU A 1 295 ? -15.526 7.295 16.331 1.00 98.25 295 LEU A C 1
ATOM 2316 O O . LEU A 1 295 ? -15.149 6.201 16.750 1.00 98.25 295 LEU A O 1
ATOM 2320 N N . MET A 1 296 ? -15.355 7.682 15.068 1.00 98.06 296 MET A N 1
ATOM 2321 C CA . MET A 1 296 ? -14.595 6.894 14.106 1.00 98.06 296 MET A CA 1
ATOM 2322 C C . MET A 1 296 ? -13.348 7.633 13.629 1.00 98.06 296 MET A C 1
ATOM 2324 O O . MET A 1 296 ? -13.366 8.850 13.443 1.00 98.06 296 MET A O 1
ATOM 2328 N N . VAL A 1 297 ? -12.278 6.883 13.386 1.00 98.31 297 VAL A N 1
ATOM 2329 C CA . VAL A 1 297 ? -11.084 7.365 12.691 1.00 98.31 297 VAL A CA 1
ATOM 2330 C C . VAL A 1 297 ? -10.847 6.470 11.486 1.00 98.31 297 VAL A C 1
ATOM 2332 O O . VAL A 1 297 ? -10.613 5.273 11.631 1.00 98.31 297 VAL A O 1
ATOM 2335 N N . VAL A 1 298 ? -10.907 7.066 10.298 1.00 97.69 298 VAL A N 1
ATOM 2336 C CA . VAL A 1 298 ? -10.620 6.388 9.033 1.00 97.69 298 VAL A CA 1
ATOM 2337 C C . VAL A 1 298 ? -9.329 6.966 8.461 1.00 97.69 298 VAL A C 1
ATOM 2339 O O . VAL A 1 298 ? -9.196 8.184 8.341 1.00 97.69 298 VAL A O 1
ATOM 2342 N N . ASP A 1 299 ? -8.383 6.093 8.134 1.00 97.00 299 ASP A N 1
ATOM 2343 C CA . ASP A 1 299 ? -7.083 6.425 7.549 1.00 97.00 299 ASP A CA 1
ATOM 2344 C C . ASP A 1 299 ? -6.876 5.573 6.292 1.00 97.00 299 ASP A C 1
ATOM 2346 O O . ASP A 1 299 ? -7.155 4.375 6.302 1.00 97.00 299 ASP A O 1
ATOM 2350 N N . GLY A 1 300 ? -6.438 6.186 5.197 1.00 95.94 300 GLY A N 1
ATOM 2351 C CA . GLY A 1 300 ? -6.202 5.474 3.948 1.00 95.94 300 GLY A CA 1
ATOM 2352 C C . GLY A 1 300 ? -5.844 6.395 2.789 1.00 95.94 300 GLY A C 1
ATOM 2353 O O . GLY A 1 300 ? -5.811 7.626 2.900 1.00 95.94 300 GLY A O 1
ATOM 2354 N N . ILE A 1 301 ? -5.567 5.780 1.649 1.00 95.69 301 ILE A N 1
ATOM 2355 C CA . ILE A 1 301 ? -5.065 6.419 0.442 1.00 95.69 301 ILE A CA 1
ATOM 2356 C C . ILE A 1 301 ? -6.234 6.972 -0.371 1.00 95.69 301 ILE A C 1
ATOM 2358 O O . ILE A 1 301 ? -7.117 6.247 -0.824 1.00 95.69 301 ILE A O 1
ATOM 2362 N N . THR A 1 302 ? -6.198 8.275 -0.636 1.00 94.19 302 THR A N 1
ATOM 2363 C CA . THR A 1 302 ? -7.117 8.925 -1.575 1.00 94.19 302 THR A CA 1
ATOM 2364 C C . THR A 1 302 ? -6.375 9.389 -2.815 1.00 94.19 302 THR A C 1
ATOM 2366 O O . THR A 1 302 ? -5.166 9.628 -2.796 1.00 94.19 302 THR A O 1
ATOM 2369 N N . MET A 1 303 ? -7.109 9.530 -3.912 1.00 89.62 303 MET A N 1
ATOM 2370 C CA . MET A 1 303 ? -6.583 10.102 -5.144 1.00 89.62 303 MET A CA 1
ATOM 2371 C C . MET A 1 303 ? -7.038 11.556 -5.296 1.00 89.62 303 MET A C 1
ATOM 2373 O O . MET A 1 303 ? -8.154 11.921 -4.917 1.00 89.62 303 MET A O 1
ATOM 2377 N N . THR A 1 304 ? -6.184 12.400 -5.877 1.00 85.12 304 THR A N 1
ATOM 2378 C CA . THR A 1 304 ? -6.552 13.782 -6.206 1.00 85.12 304 THR A CA 1
ATOM 2379 C C . THR A 1 304 ? -7.571 13.813 -7.349 1.00 85.12 304 THR A C 1
ATOM 2381 O O . THR A 1 304 ? -7.564 12.944 -8.225 1.00 85.12 304 THR A O 1
ATOM 2384 N N . SER A 1 305 ? -8.438 14.833 -7.378 1.00 79.75 305 SER A N 1
ATOM 2385 C CA . SER A 1 305 ? -9.472 14.959 -8.418 1.00 79.75 305 SER A CA 1
ATOM 2386 C C . SER A 1 305 ? -8.881 14.961 -9.833 1.00 79.75 305 SER A C 1
ATOM 2388 O O . SER A 1 305 ? -9.368 14.235 -10.693 1.00 79.75 305 SER A O 1
ATOM 2390 N N . MET A 1 306 ? -7.760 15.665 -10.050 1.00 75.62 306 MET A N 1
ATOM 2391 C CA . MET A 1 306 ? -7.085 15.699 -11.357 1.00 75.62 306 MET A CA 1
ATOM 2392 C C . MET A 1 306 ? -6.627 14.312 -11.832 1.00 75.62 306 MET A C 1
ATOM 2394 O O . MET A 1 306 ? -6.769 13.965 -13.005 1.00 75.62 306 MET A O 1
ATOM 2398 N N . LEU A 1 307 ? -6.086 13.487 -10.931 1.00 75.62 307 LEU A N 1
ATOM 2399 C CA . LEU A 1 307 ? -5.667 12.127 -11.280 1.00 75.62 307 LEU A CA 1
ATOM 2400 C C . LEU A 1 307 ? -6.867 11.208 -11.542 1.00 75.62 307 LEU A C 1
ATOM 2402 O O . LEU A 1 307 ? -6.775 10.307 -12.376 1.00 75.62 307 LEU A O 1
ATOM 2406 N N . ARG A 1 308 ? -8.002 11.449 -10.872 1.00 79.81 308 ARG A N 1
ATOM 2407 C CA . ARG A 1 308 ? -9.241 10.689 -11.083 1.00 79.81 308 ARG A CA 1
ATOM 2408 C C . ARG A 1 308 ? -9.849 10.955 -12.455 1.00 79.81 308 ARG A C 1
ATOM 2410 O O . ARG A 1 308 ? -10.188 9.994 -13.140 1.00 79.81 308 ARG A O 1
ATOM 2417 N N . GLU A 1 309 ? -9.965 12.221 -12.845 1.00 72.31 309 GLU A N 1
ATOM 2418 C CA . GLU A 1 309 ? -10.537 12.640 -14.135 1.00 72.31 309 GLU A CA 1
ATOM 2419 C C . GLU A 1 309 ? -9.710 12.145 -15.326 1.00 72.31 309 GLU A C 1
ATOM 2421 O O . GLU A 1 309 ? -10.248 11.834 -16.383 1.00 72.31 309 GLU A O 1
ATOM 2426 N N . THR A 1 310 ? -8.397 12.005 -15.136 1.00 66.88 310 THR A N 1
ATOM 2427 C CA . THR A 1 310 ? -7.459 11.525 -16.160 1.00 66.88 310 THR A CA 1
ATOM 2428 C C . THR A 1 310 ? -7.199 10.016 -16.093 1.00 66.88 310 THR A C 1
ATOM 2430 O O . THR A 1 310 ? -6.277 9.510 -16.743 1.00 66.88 310 THR A O 1
ATOM 2433 N N . LYS A 1 311 ? -7.969 9.261 -15.295 1.00 72.00 311 LYS A N 1
ATOM 2434 C CA . LYS A 1 311 ? -7.800 7.806 -15.185 1.00 72.00 311 LYS A CA 1
ATOM 2435 C C . LYS A 1 311 ? -8.288 7.123 -16.467 1.00 72.00 311 LYS A C 1
ATOM 2437 O O . LYS A 1 311 ? -9.423 7.316 -16.888 1.00 72.00 311 LYS A O 1
ATOM 2442 N N . SER A 1 312 ? -7.431 6.308 -17.077 1.00 70.19 312 SER A N 1
ATOM 2443 C CA . SER A 1 312 ? -7.776 5.513 -18.257 1.00 70.19 312 SER A CA 1
ATOM 2444 C C . SER A 1 312 ? -8.613 4.283 -17.885 1.00 70.19 312 SER A C 1
ATOM 2446 O O . SER A 1 312 ? -8.439 3.697 -16.816 1.00 70.19 312 SER A O 1
ATOM 2448 N N . ASN A 1 313 ? -9.470 3.843 -18.811 1.00 75.44 313 ASN A N 1
ATOM 2449 C CA . ASN A 1 313 ? -10.158 2.545 -18.750 1.00 75.44 313 ASN A CA 1
ATOM 2450 C C . ASN A 1 313 ? -9.240 1.436 -19.285 1.00 75.44 313 ASN A C 1
ATOM 2452 O O . ASN A 1 313 ? -9.555 0.753 -20.258 1.00 75.44 313 ASN A O 1
ATOM 2456 N N . LEU A 1 314 ? -8.042 1.348 -18.711 1.00 79.56 314 LEU A N 1
ATOM 2457 C CA . LEU A 1 314 ? -7.060 0.313 -19.002 1.00 79.56 314 LEU A CA 1
ATOM 2458 C C . LEU A 1 314 ? -6.651 -0.356 -17.685 1.00 79.56 314 LEU A C 1
ATOM 2460 O O . LEU A 1 314 ? -6.638 0.311 -16.641 1.00 79.56 314 LEU A O 1
ATOM 2464 N N . PRO A 1 315 ? -6.305 -1.652 -17.701 1.00 81.88 315 PRO A N 1
ATOM 2465 C CA . PRO A 1 315 ? -5.685 -2.287 -16.552 1.00 81.88 315 PRO A CA 1
ATOM 2466 C C . PRO A 1 315 ? -4.339 -1.598 -16.260 1.00 81.88 315 PRO A C 1
ATOM 2468 O O . PRO A 1 315 ? -3.712 -1.034 -17.156 1.00 81.88 315 PRO A O 1
ATOM 2471 N N . ASN A 1 316 ? -3.914 -1.603 -15.000 1.00 86.25 316 ASN A N 1
ATOM 2472 C CA . ASN A 1 316 ? -2.646 -1.012 -14.559 1.00 86.25 316 ASN A CA 1
ATOM 2473 C C . ASN A 1 316 ? -1.862 -2.019 -13.714 1.00 86.25 316 ASN A C 1
ATOM 2475 O O . ASN A 1 316 ? -2.446 -2.991 -13.225 1.00 86.25 316 ASN A O 1
ATOM 2479 N N . PHE A 1 317 ? -0.561 -1.780 -13.540 1.00 89.06 317 PHE A N 1
ATOM 2480 C CA . PHE A 1 317 ? 0.325 -2.684 -12.812 1.00 89.06 317 PHE A CA 1
ATOM 2481 C C . PHE A 1 317 ? -0.183 -2.987 -11.398 1.00 89.06 317 PHE A C 1
ATOM 2483 O O . PHE A 1 317 ? -0.293 -4.153 -11.020 1.00 89.06 317 PHE A O 1
ATOM 2490 N N . ILE A 1 318 ? -0.578 -1.952 -10.647 1.00 88.62 318 ILE A N 1
ATOM 2491 C CA . ILE A 1 318 ? -1.061 -2.108 -9.270 1.00 88.62 318 ILE A CA 1
ATOM 2492 C C . ILE A 1 318 ? -2.287 -3.019 -9.223 1.00 88.62 318 ILE A C 1
ATOM 2494 O O . ILE A 1 318 ? -2.298 -3.970 -8.454 1.00 88.62 318 ILE A O 1
ATOM 2498 N N . GLY A 1 319 ? -3.290 -2.790 -10.068 1.00 85.81 319 GLY A N 1
ATOM 2499 C CA . GLY A 1 319 ? -4.510 -3.597 -10.098 1.00 85.81 319 GLY A CA 1
ATOM 2500 C C . GLY A 1 319 ? -4.314 -5.030 -10.601 1.00 85.81 319 GLY A C 1
ATOM 2501 O O . GLY A 1 319 ? -5.179 -5.864 -10.362 1.00 85.81 319 GLY A O 1
ATOM 2502 N N . ARG A 1 320 ? -3.213 -5.329 -11.303 1.00 85.62 320 ARG A N 1
ATOM 2503 C CA . ARG A 1 320 ? -2.922 -6.676 -11.820 1.00 85.62 320 ARG A CA 1
ATOM 2504 C C . ARG A 1 320 ? -2.017 -7.484 -10.893 1.00 85.62 320 ARG A C 1
ATOM 2506 O O . ARG A 1 320 ? -2.274 -8.664 -10.698 1.00 85.62 320 ARG A O 1
ATOM 2513 N N . TYR A 1 321 ? -0.981 -6.859 -10.337 1.00 86.38 321 TYR A N 1
ATOM 2514 C CA . TYR A 1 321 ? 0.099 -7.558 -9.631 1.00 86.38 321 TYR A CA 1
ATOM 2515 C C . TYR A 1 321 ? 0.176 -7.267 -8.135 1.00 86.38 321 TYR A C 1
ATOM 2517 O O . TYR A 1 321 ? 0.791 -8.042 -7.410 1.00 86.38 321 TYR A O 1
ATOM 2525 N N . VAL A 1 322 ? -0.405 -6.160 -7.663 1.00 87.50 322 VAL A N 1
ATOM 2526 C CA . VAL A 1 322 ? -0.249 -5.732 -6.264 1.00 87.50 322 VAL A CA 1
ATOM 2527 C C . VAL A 1 322 ? -1.580 -5.799 -5.523 1.00 87.50 322 VAL A C 1
ATOM 2529 O O . VAL A 1 322 ? -1.723 -6.599 -4.607 1.00 87.50 322 VAL A O 1
ATOM 2532 N N . PHE A 1 323 ? -2.574 -5.015 -5.938 1.00 88.06 323 PHE A N 1
ATOM 2533 C CA . PHE A 1 323 ? -3.889 -4.911 -5.303 1.00 88.06 323 PHE A CA 1
ATOM 2534 C C . PHE A 1 323 ? -5.035 -5.103 -6.313 1.00 88.06 323 PHE A C 1
ATOM 2536 O O . PHE A 1 323 ? -5.677 -4.121 -6.715 1.00 88.06 323 PHE A O 1
ATOM 2543 N N . PRO A 1 324 ? -5.331 -6.350 -6.724 1.00 84.50 324 PRO A N 1
ATOM 2544 C CA . PRO A 1 324 ? -6.534 -6.657 -7.493 1.00 84.50 324 PRO A CA 1
ATOM 2545 C C . PRO A 1 324 ? -7.806 -6.164 -6.792 1.00 84.50 324 PRO A C 1
ATOM 2547 O O . PRO A 1 324 ? -7.951 -6.280 -5.576 1.00 84.50 324 PRO A O 1
ATOM 2550 N N . GLY A 1 325 ? -8.707 -5.536 -7.555 1.00 82.25 325 GLY A N 1
ATOM 2551 C CA . GLY A 1 325 ? -9.929 -4.911 -7.025 1.00 82.25 325 GLY A CA 1
ATOM 2552 C C . GLY A 1 325 ? -9.706 -3.615 -6.225 1.00 82.25 325 GLY A C 1
ATOM 2553 O O . GLY A 1 325 ? -10.666 -3.045 -5.706 1.00 82.25 325 GLY A O 1
ATOM 2554 N N . GLY A 1 326 ? -8.463 -3.130 -6.120 1.00 87.12 326 GLY A N 1
ATOM 2555 C CA . GLY A 1 326 ? -8.130 -1.893 -5.418 1.00 87.12 326 GLY A CA 1
ATOM 2556 C C . GLY A 1 326 ? -8.752 -0.652 -6.066 1.00 87.12 326 GLY A C 1
ATOM 2557 O O . GLY A 1 326 ? -8.687 -0.437 -7.282 1.00 87.12 326 GLY A O 1
ATOM 2558 N N . TYR A 1 327 ? -9.328 0.213 -5.238 1.00 88.56 327 TYR A N 1
ATOM 2559 C CA . TYR A 1 327 ? -10.010 1.428 -5.647 1.00 88.56 327 TYR A CA 1
ATOM 2560 C C . TYR A 1 327 ? -9.649 2.608 -4.746 1.00 88.56 327 TYR A C 1
ATOM 2562 O O . TYR A 1 327 ? -9.947 2.606 -3.562 1.00 88.56 327 TYR A O 1
ATOM 2570 N N . LEU A 1 328 ? -9.084 3.669 -5.328 1.00 92.44 328 LEU A N 1
ATOM 2571 C CA . LEU A 1 328 ? -8.765 4.897 -4.599 1.00 92.44 328 LEU A CA 1
ATOM 2572 C C . LEU A 1 328 ? -9.865 5.953 -4.814 1.00 92.44 328 LEU A C 1
ATOM 2574 O O . LEU A 1 328 ? -9.926 6.541 -5.905 1.00 92.44 328 LEU A O 1
ATOM 2578 N N . PRO A 1 329 ? -10.741 6.210 -3.823 1.00 92.69 329 PRO A N 1
ATOM 2579 C CA . PRO A 1 329 ? -11.710 7.294 -3.897 1.00 92.69 329 PRO A CA 1
ATOM 2580 C C . PRO A 1 329 ? -11.028 8.662 -3.778 1.00 92.69 329 PRO A C 1
ATOM 2582 O O . PRO A 1 329 ? -9.902 8.800 -3.296 1.00 92.69 329 PRO A O 1
ATOM 2585 N N . THR A 1 330 ? -11.739 9.702 -4.199 1.00 94.00 330 THR A N 1
ATOM 2586 C CA . THR A 1 330 ? -11.415 11.082 -3.825 1.00 94.00 330 THR A CA 1
ATOM 2587 C C . THR A 1 330 ? -12.000 11.390 -2.442 1.00 94.00 330 THR A C 1
ATOM 2589 O O . THR A 1 330 ? -12.922 10.716 -1.976 1.00 94.00 330 THR A O 1
ATOM 2592 N N . ILE A 1 331 ? -11.524 12.460 -1.798 1.00 93.62 331 ILE A N 1
ATOM 2593 C CA . ILE A 1 331 ? -12.075 12.908 -0.507 1.00 93.62 331 ILE A CA 1
ATOM 2594 C C . ILE A 1 331 ? -13.569 13.253 -0.624 1.00 93.62 331 ILE A C 1
ATOM 2596 O O . ILE A 1 331 ? -14.344 12.874 0.248 1.00 93.62 331 ILE A O 1
ATOM 2600 N N . HIS A 1 332 ? -14.002 13.912 -1.707 1.00 92.94 332 HIS A N 1
ATOM 2601 C CA . HIS A 1 332 ? -15.420 14.254 -1.881 1.00 92.94 332 HIS A CA 1
ATOM 2602 C C . HIS A 1 332 ? -16.303 13.003 -1.973 1.00 92.94 332 HIS A C 1
ATOM 2604 O O . HIS A 1 332 ? -17.341 12.948 -1.328 1.00 92.94 332 HIS A O 1
ATOM 2610 N N . MET A 1 333 ? -15.857 11.957 -2.684 1.00 94.19 333 MET A N 1
ATOM 2611 C CA . MET A 1 333 ? -16.602 10.699 -2.772 1.00 94.19 333 MET A CA 1
ATOM 2612 C C . MET A 1 333 ? -16.750 10.036 -1.404 1.00 94.19 333 MET A C 1
ATOM 2614 O O . MET A 1 333 ? -17.810 9.486 -1.112 1.00 94.19 333 MET A O 1
ATOM 2618 N N . LEU A 1 334 ? -15.705 10.083 -0.569 1.00 95.69 334 LEU A N 1
ATOM 2619 C CA . LEU A 1 334 ? -15.763 9.555 0.793 1.00 95.69 334 LEU A CA 1
ATOM 2620 C C . LEU A 1 334 ? -16.766 10.325 1.652 1.00 95.69 334 LEU A C 1
ATOM 2622 O O . LEU A 1 334 ? -17.584 9.695 2.310 1.00 95.69 334 LEU A O 1
ATOM 2626 N N . LEU A 1 335 ? -16.741 11.660 1.616 1.00 95.81 335 LEU A N 1
ATOM 2627 C CA . LEU A 1 335 ? -17.669 12.495 2.388 1.00 95.81 335 LEU A CA 1
ATOM 2628 C C . LEU A 1 335 ? -19.124 12.316 1.932 1.00 95.81 335 LEU A C 1
ATOM 2630 O O . LEU A 1 335 ? -20.017 12.168 2.764 1.00 95.81 335 LEU A O 1
ATOM 2634 N N . ASP A 1 336 ? -19.358 12.241 0.623 1.00 96.12 336 ASP A N 1
ATOM 2635 C CA . ASP A 1 336 ? -20.685 11.979 0.066 1.00 96.12 336 ASP A CA 1
ATOM 2636 C C . ASP A 1 336 ? -21.210 10.595 0.473 1.00 96.12 336 ASP A C 1
ATOM 2638 O O . ASP A 1 336 ? -22.376 10.447 0.846 1.00 96.12 336 ASP A O 1
ATOM 2642 N N . SER A 1 337 ? -20.347 9.576 0.415 1.00 97.38 337 SER A N 1
ATOM 2643 C CA . SER A 1 337 ? -20.705 8.205 0.801 1.00 97.38 337 SER A CA 1
ATOM 2644 C C . SER A 1 337 ? -20.925 8.084 2.306 1.00 97.38 337 SER A C 1
ATOM 2646 O O . SER A 1 337 ? -21.823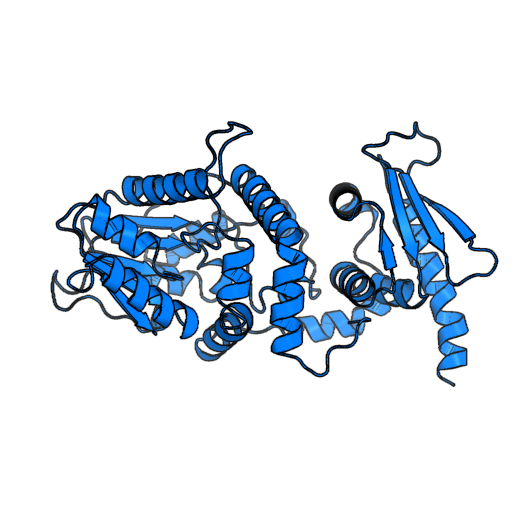 7.368 2.741 1.00 97.38 337 SER A O 1
ATOM 2648 N N . LEU A 1 338 ? -20.155 8.825 3.107 1.00 97.75 338 LEU A N 1
ATOM 2649 C CA . LEU A 1 338 ? -20.349 8.951 4.548 1.00 97.75 338 LEU A CA 1
ATOM 2650 C C . LEU A 1 338 ? -21.730 9.532 4.845 1.00 97.75 338 LEU A C 1
ATOM 2652 O O . LEU A 1 338 ? -22.475 8.942 5.625 1.00 97.75 338 LEU A O 1
ATOM 2656 N N . HIS A 1 339 ? -22.114 10.621 4.179 1.00 97.06 339 HIS A N 1
ATOM 2657 C CA . HIS A 1 339 ? -23.416 11.255 4.379 1.00 97.06 339 HIS A CA 1
ATOM 2658 C C . HIS A 1 339 ? -24.585 10.351 3.950 1.00 97.06 339 HIS A C 1
ATOM 2660 O O . HIS A 1 339 ? -25.537 10.168 4.713 1.00 97.06 339 HIS A O 1
ATOM 2666 N N . ARG A 1 340 ? -24.519 9.757 2.748 1.00 97.62 340 ARG A N 1
ATOM 2667 C CA . ARG A 1 340 ? -25.574 8.865 2.233 1.00 97.62 340 ARG A CA 1
ATOM 2668 C C . ARG A 1 340 ? -25.664 7.563 3.022 1.00 97.62 340 ARG A C 1
ATOM 2670 O O . ARG A 1 340 ? -26.742 7.209 3.491 1.00 97.62 340 ARG A O 1
ATOM 2677 N N . GLY A 1 341 ? -24.537 6.875 3.190 1.00 97.50 341 GLY A N 1
ATOM 2678 C CA . GLY A 1 341 ? -24.454 5.562 3.825 1.00 97.50 341 GLY A CA 1
ATOM 2679 C C . GLY A 1 341 ? -24.867 5.580 5.291 1.00 97.50 341 GLY A C 1
ATOM 2680 O O . GLY A 1 341 ? -25.620 4.720 5.738 1.00 97.50 341 GLY A O 1
ATOM 2681 N N . SER A 1 342 ? -24.452 6.605 6.037 1.00 97.38 342 SER A N 1
ATOM 2682 C CA . SER A 1 342 ? -24.821 6.747 7.450 1.00 97.38 342 SER A CA 1
ATOM 2683 C C . SER A 1 342 ? -26.242 7.267 7.682 1.00 97.38 342 SER A C 1
ATOM 2685 O O . SER A 1 342 ? -26.646 7.449 8.826 1.00 97.38 342 SER A O 1
ATOM 2687 N N . SER A 1 343 ? -27.016 7.548 6.626 1.00 96.50 343 SER A N 1
ATOM 2688 C CA . SER A 1 343 ? -28.294 8.264 6.745 1.00 96.50 343 SER A CA 1
ATOM 2689 C C . SER A 1 343 ? -28.155 9.591 7.508 1.00 96.50 343 SER A C 1
ATOM 2691 O O . SER A 1 343 ? -29.036 9.967 8.280 1.00 96.50 343 SER A O 1
ATOM 2693 N N . ARG A 1 344 ? -27.052 10.317 7.260 1.00 95.25 344 ARG A N 1
ATOM 2694 C CA . ARG A 1 344 ? -26.706 11.611 7.882 1.00 95.25 344 ARG A CA 1
ATOM 2695 C C . ARG A 1 344 ? -26.456 11.561 9.395 1.00 95.25 344 ARG A C 1
ATOM 2697 O O . ARG A 1 344 ? -26.607 12.575 10.067 1.00 95.25 344 ARG A O 1
ATOM 2704 N N . SER A 1 345 ? -26.117 10.394 9.941 1.00 95.50 345 SER A N 1
ATOM 2705 C CA . SER A 1 345 ? -25.794 10.247 11.368 1.00 95.50 345 SER A CA 1
ATOM 2706 C C . SER A 1 345 ? -24.316 10.512 11.676 1.00 95.50 345 SER A C 1
ATOM 2708 O O . SER A 1 345 ? -23.977 10.860 12.805 1.00 95.50 345 SER A O 1
ATOM 2710 N N . LEU A 1 346 ? -23.436 10.344 10.683 1.00 96.62 346 LEU A N 1
ATOM 2711 C CA . LEU A 1 346 ? -22.005 10.596 10.808 1.00 96.62 346 LEU A CA 1
ATOM 2712 C C . LEU A 1 346 ? -21.660 11.956 10.203 1.00 96.62 346 LEU A C 1
ATOM 2714 O O . LEU A 1 346 ? -22.111 12.287 9.109 1.00 96.62 346 LEU A O 1
ATOM 2718 N N . GLU A 1 347 ? -20.800 12.699 10.895 1.00 95.44 347 GLU A N 1
ATOM 2719 C CA . GLU A 1 347 ? -20.313 14.013 10.473 1.00 95.44 347 GLU A CA 1
ATOM 2720 C C . GLU A 1 347 ? -18.785 14.070 10.570 1.00 95.44 347 GLU A C 1
ATOM 2722 O O . GLU A 1 347 ? -18.180 13.608 11.543 1.00 95.44 347 GLU A O 1
ATOM 2727 N N . ALA A 1 348 ? -18.141 14.639 9.551 1.00 96.12 348 ALA A N 1
ATOM 2728 C CA . ALA A 1 348 ? -16.690 14.772 9.521 1.00 96.12 348 ALA A CA 1
ATOM 2729 C C . ALA A 1 348 ? -16.242 15.970 10.370 1.00 96.12 348 ALA A C 1
ATOM 2731 O O . ALA A 1 348 ? -16.483 17.122 10.021 1.00 96.12 348 ALA A O 1
ATOM 2732 N N . THR A 1 349 ? -15.540 15.705 11.471 1.00 95.12 349 THR A N 1
ATOM 2733 C CA . THR A 1 349 ? -15.051 16.753 12.385 1.00 95.12 349 THR A CA 1
ATOM 2734 C C . THR A 1 349 ? -13.622 17.201 12.086 1.00 95.12 349 THR A C 1
ATOM 2736 O O . THR A 1 349 ? -13.224 18.302 12.464 1.00 95.12 349 THR A O 1
ATOM 2739 N N . PHE A 1 350 ? -12.829 16.363 11.411 1.00 95.69 350 PHE A N 1
ATOM 2740 C CA . PHE A 1 350 ? -11.429 16.639 11.106 1.00 95.69 350 PHE A CA 1
ATOM 2741 C C . PHE A 1 350 ? -10.953 15.846 9.884 1.00 95.69 350 PHE A C 1
ATOM 2743 O O . PHE A 1 350 ? -11.202 14.646 9.782 1.00 95.69 350 PHE A O 1
ATOM 2750 N N . VAL A 1 351 ? -10.207 16.499 8.988 1.00 95.25 351 VAL A N 1
ATOM 2751 C CA . VAL A 1 351 ? -9.562 15.873 7.823 1.00 95.25 351 VAL A CA 1
ATOM 2752 C C . VAL A 1 351 ? -8.117 16.355 7.748 1.00 95.25 351 VAL A C 1
ATOM 2754 O O . VAL A 1 351 ? -7.849 17.551 7.835 1.00 95.25 351 VAL A O 1
ATOM 2757 N N . GLN A 1 352 ? -7.177 15.426 7.574 1.00 94.56 352 GLN A N 1
ATOM 2758 C CA . GLN A 1 352 ? -5.753 15.732 7.456 1.00 94.56 352 GLN A CA 1
ATOM 2759 C C . GLN A 1 352 ? -5.149 14.991 6.274 1.00 94.56 352 GLN A C 1
ATOM 2761 O O . GLN A 1 352 ? -5.313 13.782 6.145 1.00 94.56 352 GLN A O 1
ATOM 2766 N N . ASN A 1 353 ? -4.401 15.718 5.448 1.00 93.38 353 ASN A N 1
ATOM 2767 C CA . ASN A 1 353 ? -3.597 15.125 4.392 1.00 93.38 353 ASN A CA 1
ATOM 2768 C C . ASN A 1 353 ? -2.246 14.669 4.961 1.00 93.38 353 ASN A C 1
ATOM 2770 O O . ASN A 1 353 ? -1.498 15.483 5.502 1.00 93.38 353 ASN A O 1
ATOM 2774 N N . ILE A 1 354 ? -1.943 13.379 4.817 1.00 93.19 354 ILE A N 1
ATOM 2775 C CA . ILE A 1 354 ? -0.676 12.763 5.237 1.00 93.19 354 ILE A CA 1
ATOM 2776 C C . ILE A 1 354 ? 0.183 12.279 4.056 1.00 93.19 354 ILE A C 1
ATOM 2778 O O . ILE A 1 354 ? 1.190 11.612 4.267 1.00 93.19 354 ILE A O 1
ATOM 2782 N N . GLY A 1 355 ? -0.168 12.628 2.814 1.00 91.50 355 GLY A N 1
ATOM 2783 C CA . GLY A 1 355 ? 0.496 12.152 1.591 1.00 91.50 355 GLY A CA 1
ATOM 2784 C C . GLY A 1 355 ? 2.031 12.251 1.591 1.00 91.50 355 GLY A C 1
ATOM 2785 O O . GLY A 1 355 ? 2.682 11.256 1.266 1.00 91.50 355 GLY A O 1
ATOM 2786 N N . PRO A 1 356 ? 2.643 13.376 2.020 1.00 90.69 356 PRO A N 1
ATOM 2787 C CA . PRO A 1 356 ? 4.103 13.486 2.108 1.00 90.69 356 PRO A CA 1
ATOM 2788 C C . PRO A 1 356 ? 4.755 12.452 3.036 1.00 90.69 356 PRO A C 1
ATOM 2790 O O . PRO A 1 356 ? 5.895 12.048 2.810 1.00 90.69 356 PRO A O 1
ATOM 2793 N N . HIS A 1 357 ? 4.042 11.989 4.066 1.00 96.25 357 HIS A N 1
ATOM 2794 C CA . HIS A 1 357 ? 4.549 10.952 4.958 1.00 96.25 357 HIS A CA 1
ATOM 2795 C C . HIS A 1 357 ? 4.610 9.580 4.272 1.00 96.25 357 HIS A C 1
ATOM 2797 O O . HIS A 1 357 ? 5.562 8.832 4.504 1.00 96.25 357 HIS A O 1
ATOM 2803 N N . TYR A 1 358 ? 3.654 9.279 3.387 1.00 96.56 358 TYR A N 1
ATOM 2804 C CA . TYR A 1 358 ? 3.579 7.989 2.696 1.00 96.56 358 TYR A CA 1
ATOM 2805 C C . TYR A 1 358 ? 4.765 7.797 1.744 1.00 96.56 358 TYR A C 1
ATOM 2807 O O . TYR A 1 358 ? 5.364 6.723 1.718 1.00 96.56 358 TYR A O 1
ATOM 2815 N N . GLY A 1 359 ? 5.177 8.855 1.032 1.00 93.38 359 GLY A N 1
ATOM 2816 C CA . GLY A 1 359 ? 6.364 8.816 0.171 1.00 93.38 359 GLY A CA 1
ATOM 2817 C C . GLY A 1 359 ? 7.620 8.385 0.936 1.00 93.38 359 GLY A C 1
ATOM 2818 O O . GLY A 1 359 ? 8.320 7.462 0.523 1.00 93.38 359 GLY A O 1
ATOM 2819 N N . ARG A 1 360 ? 7.854 8.972 2.117 1.00 94.88 360 ARG A N 1
ATOM 2820 C CA . ARG A 1 360 ? 8.975 8.581 2.984 1.00 94.88 360 ARG A CA 1
ATOM 2821 C C . ARG A 1 360 ? 8.828 7.161 3.544 1.00 94.88 360 ARG A C 1
ATOM 2823 O O . ARG A 1 360 ? 9.824 6.453 3.660 1.00 94.88 360 ARG A O 1
ATOM 2830 N N . THR A 1 361 ? 7.610 6.723 3.865 1.00 97.56 361 THR A N 1
ATOM 2831 C CA . THR A 1 361 ? 7.348 5.341 4.302 1.00 97.56 361 THR A CA 1
ATOM 2832 C C . THR A 1 361 ? 7.703 4.320 3.219 1.00 97.56 361 THR A C 1
ATOM 2834 O O . THR A 1 361 ? 8.394 3.350 3.518 1.00 97.56 361 THR A O 1
ATOM 2837 N N . LEU A 1 362 ? 7.314 4.561 1.964 1.00 96.19 362 LEU A N 1
ATOM 2838 C CA . LEU A 1 362 ? 7.640 3.682 0.834 1.00 96.19 362 LEU A CA 1
ATOM 2839 C C . LEU A 1 362 ? 9.149 3.619 0.567 1.00 96.19 362 LEU A C 1
ATOM 2841 O O . LEU A 1 362 ? 9.675 2.540 0.300 1.00 96.19 362 LEU A O 1
ATOM 2845 N N . LEU A 1 363 ? 9.857 4.748 0.686 1.00 94.06 363 LEU A N 1
ATOM 2846 C CA . LEU A 1 363 ? 11.319 4.779 0.575 1.00 94.06 363 LEU A CA 1
ATOM 2847 C C . LEU A 1 363 ? 11.987 3.950 1.679 1.00 94.06 363 LEU A C 1
ATOM 2849 O O . LEU A 1 363 ? 12.845 3.125 1.376 1.00 94.06 363 LEU A O 1
ATOM 2853 N N . ALA A 1 364 ? 11.541 4.087 2.932 1.00 96.12 364 ALA A N 1
ATOM 2854 C CA . ALA A 1 364 ? 12.057 3.285 4.042 1.00 96.12 364 ALA A CA 1
ATOM 2855 C C . ALA A 1 364 ? 11.800 1.779 3.842 1.00 96.12 364 ALA A C 1
ATOM 2857 O O . ALA A 1 364 ? 12.685 0.960 4.094 1.00 96.12 364 ALA A O 1
ATOM 2858 N N . TRP A 1 365 ? 10.617 1.401 3.344 1.00 97.75 365 TRP A N 1
ATOM 2859 C CA . TRP A 1 365 ? 10.321 0.012 2.978 1.00 97.75 365 TRP A CA 1
ATOM 2860 C C . TRP A 1 365 ? 11.234 -0.487 1.861 1.00 97.75 365 TRP A C 1
ATOM 2862 O O . TRP A 1 365 ? 11.802 -1.567 1.988 1.00 97.75 365 TRP A O 1
ATOM 2872 N N . ARG A 1 366 ? 11.442 0.303 0.801 1.00 95.44 366 ARG A N 1
ATOM 2873 C CA . ARG A 1 366 ? 12.361 -0.049 -0.291 1.00 95.44 366 ARG A CA 1
ATOM 2874 C C . ARG A 1 366 ? 13.789 -0.250 0.214 1.00 95.44 366 ARG A C 1
ATOM 2876 O O . ARG A 1 366 ? 14.429 -1.229 -0.151 1.00 95.44 366 ARG A O 1
ATOM 2883 N N . GLU A 1 367 ? 14.292 0.652 1.051 1.00 95.31 367 GLU A N 1
ATOM 2884 C CA . GLU A 1 367 ? 15.633 0.539 1.633 1.00 95.31 367 GLU A CA 1
ATOM 2885 C C . GLU A 1 367 ? 15.788 -0.733 2.468 1.00 95.31 367 GLU A C 1
ATOM 2887 O O . GLU A 1 367 ? 16.782 -1.444 2.323 1.00 95.31 367 GLU A O 1
ATOM 2892 N N . ASN A 1 368 ? 14.802 -1.051 3.312 1.00 97.38 368 ASN A N 1
ATOM 2893 C CA . ASN A 1 368 ? 14.818 -2.281 4.099 1.00 97.38 368 ASN A CA 1
ATOM 2894 C C . ASN A 1 368 ? 14.725 -3.526 3.208 1.00 97.38 368 ASN A C 1
ATOM 2896 O O . ASN A 1 368 ? 15.482 -4.472 3.411 1.00 97.38 368 ASN A O 1
ATOM 2900 N N . PHE A 1 369 ? 13.853 -3.507 2.197 1.00 96.44 369 PHE A N 1
ATOM 2901 C CA . PHE A 1 369 ? 13.708 -4.593 1.230 1.00 96.44 369 PHE A CA 1
ATOM 2902 C C . PHE A 1 369 ? 15.032 -4.888 0.520 1.00 96.44 369 PHE A C 1
ATOM 2904 O O . PHE A 1 369 ? 15.485 -6.027 0.514 1.00 96.44 369 PHE A O 1
ATOM 2911 N N . LEU A 1 370 ? 15.698 -3.857 -0.011 1.00 95.44 370 LEU A N 1
ATOM 2912 C CA . LEU A 1 370 ? 16.985 -4.005 -0.694 1.00 95.44 370 LEU A CA 1
ATOM 2913 C C . LEU A 1 370 ? 18.095 -4.456 0.260 1.00 95.44 370 LEU A C 1
ATOM 2915 O O . LEU A 1 370 ? 18.884 -5.332 -0.088 1.00 95.44 370 LEU A O 1
ATOM 2919 N N . ARG A 1 371 ? 18.138 -3.908 1.482 1.00 97.25 371 ARG A N 1
ATOM 2920 C CA . ARG A 1 371 ? 19.102 -4.324 2.514 1.00 97.25 371 ARG A CA 1
ATOM 2921 C C . ARG A 1 371 ? 18.956 -5.806 2.864 1.00 97.25 371 ARG A C 1
ATOM 2923 O O . ARG A 1 371 ? 19.957 -6.470 3.113 1.00 97.25 371 ARG A O 1
ATOM 2930 N N . ASN A 1 372 ? 17.726 -6.312 2.868 1.00 97.06 372 ASN A N 1
ATOM 2931 C CA . ASN A 1 372 ? 17.400 -7.695 3.208 1.00 97.06 372 ASN A CA 1
ATOM 2932 C C . ASN A 1 372 ? 17.185 -8.593 1.978 1.00 97.06 372 ASN A C 1
ATOM 2934 O O . ASN A 1 372 ? 16.757 -9.737 2.136 1.00 97.06 372 ASN A O 1
ATOM 2938 N N . TRP A 1 373 ? 17.511 -8.118 0.767 1.00 95.00 373 TRP A N 1
ATOM 2939 C CA . TRP A 1 373 ? 17.194 -8.812 -0.484 1.00 95.00 373 TRP A CA 1
ATOM 2940 C C . TRP A 1 373 ? 17.720 -10.244 -0.513 1.00 95.00 373 TRP A C 1
ATOM 2942 O O . TRP A 1 373 ? 16.983 -11.155 -0.870 1.00 95.00 373 TRP A O 1
ATOM 2952 N N . LYS A 1 374 ? 18.958 -10.476 -0.057 1.00 94.38 374 LYS A N 1
ATOM 2953 C CA . LYS A 1 374 ? 19.538 -11.825 -0.067 1.00 94.38 374 LYS A CA 1
ATOM 2954 C C . LYS A 1 374 ? 18.746 -12.810 0.793 1.00 94.38 374 LYS A C 1
ATOM 2956 O O . LYS A 1 374 ? 18.562 -13.955 0.395 1.00 94.38 374 LYS A O 1
ATOM 2961 N N . THR A 1 375 ? 18.266 -12.371 1.953 1.00 93.38 375 THR A N 1
ATOM 2962 C CA . THR A 1 375 ? 17.426 -13.196 2.831 1.00 93.38 375 THR A CA 1
ATOM 2963 C C . THR A 1 375 ? 16.075 -13.474 2.179 1.00 93.38 375 THR A C 1
ATOM 2965 O O . THR A 1 375 ? 15.630 -14.617 2.174 1.00 93.38 375 THR A O 1
ATOM 2968 N N . ILE A 1 376 ? 15.460 -12.447 1.583 1.00 92.38 376 ILE A N 1
ATOM 2969 C CA . ILE A 1 376 ? 14.176 -12.559 0.877 1.00 92.38 376 ILE A CA 1
ATOM 2970 C C . ILE A 1 376 ? 14.285 -13.544 -0.296 1.00 92.38 376 ILE A C 1
ATOM 2972 O O . ILE A 1 376 ? 13.447 -14.430 -0.430 1.00 92.38 376 ILE A O 1
ATOM 2976 N N . GLU A 1 377 ? 15.336 -13.423 -1.108 1.00 90.44 377 GLU A N 1
ATOM 2977 C CA . GLU A 1 377 ? 15.614 -14.299 -2.248 1.00 90.44 377 GLU A CA 1
ATOM 2978 C C . GLU A 1 377 ? 15.772 -15.762 -1.805 1.00 90.44 377 GLU A C 1
ATOM 2980 O O . GLU A 1 377 ? 15.173 -16.662 -2.392 1.00 90.44 377 GLU A O 1
ATOM 2985 N N . LEU A 1 378 ? 16.552 -16.012 -0.748 1.00 89.88 378 LEU A N 1
ATOM 2986 C CA . LEU A 1 378 ? 16.770 -17.364 -0.227 1.00 89.88 378 LEU A CA 1
ATOM 2987 C C . LEU A 1 378 ? 15.480 -17.984 0.319 1.00 89.88 378 LEU A C 1
ATOM 2989 O O . LEU A 1 378 ? 15.195 -19.144 0.020 1.00 89.88 378 LEU A O 1
ATOM 2993 N N . ASP A 1 379 ? 14.690 -17.219 1.076 1.00 88.88 379 ASP A N 1
ATOM 2994 C CA . ASP A 1 379 ? 13.386 -17.669 1.569 1.00 88.88 379 ASP A CA 1
ATOM 2995 C C . ASP A 1 379 ? 12.424 -17.969 0.404 1.00 88.88 379 ASP A C 1
ATOM 2997 O O . ASP A 1 379 ? 11.699 -18.966 0.444 1.00 88.88 379 ASP A O 1
ATOM 3001 N N . TYR A 1 380 ? 12.433 -17.147 -0.651 1.00 86.75 380 TYR A N 1
ATOM 3002 C CA . TYR A 1 380 ? 11.604 -17.356 -1.837 1.00 86.75 380 TYR A CA 1
ATOM 3003 C C . TYR A 1 380 ? 11.991 -18.633 -2.593 1.00 86.75 380 TYR A C 1
ATOM 3005 O O . TYR A 1 380 ? 11.124 -19.470 -2.848 1.00 86.75 380 TYR A O 1
ATOM 3013 N N . ARG A 1 381 ? 13.284 -18.830 -2.884 1.00 86.00 381 ARG A N 1
ATOM 3014 C CA . ARG A 1 381 ? 13.811 -20.030 -3.565 1.00 86.00 381 ARG A CA 1
ATOM 3015 C C . ARG A 1 381 ? 13.597 -21.307 -2.756 1.00 86.00 381 ARG A C 1
ATOM 3017 O O . ARG A 1 381 ? 13.349 -22.368 -3.322 1.00 86.00 381 ARG A O 1
ATOM 3024 N N . ALA A 1 382 ? 13.665 -21.218 -1.428 1.00 86.88 382 ALA A N 1
ATOM 3025 C CA . ALA A 1 382 ? 13.365 -22.347 -0.554 1.00 86.88 382 ALA A CA 1
ATOM 3026 C C . ALA A 1 382 ? 11.888 -22.772 -0.632 1.00 86.88 382 ALA A C 1
ATOM 3028 O O . ALA A 1 382 ? 11.593 -23.949 -0.454 1.00 86.88 382 ALA A O 1
ATOM 3029 N N . ALA A 1 383 ? 10.972 -21.837 -0.901 1.00 85.19 383 ALA A N 1
ATOM 3030 C CA . ALA A 1 383 ? 9.554 -22.130 -1.105 1.00 85.19 383 ALA A CA 1
ATOM 3031 C C . ALA A 1 383 ? 9.209 -22.506 -2.561 1.00 85.19 383 ALA A C 1
ATOM 3033 O O . ALA A 1 383 ? 8.199 -23.171 -2.786 1.00 85.19 383 ALA A O 1
ATOM 3034 N N . HIS A 1 384 ? 10.040 -22.113 -3.533 1.00 84.31 384 HIS A N 1
ATOM 3035 C CA . HIS A 1 384 ? 9.820 -22.311 -4.970 1.00 84.31 384 HIS A CA 1
ATOM 3036 C C . HIS A 1 384 ? 11.045 -22.970 -5.614 1.00 84.31 384 HIS A C 1
ATOM 3038 O O . HIS A 1 384 ? 11.845 -22.317 -6.278 1.00 84.31 384 HIS A O 1
ATOM 3044 N N . HIS A 1 385 ? 11.191 -24.283 -5.424 1.00 78.44 385 HIS A N 1
ATOM 3045 C CA . HIS A 1 385 ? 12.351 -25.045 -5.909 1.00 78.44 385 HIS A CA 1
ATOM 3046 C C . HIS A 1 385 ? 12.530 -25.050 -7.437 1.00 78.44 385 HIS A C 1
ATOM 3048 O O . HIS A 1 385 ? 13.598 -25.419 -7.915 1.00 78.44 385 HIS A O 1
ATOM 3054 N N . GLU A 1 386 ? 11.501 -24.662 -8.192 1.00 79.56 386 GLU A N 1
ATOM 3055 C CA . GLU A 1 386 ? 11.544 -24.562 -9.654 1.00 79.56 386 GLU A CA 1
ATOM 3056 C C . GLU A 1 386 ? 12.070 -23.207 -10.157 1.00 79.56 386 GLU A C 1
ATOM 3058 O O . GLU A 1 386 ? 12.348 -23.086 -11.346 1.00 79.56 386 GLU A O 1
ATOM 3063 N N . ALA A 1 387 ? 12.239 -22.209 -9.279 1.00 73.12 387 ALA A N 1
ATOM 3064 C CA . ALA A 1 387 ? 12.711 -20.881 -9.667 1.00 73.12 387 ALA A CA 1
ATOM 3065 C C . ALA A 1 387 ? 14.166 -20.932 -10.164 1.00 73.12 387 ALA A C 1
ATOM 3067 O O . ALA A 1 387 ? 15.080 -21.337 -9.433 1.00 73.12 387 ALA A O 1
ATOM 3068 N N . SER A 1 388 ? 14.378 -20.522 -11.413 1.00 70.25 388 SER A N 1
ATOM 3069 C CA . SER A 1 388 ? 15.705 -20.429 -12.028 1.00 70.25 388 SER A CA 1
ATOM 3070 C C . SER A 1 388 ? 16.490 -19.205 -11.539 1.00 70.25 388 SER A C 1
ATOM 3072 O O . SER A 1 388 ? 15.927 -18.281 -10.974 1.00 70.25 388 SER A O 1
ATOM 3074 N N . ASP A 1 389 ? 17.807 -19.154 -11.780 1.00 64.12 389 ASP A N 1
ATOM 3075 C CA . ASP A 1 389 ? 18.613 -17.946 -11.495 1.00 64.12 389 ASP A CA 1
ATOM 3076 C C . ASP A 1 389 ? 18.231 -16.734 -12.365 1.00 64.12 389 ASP A C 1
ATOM 3078 O O . ASP A 1 389 ? 18.654 -15.613 -12.084 1.00 64.12 389 ASP A O 1
ATOM 3082 N N . SER A 1 390 ? 17.484 -16.973 -13.445 1.00 56.38 390 SER A N 1
ATOM 3083 C CA . SER A 1 390 ? 16.978 -15.955 -14.368 1.00 56.38 390 SER A CA 1
ATOM 3084 C C . SER A 1 390 ? 15.587 -15.419 -14.014 1.00 56.38 390 SER A C 1
ATOM 3086 O O . SER A 1 390 ? 15.154 -14.460 -14.651 1.00 56.38 390 SER A O 1
ATOM 3088 N N . GLU A 1 391 ? 14.902 -16.034 -13.049 1.00 48.16 391 GLU A N 1
ATOM 3089 C CA . GLU A 1 391 ? 13.576 -15.656 -12.530 1.00 48.16 391 GLU A CA 1
ATOM 3090 C C . GLU A 1 391 ? 13.700 -15.085 -11.115 1.00 48.16 391 GLU A C 1
ATOM 3092 O O . GLU A 1 391 ? 12.928 -14.149 -10.804 1.00 48.16 391 GLU A O 1
#

Secondary structure (DSSP, 8-state):
-HHHHHHHHHHHHHHHHHHHHTT--S-EEEEEETTSSSPEEEEEESTTSPP-GGGEEEEEE--THHHHHHHH-HHHHHHHHHHTTSEEES-HHHHHHHHHHHHHHH-S--TTTTHHHHHHHTT-----HHHHHHHHHHHHSS-HHHHHHHS-TT---S-----S-TT--HHHHHHHHHHHHHHHTT--TT-EEEEET-TTSHHHHHHHHHH--EEEEEES-HHHHHHHHHHHHHTT-TTTEEEEE--GGGPPPPSSGGG-BSEEEEES-GGGT-GGGHHHHHHHHHHHB-TTT-EEEEE-----HHHHHT--SS--HIIIII-TT-----HHHHHHHHHHHTTT----------HHHHHHHHHHHHHHHHHTHHHHHHHHHHH-TT--TT-

Foldseek 3Di:
DVVVVCVVVLVVLVVLQQVLQQLQEPAKEWEWEVCDVVIDIDIHYPVVDDHDPLRYKYKYAQASQLSLLCQQFVFVSNVVCVVLVRMDIPDVVSVVVSCVVCVVSSDGHDPVSPPVQLVVLVVFDALPPVRLLVQCCVFVVPDPVLQPLQADPLSDPAFFADPPDPPDDNNVRNLVVLVVQLVQQVDALDFEEEEEQCFLVSSVLSSCVPHVAAYEYEDQYPVSQVNSVVVCVVSVNPVGYHYDNDDLLPDWADPPPVGAGQEYEYEAPVQSCALVCLLVVLLSNLVRADQPRGDYHYYHAADDPVCVVPDDSGDHPCCPPHGGSGDHHHPVSNQVSNCNSNVNSDDDPDDDDPVVRRVVSVVSSVVSCVVCVVVVVVVVCVVPVPDDPSD